Protein AF-0000000070730248 (afdb_homodimer)

Secondary structure (DSSP, 8-state):
---HHHHHHHHTT-TTTTS--TTS---S-SEEEEE-TTT--EEEEEEES-GGGS-HHHHHHHHHHHHHHHHHTSSSS--S---HHHHHHHHTSSEEEEEEES--S-TT-GGGSS--HHHHHHHEEEEEEEEESS-GGGTTEEEEEEEE-TT--SS-HHHHHHHHHHHHHHHTT--EEEEEEEETT-HHHHHHHHHTT-EEEEEEEEEE--TT-SS-EEEEEEEEE--/---HHHHHHHHTT-TTTTS--TTS---S-SEEEEE-TTT--EEEEEEES-GGGS-HHHHHHHHHHHHHHHHHTSSSS--S---HHHHHHHHTSSEEEEEEES--S-TT-GGGSS--HHHHHHHEEEEEEEEESS-GGGTTEEEEEEEE-TT--SS-HHHHHHHHHHHHHHHTT--EEEEEEEETT-HHHHHHHHHTT-EEEEEEEEEE--TT-SS-EEEEEEEEE--

Nearest PDB structures (foldseek):
  3w6s-assembly1_A  TM=9.355E-01  e=2.415E-26  Saccharomyces cerevisiae Sigma1278b
  3w91-assembly1_A  TM=9.361E-01  e=1.674E-25  Saccharomyces cerevisiae
  3w6s-assembly2_C  TM=9.362E-01  e=3.770E-25  Saccharomyces cerevisiae Sigma1278b
  4h89-assembly1_A-2  TM=8.734E-01  e=1.350E-13  Kribbella flavida DSM 17836
  2i79-assembly1_E  TM=7.523E-01  e=8.597E-08  Streptococcus pneumoniae TIGR4

pLDDT: mean 96.86, std 6.15, range [37.66, 98.94]

Foldseek 3Di:
DPPPVNLCVLCVVPCPFVLPLPPWFAFPDQKDWFAFPQPGFIKIKGKDFDCVQADPLLLVLVLVQVQVVLCQQAWDQHVHRDDSVRSCCVQNSGMKMWMFGDDDDDCPPPVNPPDHNVRSLVGTAKMKGKFAPDHDPRRLEIEMDITGSPVDPDRCSLLVVVVVCLVGSVSRPRFKYKDAFGWPVNVVVVVSCVVVPWDQPDKDAQPHDGPPDPGRTIGTMTMDTSD/DPPPVNLCVLCVVPCPFVLPLPPWFAFPDQKDWFAFPQPGFIKIKGKDFDCVQADPLLLVLVLVQVQVVLCQQAWDQHVHRDDSVRSCCVQNSGMKIWMFGDDDDDCPPPVNPPDHNVRSLVGTAKMKGKFAPDHDPRRLEIEMDMTGSPVDPDRCSLLVVVVVCLVGSVSRPRFKYKDAFGWPVNVVVVVSCVVVPWDQPDKDWQPHDGPPDPGRTIGTMTMDTSD

Radius of gyration: 23.86 Å; Cα contacts (8 Å, |Δi|>4): 882; chains: 2; bounding box: 50×77×55 Å

Structure (mmCIF, N/CA/C/O backbone):
data_AF-0000000070730248-model_v1
#
loop_
_entity.id
_entity.type
_entity.pdbx_description
1 polymer 'N-acetyltransferase domain-containing protein'
#
loop_
_atom_site.group_PDB
_atom_site.id
_atom_site.type_symbol
_atom_site.label_atom_id
_atom_site.label_alt_id
_atom_site.label_comp_id
_atom_site.label_asym_id
_atom_site.label_entity_id
_atom_site.label_seq_id
_atom_site.pdbx_PDB_ins_code
_atom_site.Cartn_x
_atom_site.Cartn_y
_atom_site.Cartn_z
_atom_site.occupancy
_atom_site.B_iso_or_equiv
_atom_site.auth_seq_id
_atom_site.auth_comp_id
_atom_site.auth_asym_id
_atom_site.auth_atom_id
_atom_site.pdbx_PDB_model_num
ATOM 1 N N . MET A 1 1 ? 19.781 -18.969 11.312 1 38.22 1 MET A N 1
ATOM 2 C CA . MET A 1 1 ? 19.141 -17.672 11.445 1 38.22 1 MET A CA 1
ATOM 3 C C . MET A 1 1 ? 20.125 -16.547 11.195 1 38.22 1 MET A C 1
ATOM 5 O O . MET A 1 1 ? 21.156 -16.453 11.859 1 38.22 1 MET A O 1
ATOM 9 N N . VAL A 1 2 ? 20.156 -16.031 9.883 1 50.16 2 VAL A N 1
ATOM 10 C CA . VAL A 1 2 ? 21.109 -14.945 9.617 1 50.16 2 VAL A CA 1
ATOM 11 C C . VAL A 1 2 ? 21.016 -13.891 10.711 1 50.16 2 VAL A C 1
ATOM 13 O O . VAL A 1 2 ? 19.922 -13.562 11.18 1 50.16 2 VAL A O 1
ATOM 16 N N . SER A 1 3 ? 22.094 -13.484 11.406 1 65.38 3 SER A N 1
ATOM 17 C CA . SER A 1 3 ? 22.109 -12.453 12.438 1 65.38 3 SER A CA 1
ATOM 18 C C . SER A 1 3 ? 21.469 -11.164 11.93 1 65.38 3 SER A C 1
ATOM 20 O O . SER A 1 3 ? 21.453 -10.891 10.734 1 65.38 3 SER A O 1
ATOM 22 N N . GLY A 1 4 ? 20.703 -10.469 12.797 1 73.38 4 GLY A N 1
ATOM 23 C CA . GLY A 1 4 ? 20.141 -9.156 12.508 1 73.38 4 GLY A CA 1
ATOM 24 C C . GLY A 1 4 ? 21.125 -8.234 11.805 1 73.38 4 GLY A C 1
ATOM 25 O O . GLY A 1 4 ? 20.734 -7.516 10.875 1 73.38 4 GLY A O 1
ATOM 26 N N . SER A 1 5 ? 22.359 -8.375 12.141 1 83.19 5 SER A N 1
ATOM 27 C CA . SER A 1 5 ? 23.391 -7.527 11.562 1 83.19 5 SER A CA 1
ATOM 28 C C . SER A 1 5 ? 23.656 -7.895 10.102 1 83.19 5 SER A C 1
ATOM 30 O O . SER A 1 5 ? 23.781 -7.012 9.25 1 83.19 5 SER A O 1
ATOM 32 N N . ALA A 1 6 ? 23.703 -9.164 9.789 1 88.75 6 ALA A N 1
ATOM 33 C CA . ALA A 1 6 ? 23.953 -9.594 8.414 1 88.75 6 ALA A CA 1
ATOM 34 C C . ALA A 1 6 ? 22.797 -9.195 7.504 1 88.75 6 ALA A C 1
ATOM 36 O O . ALA A 1 6 ? 23 -8.789 6.359 1 88.75 6 ALA A O 1
ATOM 37 N N . THR A 1 7 ? 21.656 -9.289 8.008 1 94.12 7 THR A N 1
ATOM 38 C CA . THR A 1 7 ? 20.484 -8.906 7.238 1 94.12 7 THR A CA 1
ATOM 39 C C . THR A 1 7 ? 20.5 -7.41 6.926 1 94.12 7 THR A C 1
ATOM 41 O O . THR A 1 7 ? 20.281 -7.008 5.781 1 94.12 7 THR A O 1
ATOM 44 N N . TYR A 1 8 ? 20.875 -6.664 7.895 1 96.56 8 TYR A N 1
ATOM 45 C CA . TYR A 1 8 ? 20.953 -5.223 7.695 1 96.56 8 TYR A CA 1
ATOM 46 C C . TYR A 1 8 ? 22 -4.883 6.637 1 96.56 8 TYR A C 1
ATOM 48 O O . TYR A 1 8 ? 21.75 -4.07 5.746 1 96.56 8 TYR A O 1
ATOM 56 N N . GLU A 1 9 ? 23.109 -5.516 6.676 1 96.19 9 GLU A N 1
ATOM 57 C CA . GLU A 1 9 ? 24.203 -5.223 5.754 1 96.19 9 GLU A CA 1
ATOM 58 C C . GLU A 1 9 ? 23.797 -5.508 4.309 1 96.19 9 GLU A C 1
ATOM 60 O O . GLU A 1 9 ? 24.234 -4.812 3.389 1 96.19 9 GLU A O 1
ATOM 65 N N . SER A 1 10 ? 23 -6.438 4.16 1 94.88 10 SER A N 1
ATOM 66 C CA . SER A 1 10 ? 22.641 -6.852 2.807 1 94.88 10 SER A CA 1
ATOM 67 C C . SER A 1 10 ? 21.656 -5.879 2.17 1 94.88 10 SER A C 1
ATOM 69 O O . SER A 1 10 ? 21.516 -5.84 0.945 1 94.88 10 SER A O 1
ATOM 71 N N . VAL A 1 11 ? 20.953 -5.02 3.014 1 97 11 VAL A N 1
ATOM 72 C CA . VAL A 1 11 ? 19.891 -4.211 2.424 1 97 11 VAL A CA 1
ATOM 73 C C . VAL A 1 11 ? 20.125 -2.74 2.762 1 97 11 VAL A C 1
ATOM 75 O O . VAL A 1 11 ? 19.328 -1.88 2.363 1 97 11 VAL A O 1
ATOM 78 N N . LYS A 1 12 ? 21.188 -2.393 3.447 1 97 12 LYS A N 1
ATOM 79 C CA . LYS A 1 12 ? 21.422 -1.043 3.951 1 97 12 LYS A CA 1
ATOM 80 C C . LYS A 1 12 ? 21.547 -0.04 2.807 1 97 12 LYS A C 1
ATOM 82 O O . LYS A 1 12 ? 21.281 1.152 2.992 1 97 12 LYS A O 1
ATOM 87 N N . ASN A 1 13 ? 21.906 -0.517 1.601 1 96.62 13 ASN A N 1
ATOM 88 C CA . ASN A 1 13 ? 22.062 0.375 0.456 1 96.62 13 ASN A CA 1
ATOM 89 C C . ASN A 1 13 ? 20.797 0.411 -0.398 1 96.62 13 ASN A C 1
ATOM 91 O O . ASN A 1 13 ? 20.828 0.89 -1.533 1 96.62 13 ASN A O 1
ATOM 95 N N . LEU A 1 14 ? 19.734 -0.168 0.004 1 97.19 14 LEU A N 1
ATOM 96 C CA . LEU A 1 14 ? 18.406 -0.099 -0.585 1 97.19 14 LEU A CA 1
ATOM 97 C C . LEU A 1 14 ? 18.406 -0.628 -2.016 1 97.19 14 LEU A C 1
ATOM 99 O O . LEU A 1 14 ? 17.969 0.058 -2.939 1 97.19 14 LEU A O 1
ATOM 103 N N . PRO A 1 15 ? 18.766 -1.872 -2.197 1 96 15 PRO A N 1
ATOM 104 C CA . PRO A 1 15 ? 18.969 -2.402 -3.547 1 96 15 PRO A CA 1
ATOM 105 C C . PRO A 1 15 ? 17.688 -2.449 -4.367 1 96 15 PRO A C 1
ATOM 107 O O . PRO A 1 15 ? 17.734 -2.51 -5.598 1 96 15 PRO A O 1
ATOM 110 N N . PHE A 1 16 ? 16.516 -2.355 -3.77 1 97.25 16 PHE A N 1
ATOM 111 C CA . PHE A 1 16 ? 15.25 -2.51 -4.488 1 97.25 16 PHE A CA 1
ATOM 112 C C . PHE A 1 16 ? 14.609 -1.153 -4.762 1 97.25 16 PHE A C 1
ATOM 114 O O . PHE A 1 16 ? 13.578 -1.069 -5.434 1 97.25 16 PHE A O 1
ATOM 121 N N . ALA A 1 17 ? 15.141 -0.093 -4.266 1 96.81 17 ALA A N 1
ATOM 122 C CA . ALA A 1 17 ? 14.438 1.183 -4.141 1 96.81 17 ALA A CA 1
ATOM 123 C C . ALA A 1 17 ? 14.258 1.85 -5.5 1 96.81 17 ALA A C 1
ATOM 125 O O . ALA A 1 17 ? 13.312 2.609 -5.707 1 96.81 17 ALA A O 1
ATOM 126 N N . ASN A 1 18 ? 15.094 1.535 -6.457 1 93.31 18 ASN A N 1
ATOM 127 C CA . ASN A 1 18 ? 14.992 2.223 -7.738 1 93.31 18 ASN A CA 1
ATOM 128 C C . ASN A 1 18 ? 14.109 1.455 -8.719 1 93.31 18 ASN A C 1
ATOM 130 O O . ASN A 1 18 ? 13.898 1.899 -9.852 1 93.31 18 ASN A O 1
ATOM 134 N N . GLU A 1 19 ? 13.672 0.292 -8.422 1 92.81 19 GLU A N 1
ATOM 135 C CA . GLU A 1 19 ? 12.68 -0.526 -9.117 1 92.81 19 GLU A CA 1
ATOM 136 C C . GLU A 1 19 ? 13.227 -1.031 -10.453 1 92.81 19 GLU A C 1
ATOM 138 O O . GLU A 1 19 ? 12.469 -1.471 -11.312 1 92.81 19 GLU A O 1
ATOM 143 N N . THR A 1 20 ? 14.5 -0.922 -10.688 1 91.94 20 THR A N 1
ATOM 144 C CA . THR A 1 20 ? 15.094 -1.505 -11.883 1 91.94 20 THR A CA 1
ATOM 145 C C . THR A 1 20 ? 15.57 -2.93 -11.609 1 91.94 20 THR A C 1
ATOM 147 O O . THR A 1 20 ? 15.727 -3.725 -12.539 1 91.94 20 THR A O 1
ATOM 150 N N . PHE A 1 21 ? 15.898 -3.234 -10.398 1 94.44 21 PHE A N 1
ATOM 151 C CA . PHE A 1 21 ? 16.25 -4.547 -9.867 1 94.44 21 PHE A CA 1
ATOM 152 C C . PHE A 1 21 ? 17.516 -5.074 -10.531 1 94.44 21 PHE A C 1
ATOM 154 O O . PHE A 1 21 ? 17.766 -6.281 -10.523 1 94.44 21 PHE A O 1
ATOM 161 N N . GLU A 1 22 ? 18.266 -4.23 -11.141 1 89.5 22 GLU A N 1
ATOM 162 C CA . GLU A 1 22 ? 19.5 -4.617 -11.828 1 89.5 22 GLU A CA 1
ATOM 163 C C . GLU A 1 22 ? 20.547 -5.109 -10.844 1 89.5 22 GLU A C 1
ATOM 165 O O . GLU A 1 22 ? 21.344 -6 -11.172 1 89.5 22 GLU A O 1
ATOM 170 N N . SER A 1 23 ? 20.547 -4.605 -9.656 1 87.25 23 SER A N 1
ATOM 171 C CA . SER A 1 23 ? 21.578 -4.918 -8.664 1 87.25 23 SER A CA 1
ATOM 172 C C . SER A 1 23 ? 21.078 -5.93 -7.645 1 87.25 23 SER A C 1
ATOM 174 O O . SER A 1 23 ? 21.766 -6.234 -6.672 1 87.25 23 SER A O 1
ATOM 176 N N . THR A 1 24 ? 19.891 -6.41 -7.863 1 93.44 24 THR A N 1
ATOM 177 C CA . THR A 1 24 ? 19.344 -7.359 -6.902 1 93.44 24 THR A CA 1
ATOM 178 C C . THR A 1 24 ? 19.734 -8.789 -7.27 1 93.44 24 THR A C 1
ATOM 180 O O . THR A 1 24 ? 19.969 -9.086 -8.438 1 93.44 24 THR A O 1
ATOM 183 N N . PRO A 1 25 ? 19.766 -9.672 -6.301 1 94.12 25 PRO A N 1
ATOM 184 C CA . PRO A 1 25 ? 20.031 -11.086 -6.59 1 94.12 25 PRO A CA 1
ATOM 185 C C . PRO A 1 25 ? 18.984 -11.703 -7.52 1 94.12 25 PRO A C 1
ATOM 187 O O . PRO A 1 25 ? 17.875 -11.188 -7.633 1 94.12 25 PRO A O 1
ATOM 190 N N . GLN A 1 26 ? 19.391 -12.719 -8.141 1 94.5 26 GLN A N 1
ATOM 191 C CA . GLN A 1 26 ? 18.516 -13.453 -9.039 1 94.5 26 GLN A CA 1
ATOM 192 C C . GLN A 1 26 ? 18.266 -14.867 -8.523 1 94.5 26 GLN A C 1
ATOM 194 O O . GLN A 1 26 ? 19.047 -15.398 -7.738 1 94.5 26 GLN A O 1
ATOM 199 N N . VAL A 1 27 ? 17.172 -15.367 -8.992 1 96.88 27 VAL A N 1
ATOM 200 C CA . VAL A 1 27 ? 16.875 -16.75 -8.648 1 96.88 27 VAL A CA 1
ATOM 201 C C . VAL A 1 27 ? 17.891 -17.672 -9.328 1 96.88 27 VAL A C 1
ATOM 203 O O . VAL A 1 27 ? 18.25 -17.469 -10.492 1 96.88 27 VAL A O 1
ATOM 206 N N . LYS A 1 28 ? 18.297 -18.719 -8.641 1 95.19 28 LYS A N 1
ATOM 207 C CA . LYS A 1 28 ? 19.359 -19.609 -9.109 1 95.19 28 LYS A CA 1
ATOM 208 C C . LYS A 1 28 ? 18.906 -20.406 -10.328 1 95.19 28 LYS A C 1
ATOM 210 O O . LYS A 1 28 ? 19.641 -20.516 -11.312 1 95.19 28 LYS A O 1
ATOM 215 N N . ASP A 1 29 ? 17.719 -20.984 -10.258 1 96.5 29 ASP A N 1
ATOM 216 C CA . ASP A 1 29 ? 17.234 -21.859 -11.312 1 96.5 29 ASP A CA 1
ATOM 217 C C . ASP A 1 29 ? 16.125 -21.188 -12.117 1 96.5 29 ASP A C 1
ATOM 219 O O . ASP A 1 29 ? 15.07 -20.859 -11.57 1 96.5 29 ASP A O 1
ATOM 223 N N . ALA A 1 30 ? 16.359 -21.172 -13.414 1 97.19 30 ALA A N 1
ATOM 224 C CA . ALA A 1 30 ? 15.336 -20.594 -14.289 1 97.19 30 ALA A CA 1
ATOM 225 C C . ALA A 1 30 ? 14.164 -21.562 -14.477 1 97.19 30 ALA A C 1
ATOM 227 O O . ALA A 1 30 ? 13.047 -21.141 -14.766 1 97.19 30 ALA A O 1
ATOM 228 N N . VAL A 1 31 ? 14.484 -22.797 -14.367 1 98.5 31 VAL A N 1
ATOM 229 C CA . VAL A 1 31 ? 13.484 -23.844 -14.578 1 98.5 31 VAL A CA 1
ATOM 230 C C . VAL A 1 31 ? 13.57 -24.859 -13.445 1 98.5 31 VAL A C 1
ATOM 232 O O . VAL A 1 31 ? 14.648 -25.359 -13.133 1 98.5 31 VAL A O 1
ATOM 235 N N . ILE A 1 32 ? 12.414 -25.172 -12.867 1 98.56 32 ILE A N 1
ATOM 236 C CA . ILE A 1 32 ? 12.336 -26.172 -11.812 1 98.56 32 ILE A CA 1
ATOM 237 C C . ILE A 1 32 ? 11.297 -27.219 -12.18 1 98.56 32 ILE A C 1
ATOM 239 O O . ILE A 1 32 ? 10.102 -26.922 -12.289 1 98.56 32 ILE A O 1
ATOM 243 N N . ASN A 1 33 ? 11.75 -28.438 -12.367 1 98.62 33 ASN A N 1
ATOM 244 C CA . ASN A 1 33 ? 10.852 -29.562 -12.57 1 98.62 33 ASN A CA 1
ATOM 245 C C . ASN A 1 33 ? 10.594 -30.312 -11.266 1 98.62 33 ASN A C 1
ATOM 247 O O . ASN A 1 33 ? 11.516 -30.531 -10.477 1 98.62 33 ASN A O 1
ATOM 251 N N . PHE A 1 34 ? 9.328 -30.656 -11.023 1 98.56 34 PHE A N 1
ATOM 252 C CA . PHE A 1 34 ? 8.969 -31.438 -9.852 1 98.56 34 PHE A CA 1
ATOM 253 C C . PHE A 1 34 ? 7.613 -32.125 -10.055 1 98.56 34 PHE A C 1
ATOM 255 O O . PHE A 1 34 ? 6.965 -31.922 -11.078 1 98.56 34 PHE A O 1
ATOM 262 N N . ASN A 1 35 ? 7.281 -33 -9.102 1 98.69 35 ASN A N 1
ATOM 263 C CA . ASN A 1 35 ? 5.973 -33.656 -9.117 1 98.69 35 ASN A CA 1
ATOM 264 C C . ASN A 1 35 ? 5.043 -33.062 -8.062 1 98.69 35 ASN A C 1
ATOM 266 O O . ASN A 1 35 ? 5.469 -32.781 -6.934 1 98.69 35 ASN A O 1
ATOM 270 N N . LEU A 1 36 ? 3.785 -32.781 -8.453 1 98.38 36 LEU A N 1
ATOM 271 C CA . LEU A 1 36 ? 2.826 -32.312 -7.461 1 98.38 36 LEU A CA 1
ATOM 272 C C . LEU A 1 36 ? 2.666 -33.344 -6.332 1 98.38 36 LEU A C 1
ATOM 274 O O . LEU A 1 36 ? 2.662 -34.531 -6.574 1 98.38 36 LEU A O 1
ATOM 278 N N . LYS A 1 37 ? 2.469 -32.812 -5.188 1 97.06 37 LYS A N 1
ATOM 279 C CA . LYS A 1 37 ? 2.301 -33.688 -4.031 1 97.06 37 LYS A CA 1
ATOM 280 C C . LYS A 1 37 ? 0.982 -34.469 -4.109 1 97.06 37 LYS A C 1
ATOM 282 O O . LYS A 1 37 ? 0.912 -35.625 -3.717 1 97.06 37 LYS A O 1
ATOM 287 N N . LYS A 1 38 ? -0.018 -33.812 -4.637 1 96.06 38 LYS A N 1
ATOM 288 C CA . LYS A 1 38 ? -1.375 -34.375 -4.602 1 96.06 38 LYS A CA 1
ATOM 289 C C . LYS A 1 38 ? -1.498 -35.594 -5.477 1 96.06 38 LYS A C 1
ATOM 291 O O . LYS A 1 38 ? -2.111 -36.594 -5.078 1 96.06 38 LYS A O 1
ATOM 296 N N . ASP A 1 39 ? -0.91 -35.656 -6.707 1 96.69 39 ASP A N 1
ATOM 297 C CA . ASP A 1 39 ? -1.162 -36.781 -7.617 1 96.69 39 ASP A CA 1
ATOM 298 C C . ASP A 1 39 ? 0.116 -37.188 -8.344 1 96.69 39 ASP A C 1
ATOM 300 O O . ASP A 1 39 ? 0.075 -38.031 -9.258 1 96.69 39 ASP A O 1
ATOM 304 N N . GLU A 1 40 ? 1.228 -36.562 -8.07 1 97.62 40 GLU A N 1
ATOM 305 C CA . GLU A 1 40 ? 2.57 -36.938 -8.508 1 97.62 40 GLU A CA 1
ATOM 306 C C . GLU A 1 40 ? 2.768 -36.625 -9.992 1 97.62 40 GLU A C 1
ATOM 308 O O . GLU A 1 40 ? 3.756 -37.031 -10.594 1 97.62 40 GLU A O 1
ATOM 313 N N . ARG A 1 41 ? 1.876 -35.875 -10.578 1 97.5 41 ARG A N 1
ATOM 314 C CA . ARG A 1 41 ? 2.104 -35.531 -11.969 1 97.5 41 ARG A CA 1
ATOM 315 C C . ARG A 1 41 ? 3.314 -34.594 -12.109 1 97.5 41 ARG A C 1
ATOM 317 O O . ARG A 1 41 ? 3.582 -33.781 -11.219 1 97.5 41 ARG A O 1
ATOM 324 N N . PRO A 1 42 ? 3.992 -34.719 -13.219 1 98.56 42 PRO A N 1
ATOM 325 C CA . PRO A 1 42 ? 5.117 -33.812 -13.453 1 98.56 42 PRO A CA 1
ATOM 326 C C . PRO A 1 42 ? 4.672 -32.375 -13.82 1 98.56 42 PRO A C 1
ATOM 328 O O . PRO A 1 42 ? 3.705 -32.219 -14.578 1 98.56 42 PRO A O 1
ATOM 331 N N . VAL A 1 43 ? 5.297 -31.422 -13.289 1 98.81 43 VAL A N 1
ATOM 332 C CA . VAL A 1 43 ? 5.016 -30.016 -13.602 1 98.81 43 VAL A CA 1
ATOM 333 C C . VAL A 1 43 ? 6.328 -29.234 -13.695 1 98.81 43 VAL A C 1
ATOM 335 O O . VAL A 1 43 ? 7.367 -29.703 -13.227 1 98.81 43 VAL A O 1
ATOM 338 N N . THR A 1 44 ? 6.289 -28.125 -14.344 1 98.88 44 THR A N 1
ATOM 339 C CA . THR A 1 44 ? 7.449 -27.25 -14.508 1 98.88 44 THR A CA 1
ATOM 340 C C . THR A 1 44 ? 7.129 -25.828 -14.039 1 98.88 44 THR A C 1
ATOM 342 O O . THR A 1 44 ? 6.125 -25.25 -14.453 1 98.88 44 THR A O 1
ATOM 345 N N . LEU A 1 45 ? 7.93 -25.312 -13.156 1 98.88 45 LEU A N 1
ATOM 346 C CA . LEU A 1 45 ? 7.883 -23.922 -12.75 1 98.88 45 LEU A CA 1
ATOM 347 C C . LEU A 1 45 ? 8.945 -23.109 -13.484 1 98.88 45 LEU A C 1
ATOM 349 O O . LEU A 1 45 ? 10.141 -23.406 -13.383 1 98.88 45 LEU A O 1
ATOM 353 N N . PHE A 1 46 ? 8.531 -22.141 -14.242 1 98.88 46 PHE A N 1
ATOM 354 C CA . PHE A 1 46 ? 9.438 -21.219 -14.906 1 98.88 46 PHE A CA 1
ATOM 355 C C . PHE A 1 46 ? 9.609 -19.938 -14.086 1 98.88 46 PHE A C 1
ATOM 357 O O . PHE A 1 46 ? 8.633 -19.266 -13.758 1 98.88 46 PHE A O 1
ATOM 364 N N . ASN A 1 47 ? 10.812 -19.594 -13.695 1 98.69 47 ASN A N 1
ATOM 365 C CA . ASN A 1 47 ? 11.156 -18.359 -13.008 1 98.69 47 ASN A CA 1
ATOM 366 C C . ASN A 1 47 ? 11.562 -17.266 -13.992 1 98.69 47 ASN A C 1
ATOM 368 O O . ASN A 1 47 ? 12.562 -17.391 -14.695 1 98.69 47 ASN A O 1
ATOM 372 N N . ILE A 1 48 ? 10.82 -16.188 -13.992 1 98.12 48 ILE A N 1
ATOM 373 C CA . ILE A 1 48 ? 10.898 -15.227 -15.078 1 98.12 48 ILE A CA 1
ATOM 374 C C . ILE A 1 48 ? 11.234 -13.844 -14.523 1 98.12 48 ILE A C 1
ATOM 376 O O . ILE A 1 48 ? 10.531 -13.328 -13.648 1 98.12 48 ILE A O 1
ATOM 380 N N . HIS A 1 49 ? 12.266 -13.148 -15.086 1 96.38 49 HIS A N 1
ATOM 381 C CA . HIS A 1 49 ? 12.641 -11.789 -14.703 1 96.38 49 HIS A CA 1
ATOM 382 C C . HIS A 1 49 ? 12.281 -10.797 -15.805 1 96.38 49 HIS A C 1
ATOM 384 O O . HIS A 1 49 ? 12.266 -9.586 -15.57 1 96.38 49 HIS A O 1
ATOM 390 N N . ASP A 1 50 ? 12.047 -11.398 -17 1 94.69 50 ASP A N 1
ATOM 391 C CA . ASP A 1 50 ? 11.758 -10.594 -18.172 1 94.69 50 ASP A CA 1
ATOM 392 C C . ASP A 1 50 ? 10.555 -11.148 -18.938 1 94.69 50 ASP A C 1
ATOM 394 O O . ASP A 1 50 ? 10.625 -12.219 -19.547 1 94.69 50 ASP A O 1
ATOM 398 N N . ALA A 1 51 ? 9.547 -10.352 -18.984 1 96.81 51 ALA A N 1
ATOM 399 C CA . ALA A 1 51 ? 8.297 -10.789 -19.609 1 96.81 51 ALA A CA 1
ATOM 400 C C . ALA A 1 51 ? 8.492 -11.062 -21.094 1 96.81 51 ALA A C 1
ATOM 402 O O . ALA A 1 51 ? 7.68 -11.75 -21.719 1 96.81 51 ALA A O 1
ATOM 403 N N . SER A 1 52 ? 9.516 -10.523 -21.719 1 96.12 52 SER A N 1
ATOM 404 C CA . SER A 1 52 ? 9.703 -10.617 -23.172 1 96.12 52 SER A CA 1
ATOM 405 C C . SER A 1 52 ? 9.984 -12.047 -23.594 1 96.12 52 SER A C 1
ATOM 407 O O . SER A 1 52 ? 9.836 -12.391 -24.781 1 96.12 52 SER A O 1
ATOM 409 N N . ILE A 1 53 ? 10.359 -12.953 -22.703 1 96.12 53 ILE A N 1
ATOM 410 C CA . ILE A 1 53 ? 10.688 -14.32 -23.078 1 96.12 53 ILE A CA 1
ATOM 411 C C . ILE A 1 53 ? 9.43 -15.188 -23 1 96.12 53 ILE A C 1
ATOM 413 O O . ILE A 1 53 ? 9.453 -16.359 -23.406 1 96.12 53 ILE A O 1
ATOM 417 N N . VAL A 1 54 ? 8.375 -14.664 -22.422 1 98 54 VAL A N 1
ATOM 418 C CA . VAL A 1 54 ? 7.133 -15.406 -22.266 1 98 54 VAL A CA 1
ATOM 419 C C . VAL A 1 54 ? 6.312 -15.312 -23.562 1 98 54 VAL A C 1
ATOM 421 O O . VAL A 1 54 ? 6.078 -14.219 -24.078 1 98 54 VAL A O 1
ATOM 424 N N . PRO A 1 55 ? 5.844 -16.453 -24.062 1 97.62 55 PRO A N 1
ATOM 425 C CA . PRO A 1 55 ? 5.004 -16.406 -25.266 1 97.62 55 PRO A CA 1
ATOM 426 C C . PRO A 1 55 ? 3.779 -15.508 -25.094 1 97.62 55 PRO A C 1
ATOM 428 O O . PRO A 1 55 ? 3.121 -15.555 -24.047 1 97.62 55 PRO A O 1
ATOM 431 N N . GLN A 1 56 ? 3.461 -14.727 -26.125 1 97.44 56 GLN A N 1
ATOM 432 C CA . GLN A 1 56 ? 2.396 -13.727 -26.062 1 97.44 56 GLN A CA 1
ATOM 433 C C . GLN A 1 56 ? 1.07 -14.367 -25.656 1 97.44 56 GLN A C 1
ATOM 435 O O . GLN A 1 56 ? 0.339 -13.82 -24.828 1 97.44 56 GLN A O 1
ATOM 440 N N . ASN A 1 57 ? 0.747 -15.477 -26.25 1 98.62 57 ASN A N 1
ATOM 441 C CA . ASN A 1 57 ? -0.523 -16.125 -25.953 1 98.62 57 ASN A CA 1
ATOM 442 C C . ASN A 1 57 ? -0.565 -16.641 -24.516 1 98.62 57 ASN A C 1
ATOM 444 O O . ASN A 1 57 ? -1.639 -16.734 -23.906 1 98.62 57 ASN A O 1
ATOM 448 N N . LEU A 1 58 ? 0.583 -17.031 -23.922 1 98.69 58 LEU A N 1
ATOM 449 C CA . LEU A 1 58 ? 0.622 -17.375 -22.5 1 98.69 58 LEU A CA 1
ATOM 450 C C . LEU A 1 58 ? 0.352 -16.141 -21.641 1 98.69 58 LEU A C 1
ATOM 452 O O . LEU A 1 58 ? -0.391 -16.219 -20.656 1 98.69 58 LEU A O 1
ATOM 456 N N . LEU A 1 59 ? 0.893 -14.984 -22.031 1 98.75 59 LEU A N 1
ATOM 457 C CA . LEU A 1 59 ? 0.617 -13.75 -21.312 1 98.75 59 LEU A CA 1
ATOM 458 C C . LEU A 1 59 ? -0.875 -13.43 -21.328 1 98.75 59 LEU A C 1
ATOM 460 O O . LEU A 1 59 ? -1.435 -13.016 -20.312 1 98.75 59 LEU A O 1
ATOM 464 N N . ILE A 1 60 ? -1.454 -13.664 -22.422 1 98.88 60 ILE A N 1
ATOM 465 C CA . ILE A 1 60 ? -2.887 -13.422 -22.547 1 98.88 60 ILE A CA 1
ATOM 466 C C . ILE A 1 60 ? -3.66 -14.391 -21.656 1 98.88 60 ILE A C 1
ATOM 468 O O . ILE A 1 60 ? -4.629 -14 -21 1 98.88 60 ILE A O 1
ATOM 472 N N . ALA A 1 61 ? -3.26 -15.648 -21.641 1 98.81 61 ALA A N 1
ATOM 473 C CA . ALA A 1 61 ? -3.91 -16.625 -20.781 1 98.81 61 ALA A CA 1
ATOM 474 C C . ALA A 1 61 ? -3.807 -16.219 -19.312 1 98.81 61 ALA A C 1
ATOM 476 O O . ALA A 1 61 ? -4.773 -16.344 -18.562 1 98.81 61 ALA A O 1
ATOM 477 N N . LEU A 1 62 ? -2.654 -15.797 -18.922 1 98.88 62 LEU A N 1
ATOM 478 C CA . LEU A 1 62 ? -2.455 -15.32 -17.547 1 98.88 62 LEU A CA 1
ATOM 479 C C . LEU A 1 62 ? -3.354 -14.125 -17.25 1 98.88 62 LEU A C 1
ATOM 481 O O . LEU A 1 62 ? -3.98 -14.055 -16.203 1 98.88 62 LEU A O 1
ATOM 485 N N . GLN A 1 63 ? -3.4 -13.18 -18.188 1 98.88 63 GLN A N 1
ATOM 486 C CA . GLN A 1 63 ? -4.266 -12.016 -18.047 1 98.88 63 GLN A CA 1
ATOM 487 C C . GLN A 1 63 ? -5.723 -12.43 -17.859 1 98.88 63 GLN A C 1
ATOM 489 O O . GLN A 1 63 ? -6.426 -11.898 -17 1 98.88 63 GLN A O 1
ATOM 494 N N . ASN A 1 64 ? -6.145 -13.352 -18.703 1 98.88 64 ASN A N 1
ATOM 495 C CA . ASN A 1 64 ? -7.52 -13.828 -18.641 1 98.88 64 ASN A CA 1
ATOM 496 C C . ASN A 1 64 ? -7.844 -14.43 -17.281 1 98.88 64 ASN A C 1
ATOM 498 O O . ASN A 1 64 ? -8.914 -14.172 -16.719 1 98.88 64 ASN A O 1
ATOM 502 N N . GLU A 1 65 ? -6.965 -15.219 -16.812 1 98.81 65 GLU A N 1
ATOM 503 C CA . GLU A 1 65 ? -7.18 -15.836 -15.508 1 98.81 65 GLU A CA 1
ATOM 504 C C . GLU A 1 65 ? -7.242 -14.781 -14.406 1 98.81 65 GLU A C 1
ATOM 506 O O . GLU A 1 65 ? -8.117 -14.828 -13.539 1 98.81 65 GLU A O 1
ATOM 511 N N . PHE A 1 66 ? -6.332 -13.812 -14.469 1 98.88 66 PHE A N 1
ATOM 512 C CA . PHE A 1 66 ? -6.336 -12.758 -13.469 1 98.88 66 PHE A CA 1
ATOM 513 C C . PHE A 1 66 ? -7.629 -11.953 -13.531 1 98.88 66 PHE A C 1
ATOM 515 O O . PHE A 1 66 ? -8.234 -11.656 -12.5 1 98.88 66 PHE A O 1
ATOM 522 N N . ASN A 1 67 ? -8.047 -11.633 -14.703 1 98.88 67 ASN A N 1
ATOM 523 C CA . ASN A 1 67 ? -9.273 -10.859 -14.875 1 98.88 67 ASN A CA 1
ATOM 524 C C . ASN A 1 67 ? -10.492 -11.648 -14.414 1 98.88 67 ASN A C 1
ATOM 526 O O . ASN A 1 67 ? -11.453 -11.062 -13.898 1 98.88 67 ASN A O 1
ATOM 530 N N . TYR A 1 68 ? -10.453 -12.945 -14.609 1 98.75 68 TYR A N 1
ATOM 531 C CA . TYR A 1 68 ? -11.508 -13.781 -14.047 1 98.75 68 TYR A CA 1
ATOM 532 C C . TYR A 1 68 ? -11.578 -13.625 -12.531 1 98.75 68 TYR A C 1
ATOM 534 O O . TYR A 1 68 ? -12.664 -13.461 -11.969 1 98.75 68 TYR A O 1
ATOM 542 N N . VAL A 1 69 ? -10.445 -13.68 -11.867 1 98.56 69 VAL A N 1
ATOM 543 C CA . VAL A 1 69 ? -10.367 -13.547 -10.414 1 98.56 69 VAL A CA 1
ATOM 544 C C . VAL A 1 69 ? -10.883 -12.172 -9.992 1 98.56 69 VAL A C 1
ATOM 546 O O . VAL A 1 69 ? -11.641 -12.062 -9.023 1 98.56 69 VAL A O 1
ATOM 549 N N . VAL A 1 70 ? -10.492 -11.125 -10.711 1 98.69 70 VAL A N 1
ATOM 550 C CA . VAL A 1 70 ? -10.953 -9.766 -10.422 1 98.69 70 VAL A CA 1
ATOM 551 C C . VAL A 1 70 ? -12.477 -9.703 -10.547 1 98.69 70 VAL A C 1
ATOM 553 O O . VAL A 1 70 ? -13.148 -9.125 -9.695 1 98.69 70 VAL A O 1
ATOM 556 N N . GLU A 1 71 ? -13.031 -10.336 -11.562 1 98.44 71 GLU A N 1
ATOM 557 C CA . GLU A 1 71 ? -14.477 -10.328 -11.789 1 98.44 71 GLU A CA 1
ATOM 558 C C . GLU A 1 71 ? -15.203 -11.117 -10.703 1 98.44 71 GLU A C 1
ATOM 560 O O . GLU A 1 71 ? -16.297 -10.734 -10.289 1 98.44 71 GLU A O 1
ATOM 565 N N . GLU A 1 72 ? -14.602 -12.211 -10.305 1 98 72 GLU A N 1
ATOM 566 C CA . GLU A 1 72 ? -15.188 -12.969 -9.195 1 98 72 GLU A CA 1
ATOM 567 C C . GLU A 1 72 ? -15.352 -12.086 -7.961 1 98 72 GLU A C 1
ATOM 569 O O . GLU A 1 72 ? -16.328 -12.219 -7.227 1 98 72 GLU A O 1
ATOM 574 N N . GLY A 1 73 ? -14.359 -11.203 -7.707 1 98.5 73 GLY A N 1
ATOM 575 C CA . GLY A 1 73 ? -14.492 -10.141 -6.719 1 98.5 73 GLY A CA 1
ATOM 576 C C . GLY A 1 73 ? -14.43 -10.648 -5.289 1 98.5 73 GLY A C 1
ATOM 577 O O . GLY A 1 73 ? -15.078 -10.102 -4.398 1 98.5 73 GLY A O 1
ATOM 578 N N . LEU A 1 74 ? -13.578 -11.719 -5.02 1 98.5 74 LEU A N 1
ATOM 579 C CA . LEU A 1 74 ? -13.641 -12.344 -3.705 1 98.5 74 LEU A CA 1
ATOM 580 C C . LEU A 1 74 ? -12.266 -12.344 -3.037 1 98.5 74 LEU A C 1
ATOM 582 O O . LEU A 1 74 ? -12.164 -12.445 -1.812 1 98.5 74 LEU A O 1
ATOM 586 N N . THR A 1 75 ? -11.203 -12.172 -3.873 1 98.5 75 THR A N 1
ATOM 587 C CA . THR A 1 75 ? -9.922 -12.508 -3.258 1 98.5 75 THR A CA 1
ATOM 588 C C . THR A 1 75 ? -8.883 -11.43 -3.533 1 98.5 75 THR A C 1
ATOM 590 O O . THR A 1 75 ? -7.832 -11.391 -2.889 1 98.5 75 THR A O 1
ATOM 593 N N . TYR A 1 76 ? -9.086 -10.516 -4.5 1 98.62 76 TYR A N 1
ATOM 594 C CA . TYR A 1 76 ? -8.242 -9.359 -4.781 1 98.62 76 TYR A CA 1
ATOM 595 C C . TYR A 1 76 ? -9.016 -8.062 -4.566 1 98.62 76 TYR A C 1
ATOM 597 O O . TYR A 1 76 ? -10.234 -8.023 -4.75 1 98.62 76 TYR A O 1
ATOM 605 N N . PRO A 1 77 ? -8.352 -6.988 -4.25 1 98.69 77 PRO A N 1
ATOM 606 C CA . PRO A 1 77 ? -9.039 -5.723 -3.996 1 98.69 77 PRO A CA 1
ATOM 607 C C . PRO A 1 77 ? -9.43 -4.992 -5.281 1 98.69 77 PRO A C 1
ATOM 609 O O . PRO A 1 77 ? -10.156 -4 -5.234 1 98.69 77 PRO A O 1
ATOM 612 N N . TYR A 1 78 ? -8.984 -5.422 -6.422 1 98.38 78 TYR A N 1
ATOM 613 C CA . TYR A 1 78 ? -9.32 -4.777 -7.688 1 98.38 78 TYR A CA 1
ATOM 614 C C . TYR A 1 78 ? -10.789 -4.969 -8.023 1 98.38 78 TYR A C 1
ATOM 616 O O . TYR A 1 78 ? -11.352 -6.047 -7.805 1 98.38 78 TYR A O 1
ATOM 624 N N . HIS A 1 79 ? -11.391 -3.93 -8.594 1 97.44 79 HIS A N 1
ATOM 625 C CA . HIS A 1 79 ? -12.789 -4.023 -8.992 1 97.44 79 HIS A CA 1
ATOM 626 C C . HIS A 1 79 ? -12.93 -3.982 -10.508 1 97.44 79 HIS A C 1
ATOM 628 O O . HIS A 1 79 ? -13.977 -4.363 -11.055 1 97.44 79 HIS A O 1
ATOM 634 N N . GLU A 1 80 ? -11.898 -3.506 -11.188 1 97.81 80 GLU A N 1
ATOM 635 C CA . GLU A 1 80 ? -11.883 -3.48 -12.648 1 97.81 80 GLU A CA 1
ATOM 636 C C . GLU A 1 80 ? -10.797 -4.395 -13.203 1 97.81 80 GLU A C 1
ATOM 638 O O . GLU A 1 80 ? -9.695 -4.465 -12.656 1 97.81 80 GLU A O 1
ATOM 643 N N . THR A 1 81 ? -11.148 -4.996 -14.289 1 98.62 81 THR A N 1
ATOM 644 C CA . THR A 1 81 ? -10.172 -5.832 -14.969 1 98.62 81 THR A CA 1
ATOM 645 C C . THR A 1 81 ? -9.062 -4.984 -15.578 1 98.62 81 THR A C 1
ATOM 647 O O . THR A 1 81 ? -9.164 -3.756 -15.625 1 98.62 81 THR A O 1
ATOM 650 N N . LYS A 1 82 ? -7.996 -5.652 -15.992 1 98.62 82 LYS A N 1
ATOM 651 C CA . LYS A 1 82 ? -6.832 -4.945 -16.516 1 98.62 82 LYS A CA 1
ATOM 652 C C . LYS A 1 82 ? -6.68 -5.168 -18.016 1 98.62 82 LYS A C 1
ATOM 654 O O . LYS A 1 82 ? -6.906 -6.273 -18.516 1 98.62 82 LYS A O 1
ATOM 659 N N . SER A 1 83 ? -6.289 -4.133 -18.672 1 98.75 83 SER A N 1
ATOM 660 C CA . SER A 1 83 ? -5.816 -4.281 -20.047 1 98.75 83 SER A CA 1
ATOM 661 C C . SER A 1 83 ? -4.539 -5.113 -20.094 1 98.75 83 SER A C 1
ATOM 663 O O . SER A 1 83 ? -3.914 -5.371 -19.062 1 98.75 83 SER A O 1
ATOM 665 N N . PHE A 1 84 ? -4.191 -5.516 -21.297 1 98.62 84 PHE A N 1
ATOM 666 C CA . PHE A 1 84 ? -2.998 -6.336 -21.484 1 98.62 84 PHE A CA 1
ATOM 667 C C . PHE A 1 84 ? -1.765 -5.621 -20.938 1 98.62 84 PHE A C 1
ATOM 669 O O . PHE A 1 84 ? -1.006 -6.188 -20.156 1 98.62 84 PHE A O 1
ATOM 676 N N . GLU A 1 85 ? -1.572 -4.371 -21.281 1 98.44 85 GLU A N 1
ATOM 677 C CA . GLU A 1 85 ? -0.386 -3.619 -20.875 1 98.44 85 GLU A CA 1
ATOM 678 C C . GLU A 1 85 ? -0.358 -3.396 -19.375 1 98.44 85 GLU A C 1
ATOM 680 O O . GLU A 1 85 ? 0.698 -3.5 -18.75 1 98.44 85 GLU A O 1
ATOM 685 N N . ASN A 1 86 ? -1.524 -3.09 -18.781 1 98.38 86 ASN A N 1
ATOM 686 C CA . ASN A 1 86 ? -1.602 -2.881 -17.344 1 98.38 86 ASN A CA 1
ATOM 687 C C . ASN A 1 86 ? -1.322 -4.168 -16.578 1 98.38 86 ASN A C 1
ATOM 689 O O . ASN A 1 86 ? -0.627 -4.148 -15.562 1 98.38 86 ASN A O 1
ATOM 693 N N . PHE A 1 87 ? -1.886 -5.254 -17.141 1 98.75 87 PHE A N 1
ATOM 694 C CA . PHE A 1 87 ? -1.631 -6.539 -16.5 1 98.75 87 PHE A CA 1
ATOM 695 C C . PHE A 1 87 ? -0.147 -6.883 -16.547 1 98.75 87 PHE A C 1
ATOM 697 O O . PHE A 1 87 ? 0.446 -7.234 -15.523 1 98.75 87 PHE A O 1
ATOM 704 N N . LYS A 1 88 ? 0.393 -6.777 -17.672 1 98.5 88 LYS A N 1
ATOM 705 C CA . LYS A 1 88 ? 1.803 -7.109 -17.844 1 98.5 88 LYS A CA 1
ATOM 706 C C . LYS A 1 88 ? 2.686 -6.277 -16.922 1 98.5 88 LYS A C 1
ATOM 708 O O . LYS A 1 88 ? 3.576 -6.812 -16.266 1 98.5 88 LYS A O 1
ATOM 713 N N . SER A 1 89 ? 2.463 -4.977 -16.859 1 97.62 89 SER A N 1
ATOM 714 C CA . SER A 1 89 ? 3.242 -4.082 -16.016 1 97.62 89 SER A CA 1
ATOM 715 C C . SER A 1 89 ? 3.078 -4.434 -14.547 1 97.62 89 SER A C 1
ATOM 717 O O . SER A 1 89 ? 4.047 -4.41 -13.781 1 97.62 89 SER A O 1
ATOM 719 N N . TYR A 1 90 ? 1.882 -4.762 -14.219 1 97.94 90 TYR A N 1
ATOM 720 C CA . TYR A 1 90 ? 1.572 -5.082 -12.836 1 97.94 90 TYR A CA 1
ATOM 721 C C . TYR A 1 90 ? 2.178 -6.422 -12.438 1 97.94 90 TYR A C 1
ATOM 723 O O . TYR A 1 90 ? 2.934 -6.508 -11.461 1 97.94 90 TYR A O 1
ATOM 731 N N . TRP A 1 91 ? 1.897 -7.441 -13.188 1 98.75 91 TRP A N 1
ATOM 732 C CA . TRP A 1 91 ? 2.23 -8.805 -12.781 1 98.75 91 TRP A CA 1
ATOM 733 C C . TRP A 1 91 ? 3.725 -9.07 -12.945 1 98.75 91 TRP A C 1
ATOM 735 O O . TRP A 1 91 ? 4.309 -9.852 -12.195 1 98.75 91 TRP A O 1
ATOM 745 N N . PHE A 1 92 ? 4.414 -8.43 -13.867 1 98.25 92 PHE A N 1
ATOM 746 C CA . PHE A 1 92 ? 5.812 -8.695 -14.18 1 98.25 92 PHE A CA 1
ATOM 747 C C . PHE A 1 92 ? 6.695 -7.531 -13.734 1 98.25 92 PHE A C 1
ATOM 749 O O . PHE A 1 92 ? 7.691 -7.219 -14.391 1 98.25 92 PHE A O 1
ATOM 756 N N . HIS A 1 93 ? 6.332 -6.906 -12.68 1 97.81 93 HIS A N 1
ATOM 757 C CA . HIS A 1 93 ? 7.066 -5.734 -12.211 1 97.81 93 HIS A CA 1
ATOM 758 C C . HIS A 1 93 ? 8.492 -6.102 -11.82 1 97.81 93 HIS A C 1
ATOM 760 O O . HIS A 1 93 ? 9.438 -5.391 -12.164 1 97.81 93 HIS A O 1
ATOM 766 N N . HIS A 1 94 ? 8.719 -7.172 -11.086 1 98.19 94 HIS A N 1
ATOM 767 C CA . HIS A 1 94 ? 10.062 -7.605 -10.742 1 98.19 94 HIS A CA 1
ATOM 768 C C . HIS A 1 94 ? 10.32 -9.039 -11.195 1 98.19 94 HIS A C 1
ATOM 770 O O . HIS A 1 94 ? 11.203 -9.289 -12.016 1 98.19 94 HIS A O 1
ATOM 776 N N . PHE A 1 95 ? 9.547 -9.984 -10.664 1 98.5 95 PHE A N 1
ATOM 777 C CA . PHE A 1 95 ? 9.758 -11.414 -10.859 1 98.5 95 PHE A CA 1
ATOM 778 C C . PHE A 1 95 ? 8.43 -12.148 -10.953 1 98.5 95 PHE A C 1
ATOM 780 O O . PHE A 1 95 ? 7.484 -11.836 -10.227 1 98.5 95 PHE A O 1
ATOM 787 N N . VAL A 1 96 ? 8.352 -13.172 -11.797 1 98.88 96 VAL A N 1
ATOM 788 C CA . VAL A 1 96 ? 7.16 -14.008 -11.906 1 98.88 96 VAL A CA 1
ATOM 789 C C . VAL A 1 96 ? 7.562 -15.477 -12.039 1 98.88 96 VAL A C 1
ATOM 791 O O . VAL A 1 96 ? 8.531 -15.797 -12.727 1 98.88 96 VAL A O 1
ATOM 794 N N . ALA A 1 97 ? 6.805 -16.312 -11.398 1 98.94 97 ALA A N 1
ATOM 795 C CA . ALA A 1 97 ? 6.871 -17.75 -11.617 1 98.94 97 ALA A CA 1
ATOM 796 C C . ALA A 1 97 ? 5.594 -18.266 -12.281 1 98.94 97 ALA A C 1
ATOM 798 O O . ALA A 1 97 ? 4.488 -17.859 -11.906 1 98.94 97 ALA A O 1
ATOM 799 N N . ILE A 1 98 ? 5.734 -19.094 -13.242 1 98.94 98 ILE A N 1
ATOM 800 C CA . ILE A 1 98 ? 4.605 -19.703 -13.938 1 98.94 98 ILE A CA 1
ATOM 801 C C . ILE A 1 98 ? 4.715 -21.219 -13.875 1 98.94 98 ILE A C 1
ATOM 803 O O . ILE A 1 98 ? 5.738 -21.797 -14.258 1 98.94 98 ILE A O 1
ATOM 807 N N . LEU A 1 99 ? 3.666 -21.797 -13.391 1 98.94 99 LEU A N 1
ATOM 808 C CA . LEU A 1 99 ? 3.609 -23.25 -13.25 1 98.94 99 LEU A CA 1
ATOM 809 C C . LEU A 1 99 ? 2.811 -23.875 -14.383 1 98.94 99 LEU A C 1
ATOM 811 O O . LEU A 1 99 ? 1.647 -23.531 -14.602 1 98.94 99 LEU A O 1
ATOM 815 N N . LEU A 1 100 ? 3.412 -24.797 -15.094 1 98.88 100 LEU A N 1
ATOM 816 C CA . LEU A 1 100 ? 2.779 -25.469 -16.219 1 98.88 100 LEU A CA 1
ATOM 817 C C . LEU A 1 100 ? 2.699 -26.969 -15.977 1 98.88 100 LEU A C 1
ATOM 819 O O . LEU A 1 100 ? 3.568 -27.547 -15.32 1 98.88 100 LEU A O 1
ATOM 823 N N . ASP A 1 101 ? 1.681 -27.531 -16.562 1 98.56 101 ASP A N 1
ATOM 824 C CA . ASP A 1 101 ? 1.521 -28.984 -16.578 1 98.56 101 ASP A CA 1
ATOM 825 C C . ASP A 1 101 ? 2.5 -29.641 -17.547 1 98.56 101 ASP A C 1
ATOM 827 O O . ASP A 1 101 ? 2.561 -29.266 -18.719 1 98.56 101 ASP A O 1
ATOM 831 N N . GLY A 1 102 ? 3.279 -30.578 -17.047 1 98.25 102 GLY A N 1
ATOM 832 C CA . GLY A 1 102 ? 4.242 -31.297 -17.859 1 98.25 102 GLY A CA 1
ATOM 833 C C . GLY A 1 102 ? 5.684 -30.969 -17.516 1 98.25 102 GLY A C 1
ATOM 834 O O . GLY A 1 102 ? 5.941 -30.094 -16.672 1 98.25 102 GLY A O 1
ATOM 835 N N . LYS A 1 103 ? 6.586 -31.719 -18.094 1 98.19 103 LYS A N 1
ATOM 836 C CA . LYS A 1 103 ? 8.016 -31.516 -17.922 1 98.19 103 LYS A CA 1
ATOM 837 C C . LYS A 1 103 ? 8.641 -30.828 -19.141 1 98.19 103 LYS A C 1
ATOM 839 O O . LYS A 1 103 ? 8.492 -31.312 -20.266 1 98.19 103 LYS A O 1
ATOM 844 N N . PHE A 1 104 ? 9.258 -29.719 -18.938 1 98.25 104 PHE A N 1
ATOM 845 C CA . PHE A 1 104 ? 9.875 -28.938 -20 1 98.25 104 PHE A CA 1
ATOM 846 C C . PHE A 1 104 ? 11.234 -28.406 -19.578 1 98.25 104 PHE A C 1
ATOM 848 O O . PHE A 1 104 ? 11.461 -28.172 -18.391 1 98.25 104 PHE A O 1
ATOM 855 N N . ASP A 1 105 ? 12.094 -28.156 -20.547 1 95.81 105 ASP A N 1
ATOM 856 C CA . ASP A 1 105 ? 13.438 -27.672 -20.234 1 95.81 105 ASP A CA 1
ATOM 857 C C . ASP A 1 105 ? 13.508 -26.156 -20.375 1 95.81 105 ASP A C 1
ATOM 859 O O . ASP A 1 105 ? 14.383 -25.516 -19.781 1 95.81 105 ASP A O 1
ATOM 863 N N . SER A 1 106 ? 12.656 -25.656 -21.188 1 96.25 106 SER A N 1
ATOM 864 C CA . SER A 1 106 ? 12.617 -24.219 -21.406 1 96.25 106 SER A CA 1
ATOM 865 C C . SER A 1 106 ? 11.297 -23.797 -22.031 1 96.25 106 SER A C 1
ATOM 867 O O . SER A 1 106 ? 10.523 -24.641 -22.5 1 96.25 106 SER A O 1
ATOM 869 N N . LEU A 1 107 ? 11.07 -22.516 -22.047 1 95.31 107 LEU A N 1
ATOM 870 C CA . LEU A 1 107 ? 9.867 -21.984 -22.688 1 95.31 107 LEU A CA 1
ATOM 871 C C . LEU A 1 107 ? 9.977 -22.078 -24.203 1 95.31 107 LEU A C 1
ATOM 873 O O . LEU A 1 107 ? 8.984 -21.906 -24.906 1 95.31 107 LEU A O 1
ATOM 877 N N . SER A 1 108 ? 11.156 -22.406 -24.672 1 93.44 108 SER A N 1
ATOM 878 C CA . SER A 1 108 ? 11.367 -22.578 -26.109 1 93.44 108 SER A CA 1
ATOM 879 C C . SER A 1 108 ? 11.188 -24.047 -26.516 1 93.44 108 SER A C 1
ATOM 881 O O . SER A 1 108 ? 11.414 -24.406 -27.672 1 93.44 108 SER A O 1
ATOM 883 N N . ASP A 1 109 ? 10.805 -24.812 -25.594 1 94.81 109 ASP A N 1
ATOM 884 C CA . ASP A 1 109 ? 10.492 -26.203 -25.906 1 94.81 109 ASP A CA 1
ATOM 885 C C . ASP A 1 109 ? 9.547 -26.281 -27.109 1 94.81 109 ASP A C 1
ATOM 887 O O . ASP A 1 109 ? 8.578 -25.531 -27.203 1 94.81 109 ASP A O 1
ATOM 891 N N . PRO A 1 110 ? 9.805 -27.219 -28.016 1 94.62 110 PRO A N 1
ATOM 892 C CA . PRO A 1 110 ? 8.961 -27.359 -29.219 1 94.62 110 PRO A CA 1
ATOM 893 C C . PRO A 1 110 ? 7.488 -27.578 -28.875 1 94.62 110 PRO A C 1
ATOM 895 O O . PRO A 1 110 ? 6.602 -27.125 -29.594 1 94.62 110 PRO A O 1
ATOM 898 N N . GLN A 1 111 ? 7.223 -28.219 -27.766 1 95.19 111 GLN A N 1
ATOM 899 C CA . GLN A 1 111 ? 5.855 -28.516 -27.344 1 95.19 111 GLN A CA 1
ATOM 900 C C . GLN A 1 111 ? 5.133 -27.25 -26.891 1 95.19 111 GLN A C 1
ATOM 902 O O . GLN A 1 111 ? 3.906 -27.25 -26.75 1 95.19 111 GLN A O 1
ATOM 907 N N . LEU A 1 112 ? 5.91 -26.203 -26.594 1 96.75 112 LEU A N 1
ATOM 908 C CA . LEU A 1 112 ? 5.332 -24.969 -26.047 1 96.75 112 LEU A CA 1
ATOM 909 C C . LEU A 1 112 ? 5.305 -23.875 -27.109 1 96.75 112 LEU A C 1
ATOM 911 O O . LEU A 1 112 ? 5.133 -22.703 -26.797 1 96.75 112 LEU A O 1
ATOM 915 N N . GLN A 1 113 ? 5.492 -24.25 -28.344 1 92.75 113 GLN A N 1
ATOM 916 C CA . GLN A 1 113 ? 5.516 -23.281 -29.438 1 92.75 113 GLN A CA 1
ATOM 917 C C . GLN A 1 113 ? 4.172 -23.219 -30.156 1 92.75 113 GLN A C 1
ATOM 919 O O . GLN A 1 113 ? 3.512 -24.25 -30.328 1 92.75 113 GLN A O 1
ATOM 924 N N . ASN A 1 114 ? 3.758 -22.047 -30.531 1 95.19 114 ASN A N 1
ATOM 925 C CA . ASN A 1 114 ? 2.602 -21.797 -31.391 1 95.19 114 ASN A CA 1
ATOM 926 C C . ASN A 1 114 ? 1.312 -22.312 -30.75 1 95.19 114 ASN A C 1
ATOM 928 O O . ASN A 1 114 ? 0.448 -22.844 -31.453 1 95.19 114 ASN A O 1
ATOM 932 N N . LEU A 1 115 ? 1.246 -22.344 -29.469 1 98 115 LEU A N 1
ATOM 933 C CA . LEU A 1 115 ? 0.021 -22.734 -28.781 1 98 115 LEU A CA 1
ATOM 934 C C . LEU A 1 115 ? -0.989 -21.578 -28.781 1 98 115 LEU A C 1
ATOM 936 O O . LEU A 1 115 ? -0.615 -20.422 -28.625 1 98 115 LEU A O 1
ATOM 940 N N . SER A 1 116 ? -2.244 -21.938 -28.984 1 98.56 116 SER A N 1
ATOM 941 C CA . SER A 1 116 ? -3.322 -20.969 -28.828 1 98.56 116 SER A CA 1
ATOM 942 C C . SER A 1 116 ? -3.516 -20.578 -27.375 1 98.56 116 SER A C 1
ATOM 944 O O . SER A 1 116 ? -2.955 -21.203 -26.484 1 98.56 116 SER A O 1
ATOM 946 N N . VAL A 1 117 ? -4.277 -19.516 -27.125 1 98.69 117 VAL A N 1
ATOM 947 C CA . VAL A 1 117 ? -4.586 -19.094 -25.766 1 98.69 117 VAL A CA 1
ATOM 948 C C . VAL A 1 117 ? -5.301 -20.203 -25.016 1 98.69 117 VAL A C 1
ATOM 950 O O . VAL A 1 117 ? -5.016 -20.453 -23.844 1 98.69 117 VAL A O 1
ATOM 953 N N . GLU A 1 118 ? -6.176 -20.906 -25.719 1 98.25 118 GLU A N 1
ATOM 954 C CA . GLU A 1 118 ? -6.918 -22 -25.125 1 98.25 118 GLU A CA 1
ATOM 955 C C . GLU A 1 118 ? -5.984 -23.156 -24.734 1 98.25 118 GLU A C 1
ATOM 957 O O . GLU A 1 118 ? -6.133 -23.734 -23.656 1 98.25 118 GLU A O 1
ATOM 962 N N . GLN A 1 119 ? -5.086 -23.453 -25.562 1 98.31 119 GLN A N 1
ATOM 963 C CA . GLN A 1 119 ? -4.125 -24.516 -25.266 1 98.31 119 GLN A CA 1
ATOM 964 C C . GLN A 1 119 ? -3.234 -24.141 -24.094 1 98.31 119 GLN A C 1
ATOM 966 O O . GLN A 1 119 ? -2.92 -24.984 -23.25 1 98.31 119 GLN A O 1
ATOM 971 N N . TRP A 1 120 ? -2.814 -22.922 -24.031 1 98.44 120 TRP A N 1
ATOM 972 C CA . TRP A 1 120 ? -2.049 -22.438 -22.891 1 98.44 120 TRP A CA 1
ATOM 973 C C . TRP A 1 120 ? -2.871 -22.531 -21.609 1 98.44 120 TRP A C 1
ATOM 975 O O . TRP A 1 120 ? -2.352 -22.906 -20.547 1 98.44 120 TRP A O 1
ATOM 985 N N . ASN A 1 121 ? -4.113 -22.172 -21.719 1 98.12 121 ASN A N 1
ATOM 986 C CA . ASN A 1 121 ? -4.973 -22.281 -20.547 1 98.12 121 ASN A CA 1
ATOM 987 C C . ASN A 1 121 ? -5.043 -23.719 -20.031 1 98.12 121 ASN A C 1
ATOM 989 O O . ASN A 1 121 ? -5.117 -23.938 -18.812 1 98.12 121 ASN A O 1
ATOM 993 N N . ASP A 1 122 ? -4.992 -24.625 -20.938 1 97.56 122 ASP A N 1
ATOM 994 C CA . ASP A 1 122 ? -5.039 -26.031 -20.547 1 97.56 122 ASP A CA 1
ATOM 995 C C . ASP A 1 122 ? -3.773 -26.438 -19.797 1 97.56 122 ASP A C 1
ATOM 997 O O . ASP A 1 122 ? -3.826 -27.281 -18.891 1 97.56 122 ASP A O 1
ATOM 1001 N N . MET A 1 123 ? -2.697 -25.891 -20.125 1 97.62 123 MET A N 1
ATOM 1002 C CA . MET A 1 123 ? -1.408 -26.266 -19.547 1 97.62 123 MET A CA 1
ATOM 1003 C C . MET A 1 123 ? -1.123 -25.453 -18.281 1 97.62 123 MET A C 1
ATOM 1005 O O . MET A 1 123 ? -0.421 -25.922 -17.391 1 97.62 123 MET A O 1
ATOM 1009 N N . PHE A 1 124 ? -1.627 -24.297 -18.219 1 98.69 124 PHE A N 1
ATOM 1010 C CA . PHE A 1 124 ? -1.358 -23.344 -17.156 1 98.69 124 PHE A CA 1
ATOM 1011 C C . PHE A 1 124 ? -1.979 -23.812 -15.844 1 98.69 124 PHE A C 1
ATOM 1013 O O . PHE A 1 124 ? -3.18 -24.094 -15.781 1 98.69 124 PHE A O 1
ATOM 1020 N N . LEU A 1 125 ? -1.152 -23.875 -14.766 1 98.88 125 LEU A N 1
ATOM 1021 C CA . LEU A 1 125 ? -1.649 -24.344 -13.477 1 98.88 125 LEU A CA 1
ATOM 1022 C C . LEU A 1 125 ? -1.757 -23.203 -12.484 1 98.88 125 LEU A C 1
ATOM 1024 O O . LEU A 1 125 ? -2.693 -23.141 -11.688 1 98.88 125 LEU A O 1
ATOM 1028 N N . GLY A 1 126 ? -0.845 -22.297 -12.461 1 98.88 126 GLY A N 1
ATOM 1029 C CA . GLY A 1 126 ? -0.837 -21.156 -11.547 1 98.88 126 GLY A CA 1
ATOM 1030 C C . GLY A 1 126 ? 0.381 -20.266 -11.703 1 98.88 126 GLY A C 1
ATOM 1031 O O . GLY A 1 126 ? 1.274 -20.578 -12.5 1 98.88 126 GLY A O 1
ATOM 1032 N N . THR A 1 127 ? 0.375 -19.188 -11.078 1 98.94 127 THR A N 1
ATOM 1033 C CA . THR A 1 127 ? 1.444 -18.188 -11.164 1 98.94 127 THR A CA 1
ATOM 1034 C C . THR A 1 127 ? 1.488 -17.328 -9.906 1 98.94 127 THR A C 1
ATOM 1036 O O . THR A 1 127 ? 0.49 -17.203 -9.195 1 98.94 127 THR A O 1
ATOM 1039 N N . PHE A 1 128 ? 2.658 -16.797 -9.594 1 98.94 128 PHE A N 1
ATOM 1040 C CA . PHE A 1 128 ? 2.795 -15.742 -8.602 1 98.94 128 PHE A CA 1
ATOM 1041 C C . PHE A 1 128 ? 3.879 -14.75 -9.008 1 98.94 128 PHE A C 1
ATOM 1043 O O . PHE A 1 128 ? 4.781 -15.094 -9.773 1 98.94 128 PHE A O 1
ATOM 1050 N N . TYR A 1 129 ? 3.746 -13.555 -8.602 1 98.94 129 TYR A N 1
ATOM 1051 C CA . TYR A 1 129 ? 4.805 -12.562 -8.734 1 98.94 129 TYR A CA 1
ATOM 1052 C C . TYR A 1 129 ? 5.457 -12.266 -7.391 1 98.94 129 TYR A C 1
ATOM 1054 O O . TYR A 1 129 ? 4.914 -12.625 -6.344 1 98.94 129 TYR A O 1
ATOM 1062 N N . VAL A 1 130 ? 6.652 -11.727 -7.387 1 98.88 130 VAL A N 1
ATOM 1063 C CA . VAL A 1 130 ? 7.332 -11.156 -6.227 1 98.88 130 VAL A CA 1
ATOM 1064 C C . VAL A 1 130 ? 7.801 -9.742 -6.547 1 98.88 130 VAL A C 1
ATOM 1066 O O . VAL A 1 130 ? 8.43 -9.508 -7.578 1 98.88 130 VAL A O 1
ATOM 1069 N N . LYS A 1 131 ? 7.48 -8.852 -5.758 1 98.62 131 LYS A N 1
ATOM 1070 C CA . LYS A 1 131 ? 7.91 -7.465 -5.902 1 98.62 131 LYS A CA 1
ATOM 1071 C C . LYS A 1 131 ? 7.988 -6.77 -4.547 1 98.62 131 LYS A C 1
ATOM 1073 O O . LYS A 1 131 ? 7.477 -7.285 -3.551 1 98.62 131 LYS A O 1
ATOM 1078 N N . PRO A 1 132 ? 8.648 -5.617 -4.461 1 98.69 132 PRO A N 1
ATOM 1079 C CA . PRO A 1 132 ? 8.602 -4.875 -3.201 1 98.69 132 PRO A CA 1
ATOM 1080 C C . PRO A 1 132 ? 7.18 -4.543 -2.758 1 98.69 132 PRO A C 1
ATOM 1082 O O . PRO A 1 132 ? 6.344 -4.164 -3.582 1 98.69 132 PRO A O 1
ATOM 1085 N N . ASN A 1 133 ? 6.945 -4.77 -1.51 1 98.69 133 ASN A N 1
ATOM 1086 C CA . ASN A 1 133 ? 5.656 -4.398 -0.933 1 98.69 133 ASN A CA 1
ATOM 1087 C C . ASN A 1 133 ? 5.57 -2.9 -0.66 1 98.69 133 ASN A C 1
ATOM 1089 O O . ASN A 1 133 ? 4.492 -2.312 -0.719 1 98.69 133 ASN A O 1
ATOM 1093 N N . TYR A 1 134 ? 6.711 -2.355 -0.237 1 98.62 134 TYR A N 1
ATOM 1094 C CA . TYR A 1 134 ? 6.82 -0.943 0.114 1 98.62 134 TYR A CA 1
ATOM 1095 C C . TYR A 1 134 ? 7.883 -0.253 -0.732 1 98.62 134 TYR A C 1
ATOM 1097 O O . TYR A 1 134 ? 8.617 -0.908 -1.478 1 98.62 134 TYR A O 1
ATOM 1105 N N . ILE A 1 135 ? 7.996 1.048 -0.577 1 98.06 135 ILE A N 1
ATOM 1106 C CA . ILE A 1 135 ? 8.898 1.816 -1.423 1 98.06 135 ILE A CA 1
ATOM 1107 C C . ILE A 1 135 ? 10.125 2.236 -0.616 1 98.06 135 ILE A C 1
ATOM 1109 O O . ILE A 1 135 ? 10.117 2.182 0.616 1 98.06 135 ILE A O 1
ATOM 1113 N N . GLY A 1 136 ? 11.109 2.613 -1.302 1 98.38 136 GLY A N 1
ATOM 1114 C CA . GLY A 1 136 ? 12.258 3.318 -0.75 1 98.38 136 GLY A CA 1
ATOM 1115 C C . GLY A 1 136 ? 12.938 2.561 0.374 1 98.38 136 GLY A C 1
ATOM 1116 O O . GLY A 1 136 ? 13.359 1.416 0.193 1 98.38 136 GLY A O 1
ATOM 1117 N N . ARG A 1 137 ? 12.883 3.119 1.553 1 98.81 137 ARG A N 1
ATOM 1118 C CA . ARG A 1 137 ? 13.617 2.652 2.725 1 98.81 137 ARG A CA 1
ATOM 1119 C C . ARG A 1 137 ? 13.062 1.321 3.223 1 98.81 137 ARG A C 1
ATOM 1121 O O . ARG A 1 137 ? 13.688 0.658 4.055 1 98.81 137 ARG A O 1
ATOM 1128 N N . CYS A 1 138 ? 11.914 0.917 2.631 1 98.88 138 CYS A N 1
ATOM 1129 C CA . CYS A 1 138 ? 11.227 -0.285 3.084 1 98.88 138 CYS A CA 1
ATOM 1130 C C . CYS A 1 138 ? 11.109 -1.307 1.958 1 98.88 138 CYS A C 1
ATOM 1132 O O . CYS A 1 138 ? 10.32 -2.248 2.047 1 98.88 138 CYS A O 1
ATOM 1134 N N . SER A 1 139 ? 11.859 -1.159 0.907 1 98.62 139 SER A N 1
ATOM 1135 C CA . SER A 1 139 ? 11.648 -1.877 -0.346 1 98.62 139 SER A CA 1
ATOM 1136 C C . SER A 1 139 ? 12.211 -3.293 -0.274 1 98.62 139 SER A C 1
ATOM 1138 O O . SER A 1 139 ? 11.938 -4.121 -1.147 1 98.62 139 SER A O 1
ATOM 1140 N N . HIS A 1 140 ? 12.945 -3.664 0.81 1 98.38 140 HIS A N 1
ATOM 1141 C CA . HIS A 1 140 ? 13.5 -5.004 0.957 1 98.38 140 HIS A CA 1
ATOM 1142 C C . HIS A 1 140 ? 12.461 -5.98 1.497 1 98.38 140 HIS A C 1
ATOM 1144 O O . HIS A 1 140 ? 12.734 -7.176 1.624 1 98.38 140 HIS A O 1
ATOM 1150 N N . VAL A 1 141 ? 11.258 -5.5 1.863 1 98.81 141 VAL A N 1
ATOM 1151 C CA . VAL A 1 141 ? 10.102 -6.309 2.223 1 98.81 141 VAL A CA 1
ATOM 1152 C C . VAL A 1 141 ? 9.266 -6.594 0.979 1 98.81 141 VAL A C 1
ATOM 1154 O O . VAL A 1 141 ? 8.859 -5.672 0.27 1 98.81 141 VAL A O 1
ATOM 1157 N N . CYS A 1 142 ? 9.031 -7.855 0.711 1 98.81 142 CYS A N 1
ATOM 1158 C CA . CYS A 1 142 ? 8.352 -8.164 -0.539 1 98.81 142 CYS A CA 1
ATOM 1159 C C . CYS A 1 142 ? 6.887 -8.523 -0.288 1 98.81 142 CYS A C 1
ATOM 1161 O O . CYS A 1 142 ? 6.508 -8.828 0.842 1 98.81 142 CYS A O 1
ATOM 1163 N N . ASN A 1 143 ? 6.145 -8.359 -1.298 1 98.75 143 ASN A N 1
ATOM 1164 C CA . ASN A 1 143 ? 4.797 -8.891 -1.493 1 98.75 143 ASN A CA 1
ATOM 1165 C C . ASN A 1 143 ? 4.762 -9.945 -2.592 1 98.75 143 ASN A C 1
ATOM 1167 O O . ASN A 1 143 ? 5.742 -10.125 -3.32 1 98.75 143 ASN A O 1
ATOM 1171 N N . ALA A 1 144 ? 3.674 -10.617 -2.613 1 98.88 144 ALA A N 1
ATOM 1172 C CA . ALA A 1 144 ? 3.395 -11.539 -3.707 1 98.88 144 ALA A CA 1
ATOM 1173 C C . ALA A 1 144 ? 1.894 -11.656 -3.961 1 98.88 144 ALA A C 1
ATOM 1175 O O . ALA A 1 144 ? 1.087 -11.445 -3.053 1 98.88 144 ALA A O 1
ATOM 1176 N N . GLY A 1 145 ? 1.553 -11.859 -5.129 1 98.75 145 GLY A N 1
ATOM 1177 C CA . GLY A 1 145 ? 0.219 -12.258 -5.543 1 98.75 145 GLY A CA 1
ATOM 1178 C C . GLY A 1 145 ? 0.192 -13.617 -6.227 1 98.75 145 GLY A C 1
ATOM 1179 O O . GLY A 1 145 ? 1.138 -13.984 -6.926 1 98.75 145 GLY A O 1
ATOM 1180 N N . PHE A 1 146 ? -0.89 -14.32 -6.027 1 98.88 146 PHE A N 1
ATOM 1181 C CA . PHE A 1 146 ? -1.018 -15.68 -6.527 1 98.88 146 PHE A CA 1
ATOM 1182 C C . PHE A 1 146 ? -2.316 -15.852 -7.309 1 98.88 146 PHE A C 1
ATOM 1184 O O . PHE A 1 146 ? -3.357 -15.328 -6.91 1 98.88 146 PHE A O 1
ATOM 1191 N N . VAL A 1 147 ? -2.217 -16.609 -8.336 1 98.69 147 VAL A N 1
ATOM 1192 C CA . VAL A 1 147 ? -3.389 -17.031 -9.094 1 98.69 147 VAL A CA 1
ATOM 1193 C C . VAL A 1 147 ? -3.258 -18.5 -9.469 1 98.69 147 VAL A C 1
ATOM 1195 O O . VAL A 1 147 ? -2.217 -18.938 -9.961 1 98.69 147 VAL A O 1
ATOM 1198 N N . VAL A 1 148 ? -4.238 -19.203 -9.141 1 98.62 148 VAL A N 1
ATOM 1199 C CA . VAL A 1 148 ? -4.371 -20.578 -9.594 1 98.62 148 VAL A CA 1
ATOM 1200 C C . VAL A 1 148 ? -5.434 -20.672 -10.688 1 98.62 148 VAL A C 1
ATOM 1202 O O . VAL A 1 148 ? -6.477 -20.016 -10.602 1 98.62 148 VAL A O 1
ATOM 1205 N N . ASN A 1 149 ? -5.109 -21.438 -11.711 1 98.62 149 ASN A N 1
ATOM 1206 C CA . ASN A 1 149 ? -6.113 -21.641 -12.75 1 98.62 149 ASN A CA 1
ATOM 1207 C C . ASN A 1 149 ? -7.445 -22.094 -12.156 1 98.62 149 ASN A C 1
ATOM 1209 O O . ASN A 1 149 ? -7.516 -23.141 -11.492 1 98.62 149 ASN A O 1
ATOM 1213 N N . HIS A 1 150 ? -8.523 -21.344 -12.43 1 97.81 150 HIS A N 1
ATOM 1214 C CA . HIS A 1 150 ? -9.797 -21.547 -11.742 1 97.81 150 HIS A CA 1
ATOM 1215 C C . HIS A 1 150 ? -10.461 -22.844 -12.18 1 97.81 150 HIS A C 1
ATOM 1217 O O . HIS A 1 150 ? -11.375 -23.328 -11.516 1 97.81 150 HIS A O 1
ATOM 1223 N N . VAL A 1 151 ? -9.977 -23.391 -13.305 1 96.94 151 VAL A N 1
ATOM 1224 C CA . VAL A 1 151 ? -10.617 -24.609 -13.789 1 96.94 151 VAL A CA 1
ATOM 1225 C C . VAL A 1 151 ? -9.859 -25.844 -13.281 1 96.94 151 VAL A C 1
ATOM 1227 O O . VAL A 1 151 ? -10.281 -26.969 -13.516 1 96.94 151 VAL A O 1
ATOM 1230 N N . LYS A 1 152 ? -8.68 -25.594 -12.703 1 96.44 152 LYS A N 1
ATOM 1231 C CA . LYS A 1 152 ? -7.898 -26.672 -12.109 1 96.44 152 LYS A CA 1
ATOM 1232 C C . LYS A 1 152 ? -8.18 -26.812 -10.617 1 96.44 152 LYS A C 1
ATOM 1234 O O . LYS A 1 152 ? -7.758 -25.969 -9.828 1 96.44 152 LYS A O 1
ATOM 1239 N N . ARG A 1 153 ? -8.938 -27.797 -10.18 1 89.5 153 ARG A N 1
ATOM 1240 C CA . ARG A 1 153 ? -9.352 -27.922 -8.789 1 89.5 153 ARG A CA 1
ATOM 1241 C C . ARG A 1 153 ? -8.797 -29.203 -8.164 1 89.5 153 ARG A C 1
ATOM 1243 O O . ARG A 1 153 ? -8.469 -30.156 -8.867 1 89.5 153 ARG A O 1
ATOM 1250 N N . GLY A 1 154 ? -8.602 -29.078 -6.812 1 92.31 154 GLY A N 1
ATOM 1251 C CA . GLY A 1 154 ? -8.289 -30.266 -6.023 1 92.31 154 GLY A CA 1
ATOM 1252 C C . GLY A 1 154 ? -6.859 -30.734 -6.211 1 92.31 154 GLY A C 1
ATOM 1253 O O . GLY A 1 154 ? -6.543 -31.906 -5.93 1 92.31 154 GLY A O 1
ATOM 1254 N N . LEU A 1 155 ? -5.941 -29.906 -6.668 1 96.5 155 LEU A N 1
ATOM 1255 C CA . LEU A 1 155 ? -4.582 -30.344 -6.977 1 96.5 155 LEU A CA 1
ATOM 1256 C C . LEU A 1 155 ? -3.592 -29.781 -5.969 1 96.5 155 LEU A C 1
ATOM 1258 O O . LEU A 1 155 ? -2.391 -30.047 -6.055 1 96.5 155 LEU A O 1
ATOM 1262 N N . GLY A 1 156 ? -4.051 -28.969 -5.008 1 97.56 156 GLY A N 1
ATOM 1263 C CA . GLY A 1 156 ? -3.156 -28.391 -4.016 1 97.56 156 GLY A CA 1
ATOM 1264 C C . GLY A 1 156 ? -2.227 -27.328 -4.59 1 97.56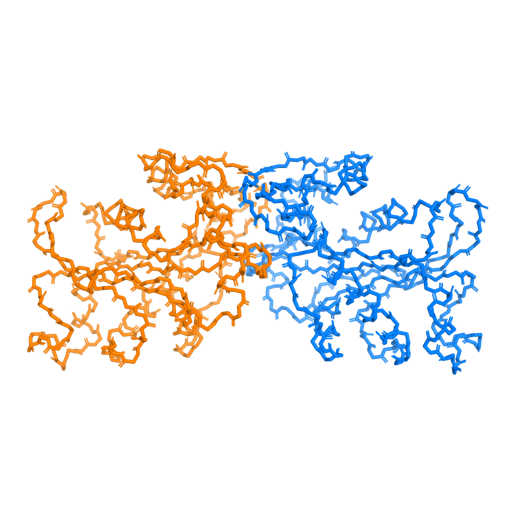 156 GLY A C 1
ATOM 1265 O O . GLY A 1 156 ? -1.135 -27.109 -4.062 1 97.56 156 GLY A O 1
ATOM 1266 N N . LEU A 1 157 ? -2.611 -26.703 -5.668 1 98.62 157 LEU A N 1
ATOM 1267 C CA . LEU A 1 157 ? -1.748 -25.812 -6.422 1 98.62 157 LEU A CA 1
ATOM 1268 C C . LEU A 1 157 ? -1.373 -24.594 -5.59 1 98.62 157 LEU A C 1
ATOM 1270 O O . LEU A 1 157 ? -0.238 -24.109 -5.656 1 98.62 157 LEU A O 1
ATOM 1274 N N . GLY A 1 158 ? -2.301 -24.047 -4.793 1 98.44 158 GLY A N 1
ATOM 1275 C CA . GLY A 1 158 ? -1.986 -22.906 -3.945 1 98.44 158 GLY A CA 1
ATOM 1276 C C . GLY A 1 158 ? -0.852 -23.188 -2.977 1 98.44 158 GLY A C 1
ATOM 1277 O O . GLY A 1 158 ? 0.075 -22.375 -2.854 1 98.44 158 GLY A O 1
ATOM 1278 N N . LYS A 1 159 ? -0.941 -24.266 -2.359 1 98.25 159 LYS A N 1
ATOM 1279 C CA . LYS A 1 159 ? 0.097 -24.656 -1.406 1 98.25 159 LYS A CA 1
ATOM 1280 C C . LYS A 1 159 ? 1.43 -24.891 -2.111 1 98.25 159 LYS A C 1
ATOM 1282 O O . LYS A 1 159 ? 2.484 -24.516 -1.597 1 98.25 159 LYS A O 1
ATOM 1287 N N . GLU A 1 160 ? 1.418 -25.578 -3.271 1 98.62 160 GLU A N 1
ATOM 1288 C CA . GLU A 1 160 ? 2.627 -25.781 -4.059 1 98.62 160 GLU A CA 1
ATOM 1289 C C . GLU A 1 160 ? 3.289 -24.469 -4.426 1 98.62 160 GLU A C 1
ATOM 1291 O O . GLU A 1 160 ? 4.5 -24.297 -4.246 1 98.62 160 GLU A O 1
ATOM 1296 N N . LEU A 1 161 ? 2.492 -23.531 -4.906 1 98.88 161 LEU A N 1
ATOM 1297 C CA . LEU A 1 161 ? 3.016 -22.219 -5.293 1 98.88 161 LEU A CA 1
ATOM 1298 C C . LEU A 1 161 ? 3.553 -21.469 -4.082 1 98.88 161 LEU A C 1
ATOM 1300 O O . LEU A 1 161 ? 4.621 -20.859 -4.148 1 98.88 161 LEU A O 1
ATOM 1304 N N . GLY A 1 162 ? 2.818 -21.484 -2.986 1 98.88 162 GLY A N 1
ATOM 1305 C CA . GLY A 1 162 ? 3.287 -20.844 -1.766 1 98.88 162 GLY A CA 1
ATOM 1306 C C . GLY A 1 162 ? 4.625 -21.375 -1.288 1 98.88 162 GLY A C 1
ATOM 1307 O O . GLY A 1 162 ? 5.5 -20.609 -0.886 1 98.88 162 GLY A O 1
ATOM 1308 N N . ALA A 1 163 ? 4.766 -22.688 -1.328 1 98.81 163 ALA A N 1
ATOM 1309 C CA . ALA A 1 163 ? 6.023 -23.312 -0.919 1 98.81 163 ALA A CA 1
ATOM 1310 C C . ALA A 1 163 ? 7.172 -22.859 -1.819 1 98.81 163 ALA A C 1
ATOM 1312 O O . ALA A 1 163 ? 8.266 -22.578 -1.337 1 98.81 163 ALA A O 1
ATOM 1313 N N . LYS A 1 164 ? 6.957 -22.859 -3.092 1 98.81 164 LYS A N 1
ATOM 1314 C CA . LYS A 1 164 ? 7.992 -22.406 -4.023 1 98.81 164 LYS A CA 1
ATOM 1315 C C . LYS A 1 164 ? 8.32 -20.922 -3.807 1 98.81 164 LYS A C 1
ATOM 1317 O O . LYS A 1 164 ? 9.477 -20.531 -3.924 1 98.81 164 LYS A O 1
ATOM 1322 N N . TYR A 1 165 ? 7.285 -20.109 -3.488 1 98.88 165 TYR A N 1
ATOM 1323 C CA . TYR A 1 165 ? 7.496 -18.719 -3.152 1 98.88 165 TYR A CA 1
ATOM 1324 C C . TYR A 1 165 ? 8.484 -18.578 -2 1 98.88 165 TYR A C 1
ATOM 1326 O O . TYR A 1 165 ? 9.391 -17.734 -2.051 1 98.88 165 TYR A O 1
ATOM 1334 N N . LEU A 1 166 ? 8.375 -19.359 -0.998 1 98.75 166 LEU A N 1
ATOM 1335 C CA . LEU A 1 166 ? 9.227 -19.266 0.188 1 98.75 166 LEU A CA 1
ATOM 1336 C C . LEU A 1 166 ? 10.656 -19.688 -0.135 1 98.75 166 LEU A C 1
ATOM 1338 O O . LEU A 1 166 ? 11.594 -19.297 0.57 1 98.75 166 LEU A O 1
ATOM 1342 N N . ASP A 1 167 ? 10.844 -20.484 -1.203 1 98.38 167 ASP A N 1
ATOM 1343 C CA . ASP A 1 167 ? 12.172 -20.828 -1.68 1 98.38 167 ASP A CA 1
ATOM 1344 C C . ASP A 1 167 ? 12.758 -19.719 -2.547 1 98.38 167 ASP A C 1
ATOM 1346 O O . ASP A 1 167 ? 13.969 -19.469 -2.504 1 98.38 167 ASP A O 1
ATOM 1350 N N . ILE A 1 168 ? 11.984 -19.047 -3.258 1 98.5 168 ILE A N 1
ATOM 1351 C CA . ILE A 1 168 ? 12.406 -18.141 -4.32 1 98.5 168 ILE A CA 1
ATOM 1352 C C . ILE A 1 168 ? 12.633 -16.75 -3.75 1 98.5 168 ILE A C 1
ATOM 1354 O O . ILE A 1 168 ? 13.633 -16.094 -4.066 1 98.5 168 ILE A O 1
ATOM 1358 N N . ALA A 1 169 ? 11.742 -16.219 -2.896 1 98.62 169 ALA A N 1
ATOM 1359 C CA . ALA A 1 169 ? 11.766 -14.828 -2.418 1 98.62 169 ALA A CA 1
ATOM 1360 C C . ALA A 1 169 ? 13.102 -14.508 -1.748 1 98.62 169 ALA A C 1
ATOM 1362 O O . ALA A 1 169 ? 13.703 -13.469 -2.02 1 98.62 169 ALA A O 1
ATOM 1363 N N . PRO A 1 170 ? 13.672 -15.438 -0.904 1 98.12 170 PRO A N 1
ATOM 1364 C CA . PRO A 1 170 ? 14.977 -15.141 -0.321 1 98.12 170 PRO A CA 1
ATOM 1365 C C . PRO A 1 170 ? 16.094 -15.078 -1.367 1 98.12 170 PRO A C 1
ATOM 1367 O O . PRO A 1 170 ? 17.031 -14.297 -1.22 1 98.12 170 PRO A O 1
ATOM 1370 N N . GLN A 1 171 ? 15.984 -15.875 -2.398 1 98.19 171 GLN A N 1
ATOM 1371 C CA . GLN A 1 171 ? 17 -15.859 -3.451 1 98.19 171 GLN A CA 1
ATOM 1372 C C . GLN A 1 171 ? 16.984 -14.523 -4.195 1 98.19 171 GLN A C 1
ATOM 1374 O O . GLN A 1 171 ? 18.016 -14.102 -4.73 1 98.19 171 GLN A O 1
ATOM 1379 N N . LEU A 1 172 ? 15.859 -13.875 -4.191 1 98.06 172 LEU A N 1
ATOM 1380 C CA . LEU A 1 172 ? 15.734 -12.578 -4.844 1 98.06 172 LEU A CA 1
ATOM 1381 C C . LEU A 1 172 ? 16.312 -11.477 -3.967 1 98.06 172 LEU A C 1
ATOM 1383 O O . LEU A 1 172 ? 16.438 -10.328 -4.41 1 98.06 172 LEU A O 1
ATOM 1387 N N . GLY A 1 173 ? 16.578 -11.773 -2.721 1 97.38 173 GLY A N 1
ATOM 1388 C CA . GLY A 1 173 ? 17.25 -10.828 -1.851 1 97.38 173 GLY A CA 1
ATOM 1389 C C . GLY A 1 173 ? 16.344 -10.203 -0.815 1 97.38 173 GLY A C 1
ATOM 1390 O O . GLY A 1 173 ? 16.781 -9.414 0.017 1 97.38 173 GLY A O 1
ATOM 1391 N N . TYR A 1 174 ? 15.086 -10.555 -0.837 1 98.12 174 TYR A N 1
ATOM 1392 C CA . TYR A 1 174 ? 14.148 -10.016 0.139 1 98.12 174 TYR A CA 1
ATOM 1393 C C . TYR A 1 174 ? 14.375 -10.633 1.515 1 98.12 174 TYR A C 1
ATOM 1395 O O . TYR A 1 174 ? 14.812 -11.781 1.622 1 98.12 174 TYR A O 1
ATOM 1403 N N . VAL A 1 175 ? 14.008 -9.883 2.574 1 97.81 175 VAL A N 1
ATOM 1404 C CA . VAL A 1 175 ? 14.367 -10.383 3.896 1 97.81 175 VAL A CA 1
ATOM 1405 C C . VAL A 1 175 ? 13.102 -10.648 4.715 1 97.81 175 VAL A C 1
ATOM 1407 O O . VAL A 1 175 ? 13.156 -11.312 5.75 1 97.81 175 VAL A O 1
ATOM 1410 N N . TYR A 1 176 ? 11.977 -10.094 4.289 1 98.62 176 TYR A N 1
ATOM 1411 C CA . TYR A 1 176 ? 10.68 -10.273 4.93 1 98.62 176 TYR A CA 1
ATOM 1412 C C . TYR A 1 176 ? 9.547 -10.219 3.906 1 98.62 176 TYR A C 1
ATOM 1414 O O . TYR A 1 176 ? 9.672 -9.555 2.877 1 98.62 176 TYR A O 1
ATOM 1422 N N . SER A 1 177 ? 8.547 -11.008 4.113 1 98.88 177 SER A N 1
ATOM 1423 C CA . SER A 1 177 ? 7.375 -11.031 3.252 1 98.88 177 SER A CA 1
ATOM 1424 C C . SER A 1 177 ? 6.141 -10.516 3.984 1 98.88 177 SER A C 1
ATOM 1426 O O . SER A 1 177 ? 5.91 -10.867 5.145 1 98.88 177 SER A O 1
ATOM 1428 N N . VAL A 1 178 ? 5.371 -9.68 3.32 1 98.94 178 VAL A N 1
ATOM 1429 C CA . VAL A 1 178 ? 4.117 -9.18 3.875 1 98.94 178 VAL A CA 1
ATOM 1430 C C . VAL A 1 178 ? 3.004 -9.32 2.84 1 98.94 178 VAL A C 1
ATOM 1432 O O . VAL A 1 178 ? 3.168 -8.93 1.683 1 98.94 178 VAL A O 1
ATOM 1435 N N . PHE A 1 179 ? 1.928 -9.969 3.176 1 98.88 179 PHE A N 1
ATOM 1436 C CA . PHE A 1 179 ? 0.652 -9.867 2.477 1 98.88 179 PHE A CA 1
ATOM 1437 C C . PHE A 1 179 ? -0.281 -8.898 3.193 1 98.88 179 PHE A C 1
ATOM 1439 O O . PHE A 1 179 ? -0.681 -9.141 4.332 1 98.88 179 PHE A O 1
ATOM 1446 N N . ASN A 1 180 ? -0.692 -7.871 2.562 1 98.75 180 ASN A N 1
ATOM 1447 C CA . ASN A 1 180 ? -1.355 -6.746 3.219 1 98.75 180 ASN A CA 1
ATOM 1448 C C . ASN A 1 180 ? -2.795 -7.086 3.59 1 98.75 180 ASN A C 1
ATOM 1450 O O . ASN A 1 180 ? -3.271 -6.707 4.66 1 98.75 180 ASN A O 1
ATOM 1454 N N . LEU A 1 181 ? -3.486 -7.723 2.633 1 98.88 181 LEU A N 1
ATOM 1455 C CA . LEU A 1 181 ? -4.902 -8.008 2.838 1 98.88 181 LEU A CA 1
ATOM 1456 C C . LEU A 1 181 ? -5.254 -9.414 2.367 1 98.88 181 LEU A C 1
ATOM 1458 O O . LEU A 1 181 ? -5.375 -9.656 1.166 1 98.88 181 LEU A O 1
ATOM 1462 N N . VAL A 1 182 ? -5.312 -10.289 3.295 1 98.94 182 VAL A N 1
ATOM 1463 C CA . VAL A 1 182 ? -5.961 -11.57 3.047 1 98.94 182 VAL A CA 1
ATOM 1464 C C . VAL A 1 182 ? -7.352 -11.586 3.674 1 98.94 182 VAL A C 1
ATOM 1466 O O . VAL A 1 182 ? -7.484 -11.641 4.898 1 98.94 182 VAL A O 1
ATOM 1469 N N . PHE A 1 183 ? -8.359 -11.508 2.766 1 98.94 183 PHE A N 1
ATOM 1470 C CA . PHE A 1 183 ? -9.727 -11.344 3.254 1 98.94 183 PHE A CA 1
ATOM 1471 C C . PHE A 1 183 ? -10.133 -12.516 4.133 1 98.94 183 PHE A C 1
ATOM 1473 O O . PHE A 1 183 ? -9.828 -13.672 3.82 1 98.94 183 PHE A O 1
ATOM 1480 N N . GLU A 1 184 ? -10.805 -12.18 5.203 1 98.88 184 GLU A N 1
ATOM 1481 C CA . GLU A 1 184 ? -11.125 -13.188 6.203 1 98.88 184 GLU A CA 1
ATOM 1482 C C . GLU A 1 184 ? -12.062 -14.25 5.633 1 98.88 184 GLU A C 1
ATOM 1484 O O . GLU A 1 184 ? -12.203 -15.336 6.207 1 98.88 184 GLU A O 1
ATOM 1489 N N . THR A 1 185 ? -12.688 -14.031 4.477 1 98.75 185 THR A N 1
ATOM 1490 C CA . THR A 1 185 ? -13.562 -15 3.822 1 98.75 185 THR A CA 1
ATOM 1491 C C . THR A 1 185 ? -12.766 -15.883 2.867 1 98.75 185 THR A C 1
ATOM 1493 O O . THR A 1 185 ? -13.289 -16.875 2.348 1 98.75 185 THR A O 1
ATOM 1496 N N . ASN A 1 186 ? -11.516 -15.508 2.543 1 98.44 186 ASN A N 1
ATOM 1497 C CA . ASN A 1 186 ? -10.656 -16.344 1.711 1 98.44 186 ASN A CA 1
ATOM 1498 C C . ASN A 1 186 ? -10.039 -17.484 2.514 1 98.44 186 ASN A C 1
ATOM 1500 O O . ASN A 1 186 ? -8.828 -17.5 2.744 1 98.44 186 ASN A O 1
ATOM 1504 N N . LEU A 1 187 ? -10.875 -18.406 2.885 1 98.25 187 LEU A N 1
ATOM 1505 C CA . LEU A 1 187 ? -10.492 -19.469 3.816 1 98.25 187 LEU A CA 1
ATOM 1506 C C . LEU A 1 187 ? -9.352 -20.312 3.248 1 98.25 187 LEU A C 1
ATOM 1508 O O . LEU A 1 187 ? -8.484 -20.766 3.992 1 98.25 187 LEU A O 1
ATOM 1512 N N . ALA A 1 188 ? -9.344 -20.547 1.973 1 96.94 188 ALA A N 1
ATOM 1513 C CA . ALA A 1 188 ? -8.289 -21.328 1.34 1 96.94 188 ALA A CA 1
ATOM 1514 C C . ALA A 1 188 ? -6.922 -20.672 1.545 1 96.94 188 ALA A C 1
ATOM 1516 O O . ALA A 1 188 ? -5.965 -21.344 1.953 1 96.94 188 ALA A O 1
ATOM 1517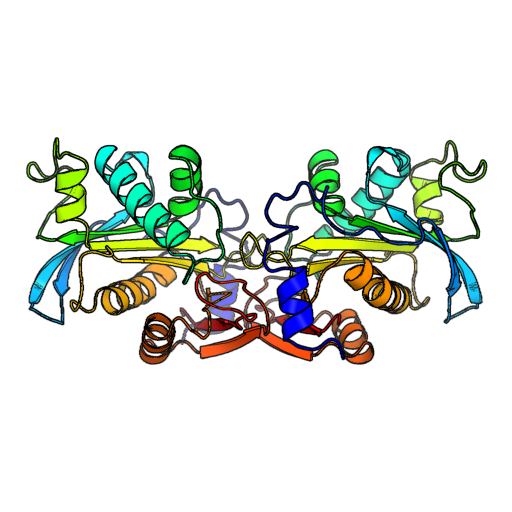 N N . SER A 1 189 ? -6.809 -19.375 1.285 1 98.25 189 SER A N 1
ATOM 1518 C CA . SER A 1 189 ? -5.551 -18.656 1.464 1 98.25 189 SER A CA 1
ATOM 1519 C C . SER A 1 189 ? -5.133 -18.641 2.93 1 98.25 189 SER A C 1
ATOM 1521 O O . SER A 1 189 ? -3.955 -18.828 3.246 1 98.25 189 SER A O 1
ATOM 1523 N N . LEU A 1 190 ? -6.09 -18.359 3.818 1 98.81 190 LEU A N 1
ATOM 1524 C CA . LEU A 1 190 ? -5.766 -18.344 5.242 1 98.81 190 LEU A CA 1
ATOM 1525 C C . LEU A 1 190 ? -5.125 -19.672 5.66 1 98.81 190 LEU A C 1
ATOM 1527 O O . LEU A 1 190 ? -4.105 -19.672 6.352 1 98.81 190 LEU A O 1
ATOM 1531 N N . LYS A 1 191 ? -5.695 -20.75 5.223 1 98.38 191 LYS A N 1
ATOM 1532 C CA . LYS A 1 191 ? -5.188 -22.078 5.562 1 98.38 191 LYS A CA 1
ATOM 1533 C C . LYS A 1 191 ? -3.787 -22.297 4.992 1 98.38 191 LYS A C 1
ATOM 1535 O O . LYS A 1 191 ? -2.912 -22.828 5.668 1 98.38 191 LYS A O 1
ATOM 1540 N N . ILE A 1 192 ? -3.561 -21.891 3.781 1 98.44 192 ILE A N 1
ATOM 1541 C CA . ILE A 1 192 ? -2.273 -22.062 3.117 1 98.44 192 ILE A CA 1
ATOM 1542 C C . ILE A 1 192 ? -1.194 -21.297 3.877 1 98.44 192 ILE A C 1
ATOM 1544 O O . ILE A 1 192 ? -0.154 -21.859 4.227 1 98.44 192 ILE A O 1
ATOM 1548 N N . TRP A 1 193 ? -1.426 -20 4.145 1 98.81 193 TRP A N 1
ATOM 1549 C CA . TRP A 1 193 ? -0.399 -19.172 4.758 1 98.81 193 TRP A CA 1
ATOM 1550 C C . TRP A 1 193 ? -0.131 -19.609 6.195 1 98.81 193 TRP A C 1
ATOM 1552 O O . TRP A 1 193 ? 1.02 -19.625 6.641 1 98.81 193 TRP A O 1
ATOM 1562 N N . ASP A 1 194 ? -1.191 -19.984 6.906 1 98.75 194 ASP A N 1
ATOM 1563 C CA . ASP A 1 194 ? -0.998 -20.578 8.227 1 98.75 194 ASP A CA 1
ATOM 1564 C C . ASP A 1 194 ? -0.119 -21.828 8.148 1 98.75 194 ASP A C 1
ATOM 1566 O O . ASP A 1 194 ? 0.837 -21.969 8.914 1 98.75 194 ASP A O 1
ATOM 1570 N N . SER A 1 195 ? -0.426 -22.688 7.227 1 98.56 195 SER A N 1
ATOM 1571 C CA . SER A 1 195 ? 0.268 -23.969 7.117 1 98.56 195 SER A CA 1
ATOM 1572 C C . SER A 1 195 ? 1.725 -23.781 6.707 1 98.56 195 SER A C 1
ATOM 1574 O O . SER A 1 195 ? 2.582 -24.594 7.031 1 98.56 195 SER A O 1
ATOM 1576 N N . LEU A 1 196 ? 2.016 -22.719 6.012 1 98.69 196 LEU A N 1
ATOM 1577 C CA . LEU A 1 196 ? 3.369 -22.453 5.539 1 98.69 196 LEU A CA 1
ATOM 1578 C C . LEU A 1 196 ? 4.148 -21.625 6.555 1 98.69 196 LEU A C 1
ATOM 1580 O O . LEU A 1 196 ? 5.266 -21.172 6.277 1 98.69 196 LEU A O 1
ATOM 1584 N N . GLY A 1 197 ? 3.547 -21.344 7.699 1 98.62 197 GLY A N 1
ATOM 1585 C CA . GLY A 1 197 ? 4.254 -20.75 8.82 1 98.62 197 GLY A CA 1
ATOM 1586 C C . GLY A 1 197 ? 4.25 -19.234 8.781 1 98.62 197 GLY A C 1
ATOM 1587 O O . GLY A 1 197 ? 5.078 -18.578 9.43 1 98.62 197 GLY A O 1
ATOM 1588 N N . PHE A 1 198 ? 3.436 -18.641 7.965 1 98.88 198 PHE A N 1
ATOM 1589 C CA . PHE A 1 198 ? 3.229 -17.203 8.078 1 98.88 198 PHE A CA 1
ATOM 1590 C C . PHE A 1 198 ? 2.547 -16.859 9.398 1 98.88 198 PHE A C 1
ATOM 1592 O O . PHE A 1 198 ? 1.81 -17.672 9.953 1 98.88 198 PHE A O 1
ATOM 1599 N N . GLU A 1 199 ? 2.807 -15.617 9.852 1 98.81 199 GLU A N 1
ATOM 1600 C CA . GLU A 1 199 ? 2.148 -15.094 11.047 1 98.81 199 GLU A CA 1
ATOM 1601 C C . GLU A 1 199 ? 1.099 -14.047 10.68 1 98.81 199 GLU A C 1
ATOM 1603 O O . GLU A 1 199 ? 1.32 -13.219 9.789 1 98.81 199 GLU A O 1
ATOM 1608 N N . ARG A 1 200 ? -0.041 -14.141 11.273 1 98.81 200 ARG A N 1
ATOM 1609 C CA . ARG A 1 200 ? -0.992 -13.039 11.188 1 98.81 200 ARG A CA 1
ATOM 1610 C C . ARG A 1 200 ? -0.512 -11.836 11.992 1 98.81 200 ARG A C 1
ATOM 1612 O O . ARG A 1 200 ? -0.676 -11.789 13.211 1 98.81 200 ARG A O 1
ATOM 1619 N N . ILE A 1 201 ? -0.01 -10.836 11.312 1 98.94 201 ILE A N 1
ATOM 1620 C CA . ILE A 1 201 ? 0.723 -9.773 11.992 1 98.94 201 ILE A CA 1
ATOM 1621 C C . ILE A 1 201 ? -0.156 -8.531 12.102 1 98.94 201 ILE A C 1
ATOM 1623 O O . ILE A 1 201 ? 0.267 -7.512 12.648 1 98.94 201 ILE A O 1
ATOM 1627 N N . GLY A 1 202 ? -1.396 -8.594 11.594 1 98.88 202 GLY A N 1
ATOM 1628 C CA . GLY A 1 202 ? -2.344 -7.492 11.672 1 98.88 202 GLY A CA 1
ATOM 1629 C C . GLY A 1 202 ? -3.725 -7.855 11.164 1 98.88 202 GLY A C 1
ATOM 1630 O O . GLY A 1 202 ? -3.912 -8.922 10.562 1 98.88 202 GLY A O 1
ATOM 1631 N N . TYR A 1 203 ? -4.656 -7.062 11.438 1 98.94 203 TYR A N 1
ATOM 1632 C CA . TYR A 1 203 ? -6.035 -7.219 10.984 1 98.94 203 TYR A CA 1
ATOM 1633 C C . TYR A 1 203 ? -6.676 -5.859 10.719 1 98.94 203 TYR A C 1
ATOM 1635 O O . TYR A 1 203 ? -6.578 -4.945 11.539 1 98.94 203 TYR A O 1
ATOM 1643 N N . VAL A 1 204 ? -7.266 -5.715 9.586 1 98.88 204 VAL A N 1
ATOM 1644 C CA . VAL A 1 204 ? -8.016 -4.52 9.219 1 98.88 204 VAL A CA 1
ATOM 1645 C C . VAL A 1 204 ? -9.5 -4.848 9.125 1 98.88 204 VAL A C 1
ATOM 1647 O O . VAL A 1 204 ? -9.93 -5.578 8.227 1 98.88 204 VAL A O 1
ATOM 1650 N N . LYS A 1 205 ? -10.266 -4.309 9.961 1 97.81 205 LYS A N 1
ATOM 1651 C CA . LYS A 1 205 ? -11.695 -4.582 9.93 1 97.81 205 LYS A CA 1
ATOM 1652 C C . LYS A 1 205 ? -12.383 -3.773 8.828 1 97.81 205 LYS A C 1
ATOM 1654 O O . LYS A 1 205 ? -11.859 -2.748 8.391 1 97.81 205 LYS A O 1
ATOM 1659 N N . ASN A 1 206 ? -13.5 -4.188 8.328 1 97 206 ASN A N 1
ATOM 1660 C CA . ASN A 1 206 ? -14.398 -3.463 7.441 1 97 206 ASN A CA 1
ATOM 1661 C C . ASN A 1 206 ? -13.664 -2.947 6.203 1 97 206 ASN A C 1
ATOM 1663 O O . ASN A 1 206 ? -13.961 -1.854 5.715 1 97 206 ASN A O 1
ATOM 1667 N N . VAL A 1 207 ? -12.758 -3.744 5.645 1 98.69 207 VAL A N 1
ATOM 1668 C CA . VAL A 1 207 ? -11.836 -3.17 4.672 1 98.69 207 VAL A CA 1
ATOM 1669 C C . VAL A 1 207 ? -12.352 -3.418 3.258 1 98.69 207 VAL A C 1
ATOM 1671 O O . VAL A 1 207 ? -11.953 -2.727 2.316 1 98.69 207 VAL A O 1
ATOM 1674 N N . ALA A 1 208 ? -13.336 -4.352 3.064 1 98.88 208 ALA A N 1
ATOM 1675 C CA . ALA A 1 208 ? -13.594 -4.727 1.677 1 98.88 208 ALA A CA 1
ATOM 1676 C C . ALA A 1 208 ? -15.086 -4.832 1.405 1 98.88 208 ALA A C 1
ATOM 1678 O O . ALA A 1 208 ? -15.844 -5.348 2.234 1 98.88 208 ALA A O 1
ATOM 1679 N N . VAL A 1 209 ? -15.484 -4.383 0.259 1 98.81 209 VAL A N 1
ATOM 1680 C CA . VAL A 1 209 ? -16.766 -4.691 -0.362 1 98.81 209 VAL A CA 1
ATOM 1681 C C . VAL A 1 209 ? -16.594 -5.836 -1.36 1 98.81 209 VAL A C 1
ATOM 1683 O O . VAL A 1 209 ? -16.109 -5.625 -2.475 1 98.81 209 VAL A O 1
ATOM 1686 N N . LEU A 1 210 ? -17.016 -7.008 -0.977 1 98.81 210 LEU A N 1
ATOM 1687 C CA . LEU A 1 210 ? -16.828 -8.172 -1.835 1 98.81 210 LEU A CA 1
ATOM 1688 C C . LEU A 1 210 ? -18.156 -8.594 -2.48 1 98.81 210 LEU A C 1
ATOM 1690 O O . LEU A 1 210 ? -19.219 -8.438 -1.883 1 98.81 210 LEU A O 1
ATOM 1694 N N . LYS A 1 211 ? -18.078 -9.125 -3.699 1 98.25 211 LYS A N 1
ATOM 1695 C CA . LYS A 1 211 ? -19.281 -9.617 -4.375 1 98.25 211 LYS A CA 1
ATOM 1696 C C . LYS A 1 211 ? -19.906 -10.766 -3.598 1 98.25 211 LYS A C 1
ATOM 1698 O O . LYS A 1 211 ? -19.203 -11.633 -3.068 1 98.25 211 LYS A O 1
ATOM 1703 N N . GLY A 1 212 ? -21.203 -10.648 -3.492 1 97.44 212 GLY A N 1
ATOM 1704 C CA . GLY A 1 212 ? -21.938 -11.711 -2.828 1 97.44 212 GLY A CA 1
ATOM 1705 C C . GLY A 1 212 ? -22.078 -11.5 -1.333 1 97.44 212 GLY A C 1
ATOM 1706 O O . GLY A 1 212 ? -22.672 -12.328 -0.637 1 97.44 212 GLY A O 1
ATOM 1707 N N . HIS A 1 213 ? -21.516 -10.477 -0.795 1 97.75 213 HIS A N 1
ATOM 1708 C CA . HIS A 1 213 ? -21.641 -10.133 0.619 1 97.75 213 HIS A CA 1
ATOM 1709 C C . HIS A 1 213 ? -22.406 -8.836 0.812 1 97.75 213 HIS A C 1
ATOM 1711 O O . HIS A 1 213 ? -22.266 -7.898 0.018 1 97.75 213 HIS A O 1
ATOM 1717 N N . ASP A 1 214 ? -23.156 -8.68 1.909 1 96.88 214 ASP A N 1
ATOM 1718 C CA . ASP A 1 214 ? -23.938 -7.48 2.205 1 96.88 214 ASP A CA 1
ATOM 1719 C C . ASP A 1 214 ? -23.422 -6.781 3.457 1 96.88 214 ASP A C 1
ATOM 1721 O O . ASP A 1 214 ? -24.188 -6.176 4.207 1 96.88 214 ASP A O 1
ATOM 1725 N N . LYS A 1 215 ? -22.25 -7.008 3.68 1 98 215 LYS A N 1
ATOM 1726 C CA . LYS A 1 215 ? -21.516 -6.387 4.781 1 98 215 LYS A CA 1
ATOM 1727 C C . LYS A 1 215 ? -20.047 -6.18 4.426 1 98 215 LYS A C 1
ATOM 1729 O O . LYS A 1 215 ? -19.547 -6.77 3.467 1 98 215 LYS A O 1
ATOM 1734 N N . LEU A 1 216 ? -19.391 -5.32 5.168 1 98.5 216 LEU A N 1
ATOM 1735 C CA . LEU A 1 216 ? -17.953 -5.129 4.984 1 98.5 216 LEU A CA 1
ATOM 1736 C C . LEU A 1 216 ? -17.172 -6.309 5.555 1 98.5 216 LEU A C 1
ATOM 1738 O O . LEU A 1 216 ? -17.516 -6.824 6.621 1 98.5 216 LEU A O 1
ATOM 1742 N N . ILE A 1 217 ? -16.141 -6.719 4.836 1 98.75 217 ILE A N 1
ATOM 1743 C CA . ILE A 1 217 ? -15.336 -7.875 5.199 1 98.75 217 ILE A CA 1
ATOM 1744 C C . ILE A 1 217 ? -13.977 -7.41 5.723 1 98.75 217 ILE A C 1
ATOM 1746 O O . ILE A 1 217 ? -13.391 -6.469 5.188 1 98.75 217 ILE A O 1
ATOM 1750 N N . GLY A 1 218 ? -13.508 -8.055 6.785 1 98.81 218 GLY A N 1
ATOM 1751 C CA . GLY A 1 218 ? -12.18 -7.785 7.301 1 98.81 218 GLY A CA 1
ATOM 1752 C C . GLY A 1 218 ? -11.094 -8.578 6.598 1 98.81 218 GLY A C 1
ATOM 1753 O O . GLY A 1 218 ? -11.391 -9.453 5.781 1 98.81 218 GLY A O 1
ATOM 1754 N N . ALA A 1 219 ? -9.82 -8.25 6.875 1 98.94 219 ALA A N 1
ATOM 1755 C CA . ALA A 1 219 ? -8.68 -8.938 6.266 1 98.94 219 ALA A CA 1
ATOM 1756 C C . ALA A 1 219 ? -7.523 -9.055 7.25 1 98.94 219 ALA A C 1
ATOM 1758 O O . ALA A 1 219 ? -7.277 -8.141 8.047 1 98.94 219 ALA A O 1
ATOM 1759 N N . PHE A 1 220 ? -6.852 -10.086 7.137 1 98.94 220 PHE A N 1
ATOM 1760 C CA . PHE A 1 220 ? -5.625 -10.312 7.891 1 98.94 220 PHE A CA 1
ATOM 1761 C C . PHE A 1 220 ? -4.406 -9.852 7.098 1 98.94 220 PHE A C 1
ATOM 1763 O O . PHE A 1 220 ? -4.383 -9.961 5.867 1 98.94 220 PHE A O 1
ATOM 1770 N N . MET A 1 221 ? -3.469 -9.328 7.805 1 98.94 221 MET A N 1
ATOM 1771 C CA . MET A 1 221 ? -2.115 -9.125 7.297 1 98.94 221 MET A CA 1
ATOM 1772 C C . MET A 1 221 ? -1.206 -10.281 7.699 1 98.94 221 MET A C 1
ATOM 1774 O O . MET A 1 221 ? -1.183 -10.68 8.867 1 98.94 221 MET A O 1
ATOM 1778 N N . PHE A 1 222 ? -0.469 -10.828 6.758 1 98.94 222 PHE A N 1
ATOM 1779 C CA . PHE A 1 222 ? 0.454 -11.914 7.047 1 98.94 222 PHE A CA 1
ATOM 1780 C C . PHE A 1 222 ? 1.898 -11.461 6.863 1 98.94 222 PHE A C 1
ATOM 1782 O O . PHE A 1 222 ? 2.199 -10.68 5.965 1 98.94 222 PHE A O 1
ATOM 1789 N N . GLY A 1 223 ? 2.781 -11.922 7.707 1 98.88 223 GLY A N 1
ATOM 1790 C CA . GLY A 1 223 ? 4.215 -11.703 7.609 1 98.88 223 GLY A CA 1
ATOM 1791 C C . GLY A 1 223 ? 5.027 -12.969 7.809 1 98.88 223 GLY A C 1
ATOM 1792 O O . GLY A 1 223 ? 4.582 -13.898 8.484 1 98.88 223 GLY A O 1
ATOM 1793 N N . LYS A 1 224 ? 6.172 -12.945 7.23 1 98.75 224 LYS A N 1
ATOM 1794 C CA . LYS A 1 224 ? 7.078 -14.078 7.398 1 98.75 224 LYS A CA 1
ATOM 1795 C C . LYS A 1 224 ? 8.531 -13.648 7.203 1 98.75 224 LYS A C 1
ATOM 1797 O O . LYS A 1 224 ? 8.852 -12.953 6.238 1 98.75 224 LYS A O 1
ATOM 1802 N N . ASP A 1 225 ? 9.391 -14.086 8.109 1 98.06 225 ASP A N 1
ATOM 1803 C CA . ASP A 1 225 ? 10.828 -13.945 7.926 1 98.06 225 ASP A CA 1
ATOM 1804 C C . ASP A 1 225 ? 11.328 -14.82 6.781 1 98.06 225 ASP A C 1
ATOM 1806 O O . ASP A 1 225 ? 10.977 -16 6.699 1 98.06 225 ASP A O 1
ATOM 1810 N N . LEU A 1 226 ? 12.125 -14.234 5.945 1 97 226 LEU A N 1
ATOM 1811 C CA . LEU A 1 226 ? 12.641 -14.984 4.809 1 97 226 LEU A CA 1
ATOM 1812 C C . LEU A 1 226 ? 14.094 -15.391 5.039 1 97 226 LEU A C 1
ATOM 1814 O O . LEU A 1 226 ? 14.688 -16.078 4.211 1 97 226 LEU A O 1
ATOM 1818 N N . GLN A 1 227 ? 14.656 -14.906 6.133 1 85.5 227 GLN A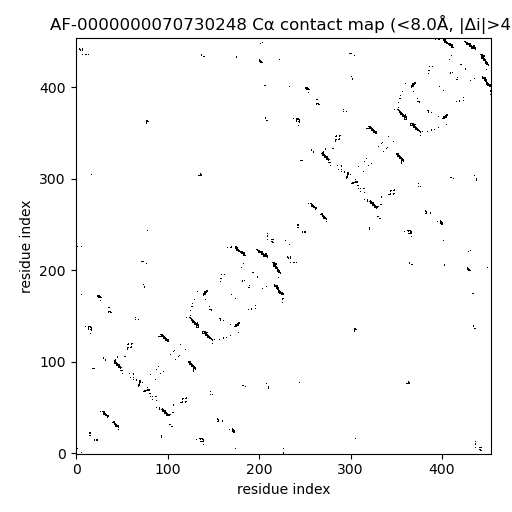 N 1
ATOM 1819 C CA . GLN A 1 227 ? 16.047 -15.25 6.441 1 85.5 227 GLN A CA 1
ATOM 1820 C C . GLN A 1 227 ? 16.109 -16.312 7.535 1 85.5 227 GLN A C 1
ATOM 1822 O O . GLN A 1 227 ? 15.211 -16.406 8.367 1 85.5 227 GLN A O 1
ATOM 1827 N N . MET B 1 1 ? -23.016 5.207 17.047 1 37.66 1 MET B N 1
ATOM 1828 C CA . MET B 1 1 ? -22.266 4.211 16.281 1 37.66 1 MET B CA 1
ATOM 1829 C C . MET B 1 1 ? -23.062 3.779 15.047 1 37.66 1 MET B C 1
ATOM 1831 O O . MET B 1 1 ? -24.188 3.312 15.164 1 37.66 1 MET B O 1
ATOM 1835 N N . VAL B 1 2 ? -22.797 4.473 13.852 1 49.62 2 VAL B N 1
ATOM 1836 C CA . VAL B 1 2 ? -23.547 4.074 12.664 1 49.62 2 VAL B CA 1
ATOM 1837 C C . VAL B 1 2 ? -23.578 2.551 12.562 1 49.62 2 VAL B C 1
ATOM 1839 O O . VAL B 1 2 ? -22.578 1.88 12.828 1 49.62 2 VAL B O 1
ATOM 1842 N N . SER B 1 3 ? -24.719 1.862 12.461 1 64.06 3 SER B N 1
ATOM 1843 C CA . SER B 1 3 ? -24.859 0.417 12.312 1 64.06 3 SER B CA 1
ATOM 1844 C C . SER B 1 3 ? -24 -0.107 11.164 1 64.06 3 SER B C 1
ATOM 1846 O O . SER B 1 3 ? -23.719 0.625 10.211 1 64.06 3 SER B O 1
ATOM 1848 N N . GLY B 1 4 ? -23.359 -1.271 11.328 1 72.19 4 GLY B N 1
ATOM 1849 C CA . GLY B 1 4 ? -22.625 -1.964 10.289 1 72.19 4 GLY B CA 1
ATOM 1850 C C . GLY B 1 4 ? -23.328 -1.934 8.945 1 72.19 4 GLY B C 1
ATOM 1851 O O . GLY B 1 4 ? -22.688 -1.737 7.906 1 72.19 4 GLY B O 1
ATOM 1852 N N . SER B 1 5 ? -24.609 -1.942 9 1 82.94 5 SER B N 1
ATOM 1853 C CA . SER B 1 5 ? -25.406 -1.947 7.773 1 82.94 5 SER B CA 1
ATOM 1854 C C . SER B 1 5 ? -25.375 -0.583 7.094 1 82.94 5 SER B C 1
ATOM 1856 O O . SER B 1 5 ? -25.234 -0.498 5.871 1 82.94 5 SER B O 1
ATOM 1858 N N . ALA B 1 6 ? -25.484 0.469 7.836 1 88.75 6 ALA B N 1
ATOM 1859 C CA . ALA B 1 6 ? -25.469 1.811 7.262 1 88.75 6 ALA B CA 1
ATOM 1860 C C . ALA B 1 6 ? -24.109 2.125 6.645 1 88.75 6 ALA B C 1
ATOM 1862 O O . ALA B 1 6 ? -24.031 2.746 5.582 1 88.75 6 ALA B O 1
ATOM 1863 N N . THR B 1 7 ? -23.125 1.68 7.266 1 94.12 7 THR B N 1
ATOM 1864 C CA . THR B 1 7 ? -21.766 1.894 6.754 1 94.12 7 THR B CA 1
ATOM 1865 C C . THR B 1 7 ? -21.578 1.167 5.426 1 94.12 7 THR B C 1
ATOM 1867 O O . THR B 1 7 ? -21.078 1.749 4.461 1 94.12 7 THR B O 1
ATOM 1870 N N . TYR B 1 8 ? -22.078 -0.009 5.383 1 96.62 8 TYR B N 1
ATOM 1871 C CA . TYR B 1 8 ? -21.984 -0.78 4.148 1 96.62 8 TYR B CA 1
ATOM 1872 C C . TYR B 1 8 ? -22.734 -0.093 3.016 1 96.62 8 TYR B C 1
ATOM 1874 O O . TYR B 1 8 ? -22.219 0.031 1.904 1 96.62 8 TYR B O 1
ATOM 1882 N N . GLU B 1 9 ? -23.891 0.393 3.285 1 96.19 9 GLU B N 1
ATOM 1883 C CA . GLU B 1 9 ? -24.719 1.014 2.26 1 96.19 9 GLU B CA 1
ATOM 1884 C C . GLU B 1 9 ? -24.047 2.246 1.67 1 96.19 9 GLU B C 1
ATOM 1886 O O . GLU B 1 9 ? -24.188 2.537 0.481 1 96.19 9 GLU B O 1
ATOM 1891 N N . SER B 1 10 ? -23.312 2.885 2.441 1 94.88 10 SER B N 1
ATOM 1892 C CA . SER B 1 10 ? -22.719 4.141 1.993 1 94.88 10 SER B CA 1
ATOM 1893 C C . SER B 1 10 ? -21.531 3.891 1.066 1 94.88 10 SER B C 1
ATOM 1895 O O . SER B 1 10 ? -21.141 4.777 0.309 1 94.88 10 SER B O 1
ATOM 1897 N N . VAL B 1 11 ? -20.953 2.621 1.084 1 96.94 11 VAL B N 1
ATOM 1898 C CA . VAL B 1 11 ? -19.719 2.436 0.333 1 96.94 11 VAL B CA 1
ATOM 1899 C C . VAL B 1 11 ? -19.859 1.248 -0.616 1 96.94 11 VAL B C 1
ATOM 1901 O O . VAL B 1 11 ? -18.922 0.91 -1.345 1 96.94 11 VAL B O 1
ATOM 1904 N N . LYS B 1 12 ? -21 0.614 -0.688 1 97 12 LYS B N 1
ATOM 1905 C CA . LYS B 1 12 ? -21.219 -0.616 -1.446 1 97 12 LYS B CA 1
ATOM 1906 C C . LYS B 1 12 ? -20.984 -0.388 -2.938 1 97 12 LYS B C 1
ATOM 1908 O O . LYS B 1 12 ? -20.656 -1.325 -3.67 1 97 12 LYS B O 1
ATOM 1913 N N . ASN B 1 13 ? -21.141 0.874 -3.396 1 96.56 13 ASN B N 1
ATOM 1914 C CA . ASN B 1 13 ? -20.953 1.177 -4.812 1 96.56 13 ASN B CA 1
ATOM 1915 C C . ASN B 1 13 ? -19.531 1.667 -5.102 1 96.56 13 ASN B C 1
ATOM 1917 O O . ASN B 1 13 ? -19.266 2.195 -6.18 1 96.56 13 ASN B O 1
ATOM 1921 N N . LEU B 1 14 ? -18.656 1.636 -4.199 1 97.12 14 LEU B N 1
ATOM 1922 C CA . LEU B 1 14 ? -17.219 1.896 -4.332 1 97.12 14 LEU B CA 1
ATOM 1923 C C . LEU B 1 14 ? -16.969 3.314 -4.832 1 97.12 14 LEU B C 1
ATOM 1925 O O . LEU B 1 14 ? -16.281 3.51 -5.84 1 97.12 14 LEU B O 1
ATOM 1929 N N . PRO B 1 15 ? -17.375 4.301 -4.074 1 95.94 15 PRO B N 1
ATOM 1930 C CA . PRO B 1 15 ? -17.344 5.68 -4.562 1 95.94 15 PRO B CA 1
ATOM 1931 C C . PRO B 1 15 ? -15.914 6.191 -4.773 1 95.94 15 PRO B C 1
ATOM 1933 O O . PRO B 1 15 ? -15.703 7.164 -5.5 1 95.94 15 PRO B O 1
ATOM 1936 N N . PHE B 1 16 ? -14.891 5.543 -4.234 1 97.06 16 PHE B N 1
ATOM 1937 C CA . PHE B 1 16 ? -13.523 6.047 -4.301 1 97.06 16 PHE B CA 1
ATOM 1938 C C . PHE B 1 16 ? -12.719 5.293 -5.352 1 97.06 16 PHE B C 1
ATOM 1940 O O . PHE B 1 16 ? -11.555 5.625 -5.609 1 97.06 16 PHE B O 1
ATOM 1947 N N . ALA B 1 17 ? -13.234 4.293 -5.961 1 96.69 17 ALA B N 1
ATOM 1948 C CA . ALA B 1 17 ? -12.469 3.289 -6.691 1 96.69 17 ALA B CA 1
ATOM 1949 C C . ALA B 1 17 ? -11.922 3.859 -7.996 1 96.69 17 ALA B C 1
ATOM 1951 O O . ALA B 1 17 ? -10.875 3.422 -8.484 1 96.69 17 ALA B O 1
ATOM 1952 N N . ASN B 1 18 ? -12.555 4.875 -8.539 1 92.69 18 ASN B N 1
ATOM 1953 C CA . ASN B 1 18 ? -12.102 5.383 -9.828 1 92.69 18 ASN B CA 1
ATOM 1954 C C . ASN B 1 18 ? -11.109 6.531 -9.664 1 92.69 18 ASN B C 1
ATOM 1956 O O . ASN B 1 18 ? -10.617 7.074 -10.656 1 92.69 18 ASN B O 1
ATOM 1960 N N . GLU B 1 19 ? -10.859 7.004 -8.508 1 92 19 GLU B N 1
ATOM 1961 C CA . GLU B 1 19 ? -9.844 7.969 -8.109 1 92 19 GLU B CA 1
ATOM 1962 C C . GLU B 1 19 ? -10.133 9.352 -8.688 1 92 19 GLU B C 1
ATOM 1964 O O . GLU B 1 19 ? -9.25 10.203 -8.742 1 92 19 GLU B O 1
ATOM 1969 N N . THR B 1 20 ? -11.305 9.594 -9.172 1 91.19 20 THR B N 1
ATOM 1970 C CA . THR B 1 20 ? -11.688 10.938 -9.609 1 91.19 20 THR B CA 1
ATOM 1971 C C . THR B 1 20 ? -12.367 11.703 -8.477 1 91.19 20 THR B C 1
ATOM 1973 O O . THR B 1 20 ? -12.398 12.93 -8.492 1 91.19 20 THR B O 1
ATOM 1976 N N . PHE B 1 21 ? -12.984 11.039 -7.57 1 93.75 21 PHE B N 1
ATOM 1977 C CA . PHE B 1 21 ? -13.578 11.523 -6.332 1 93.75 21 PHE B CA 1
ATOM 1978 C C . PHE B 1 21 ? -14.727 12.492 -6.621 1 93.75 21 PHE B C 1
ATOM 1980 O O . PHE B 1 21 ? -15.094 13.297 -5.77 1 93.75 21 PHE B O 1
ATOM 1987 N N . GLU B 1 22 ? -15.227 12.477 -7.781 1 88.88 22 GLU B N 1
ATOM 1988 C CA . GLU B 1 22 ? -16.312 13.367 -8.188 1 88.88 22 GLU B CA 1
ATOM 1989 C C . GLU B 1 22 ? -17.594 13.055 -7.422 1 88.88 22 GLU B C 1
ATOM 1991 O O . GLU B 1 22 ? -18.391 13.953 -7.133 1 88.88 22 GLU B O 1
ATOM 1996 N N . SER B 1 23 ? -17.797 11.828 -7.039 1 86.62 23 SER B N 1
ATOM 1997 C CA . SER B 1 23 ? -19.031 11.391 -6.402 1 86.62 23 SER B CA 1
ATOM 1998 C C . SER B 1 23 ? -18.859 11.242 -4.895 1 86.62 23 SER B C 1
ATOM 2000 O O . SER B 1 23 ? -19.766 10.781 -4.203 1 86.62 23 SER B O 1
ATOM 2002 N N . THR B 1 24 ? -17.703 11.625 -4.43 1 92.69 24 THR B N 1
ATOM 2003 C CA . THR B 1 24 ? -17.453 11.477 -3 1 92.69 24 THR B CA 1
ATOM 2004 C C . THR B 1 24 ? -17.891 12.727 -2.242 1 92.69 24 THR B C 1
ATOM 2006 O O . THR B 1 24 ? -17.922 13.82 -2.803 1 92.69 24 THR B O 1
ATOM 2009 N N . PRO B 1 25 ? -18.234 12.578 -0.973 1 93.69 25 PRO B N 1
ATOM 2010 C CA . PRO B 1 25 ? -18.594 13.75 -0.16 1 93.69 25 PRO B CA 1
ATOM 2011 C C . PRO B 1 25 ? -17.438 14.75 -0.044 1 93.69 25 PRO B C 1
ATOM 2013 O O . PRO B 1 25 ? -16.281 14.391 -0.274 1 93.69 25 PRO B O 1
ATOM 2016 N N . GLN B 1 26 ? -17.812 15.914 0.251 1 94.12 26 GLN B N 1
ATOM 2017 C CA . GLN B 1 26 ? -16.844 16.984 0.445 1 94.12 26 GLN B CA 1
ATOM 2018 C C . GLN B 1 26 ? -16.859 17.484 1.886 1 94.12 26 GLN B C 1
ATOM 2020 O O . GLN B 1 26 ? -17.844 17.312 2.602 1 94.12 26 GLN B O 1
ATOM 2025 N N . VAL B 1 27 ? -15.75 18.047 2.197 1 96.62 27 VAL B N 1
ATOM 2026 C CA . VAL B 1 27 ? -15.688 18.656 3.518 1 96.62 27 VAL B CA 1
ATOM 2027 C C . VAL B 1 27 ? -16.625 19.875 3.574 1 96.62 27 VAL B C 1
ATOM 2029 O O . VAL B 1 27 ? -16.688 20.641 2.619 1 96.62 27 VAL B O 1
ATOM 2032 N N . LYS B 1 28 ? -17.266 20.062 4.695 1 94.75 28 LYS B N 1
ATOM 2033 C CA . LYS B 1 28 ? -18.281 21.094 4.848 1 94.75 28 LYS B CA 1
ATOM 2034 C C . LYS B 1 28 ? -17.672 22.484 4.797 1 94.75 28 LYS B C 1
ATOM 2036 O O . LYS B 1 28 ? -18.172 23.375 4.105 1 94.75 28 LYS B O 1
ATOM 2041 N N . ASP B 1 29 ? -16.578 22.688 5.531 1 96.38 29 ASP B N 1
ATOM 2042 C CA . ASP B 1 29 ? -15.961 24 5.652 1 96.38 29 ASP B CA 1
ATOM 2043 C C . ASP B 1 29 ? -14.641 24.062 4.883 1 96.38 29 ASP B C 1
ATOM 2045 O O . ASP B 1 29 ? -13.703 23.328 5.188 1 96.38 29 ASP B O 1
ATOM 2049 N N . ALA B 1 30 ? -14.594 25.047 4.016 1 97.06 30 ALA B N 1
ATOM 2050 C CA . ALA B 1 30 ? -13.359 25.234 3.26 1 97.06 30 ALA B CA 1
ATOM 2051 C C . ALA B 1 30 ? -12.281 25.891 4.121 1 97.06 30 ALA B C 1
ATOM 2053 O O . ALA B 1 30 ? -11.094 25.719 3.863 1 97.06 30 ALA B O 1
ATOM 2054 N N . VAL B 1 31 ? -12.734 26.641 5.043 1 98.5 31 VAL B N 1
ATOM 2055 C CA . VAL B 1 31 ? -11.828 27.375 5.918 1 98.5 31 VAL B CA 1
ATOM 2056 C C . VAL B 1 31 ? -12.25 27.203 7.375 1 98.5 31 VAL B C 1
ATOM 2058 O O . VAL B 1 31 ? -13.422 27.391 7.715 1 98.5 31 VAL B O 1
ATOM 2061 N N . ILE B 1 32 ? -11.281 26.828 8.211 1 98.56 32 ILE B N 1
ATOM 2062 C CA . ILE B 1 32 ? -11.539 26.672 9.641 1 98.56 32 ILE B CA 1
ATOM 2063 C C . ILE B 1 32 ? -10.547 27.531 10.43 1 98.56 32 ILE B C 1
ATOM 2065 O O . ILE B 1 32 ? -9.344 27.297 10.391 1 98.56 32 ILE B O 1
ATOM 2069 N N . ASN B 1 33 ? -11.078 28.5 11.125 1 98.62 33 ASN B N 1
ATOM 2070 C CA . ASN B 1 33 ? -10.273 29.297 12.047 1 98.62 33 ASN B CA 1
ATOM 2071 C C . ASN B 1 33 ? -10.375 28.781 13.477 1 98.62 33 ASN B C 1
ATOM 2073 O O . ASN B 1 33 ? -11.461 28.422 13.93 1 98.62 33 ASN B O 1
ATOM 2077 N N . PHE B 1 34 ? -9.227 28.672 14.133 1 98.56 34 PHE B N 1
ATOM 2078 C CA . PHE B 1 34 ? -9.203 28.266 15.539 1 98.56 34 PHE B CA 1
ATOM 2079 C C . PHE B 1 34 ? -7.918 28.719 16.219 1 98.56 34 PHE B C 1
ATOM 2081 O O . PHE B 1 34 ? -7.043 29.297 15.562 1 98.56 34 PHE B O 1
ATOM 2088 N N . ASN B 1 35 ? -7.883 28.547 17.547 1 98.69 35 ASN B N 1
ATOM 2089 C CA . ASN B 1 35 ? -6.672 28.844 18.297 1 98.69 35 ASN B CA 1
ATOM 2090 C C . ASN B 1 35 ? -5.934 27.578 18.703 1 98.69 35 ASN B C 1
ATOM 2092 O O . ASN B 1 35 ? -6.555 26.594 19.109 1 98.69 35 ASN B O 1
ATOM 2096 N N . LEU B 1 36 ? -4.605 27.562 18.516 1 98.38 36 LEU B N 1
ATOM 2097 C CA . LEU B 1 36 ? -3.834 26.422 18.984 1 98.38 36 LEU B CA 1
ATOM 2098 C C . LEU B 1 36 ? -4.02 26.203 20.484 1 98.38 36 LEU B C 1
ATOM 2100 O O . LEU B 1 36 ? -4.09 27.172 21.25 1 98.38 36 LEU B O 1
ATOM 2104 N N . LYS B 1 37 ? -4.02 24.984 20.844 1 97.06 37 LYS B N 1
ATOM 2105 C CA . LYS B 1 37 ? -4.191 24.656 22.266 1 97.06 37 LYS B CA 1
ATOM 2106 C C . LYS B 1 37 ? -2.973 25.094 23.078 1 97.06 37 LYS B C 1
ATOM 2108 O O . LYS B 1 37 ? -3.107 25.547 24.219 1 97.06 37 LYS B O 1
ATOM 2113 N N . LYS B 1 38 ? -1.823 24.984 22.469 1 95.94 38 LYS B N 1
ATOM 2114 C CA . LYS B 1 38 ? -0.568 25.172 23.203 1 95.94 38 LYS B CA 1
ATOM 2115 C C . LYS B 1 38 ? -0.386 26.625 23.625 1 95.94 38 LYS B C 1
ATOM 2117 O O . LYS B 1 38 ? 0.016 26.906 24.75 1 95.94 38 LYS B O 1
ATOM 2122 N N . ASP B 1 39 ? -0.692 27.656 22.766 1 96.56 39 ASP B N 1
ATOM 2123 C CA . ASP B 1 39 ? -0.366 29.047 23.109 1 96.56 39 ASP B CA 1
ATOM 2124 C C . ASP B 1 39 ? -1.496 29.984 22.703 1 96.56 39 ASP B C 1
ATOM 2126 O O . ASP B 1 39 ? -1.341 31.203 22.766 1 96.56 39 ASP B O 1
ATOM 2130 N N . GLU B 1 40 ? -2.566 29.484 22.156 1 97.56 40 GLU B N 1
ATOM 2131 C CA . GLU B 1 40 ? -3.814 30.188 21.875 1 97.56 40 GLU B CA 1
ATOM 2132 C C . GLU B 1 40 ? -3.664 31.125 20.688 1 97.56 40 GLU B C 1
ATOM 2134 O O . GLU B 1 40 ? -4.543 31.938 20.422 1 97.56 40 GLU B O 1
ATOM 2139 N N . ARG B 1 41 ? -2.604 31 19.953 1 97.5 41 ARG B N 1
ATOM 2140 C CA . ARG B 1 41 ? -2.494 31.828 18.766 1 97.5 41 ARG B CA 1
ATOM 2141 C C . ARG B 1 41 ? -3.553 31.453 17.734 1 97.5 41 ARG B C 1
ATOM 2143 O O . ARG B 1 41 ? -3.922 30.281 17.609 1 97.5 41 ARG B O 1
ATOM 2150 N N . PRO B 1 42 ? -3.982 32.438 16.984 1 98.56 42 PRO B N 1
ATOM 2151 C CA . PRO B 1 42 ? -4.934 32.125 15.914 1 98.56 42 PRO B CA 1
ATOM 2152 C C . PRO B 1 42 ? -4.277 31.438 14.719 1 98.56 42 PRO B C 1
ATOM 2154 O O . PRO B 1 42 ? -3.164 31.797 14.328 1 98.56 42 PRO B O 1
ATOM 2157 N N . VAL B 1 43 ? -4.91 30.469 14.18 1 98.81 43 VAL B N 1
ATOM 2158 C CA . VAL B 1 43 ? -4.43 29.781 12.992 1 98.81 43 VAL B CA 1
ATOM 2159 C C . VAL B 1 43 ? -5.605 29.484 12.062 1 98.81 43 VAL B C 1
ATOM 2161 O O . VAL B 1 43 ? -6.766 29.531 12.477 1 98.81 43 VAL B O 1
ATOM 2164 N N . THR B 1 44 ? -5.312 29.25 10.82 1 98.88 44 THR B N 1
ATOM 2165 C CA . THR B 1 44 ? -6.316 28.922 9.82 1 98.88 44 THR B CA 1
ATOM 2166 C C . THR B 1 44 ? -5.965 27.625 9.102 1 98.88 44 THR B C 1
ATOM 2168 O O . THR B 1 44 ? -4.844 27.453 8.617 1 98.88 44 THR B O 1
ATOM 2171 N N . LEU B 1 45 ? -6.883 26.703 9.102 1 98.88 45 LEU B N 1
ATOM 2172 C CA . LEU B 1 45 ? -6.785 25.484 8.305 1 98.88 45 LEU B CA 1
ATOM 2173 C C . LEU B 1 45 ? -7.578 25.609 7.008 1 98.88 45 LEU B C 1
ATOM 2175 O O . LEU B 1 45 ? -8.789 25.844 7.039 1 98.88 45 LEU B O 1
ATOM 2179 N N . PHE B 1 46 ? -6.91 25.516 5.895 1 98.81 46 PHE B N 1
ATOM 2180 C CA . PHE B 1 46 ? -7.562 25.516 4.59 1 98.81 46 PHE B CA 1
ATOM 2181 C C . PHE B 1 46 ? -7.777 24.094 4.098 1 98.81 46 PHE B C 1
ATOM 2183 O O . PHE B 1 46 ? -6.828 23.312 4.008 1 98.81 46 PHE B O 1
ATOM 2190 N N . ASN B 1 47 ? -8.992 23.688 3.814 1 98.69 47 ASN B N 1
ATOM 2191 C CA . ASN B 1 47 ? -9.352 22.391 3.232 1 98.69 47 ASN B CA 1
ATOM 2192 C C . ASN B 1 47 ? -9.422 22.469 1.71 1 98.69 47 ASN B C 1
ATOM 2194 O O . ASN B 1 47 ? -10.25 23.188 1.157 1 98.69 47 ASN B O 1
ATOM 2198 N N . ILE B 1 48 ? -8.594 21.703 1.068 1 98.06 48 ILE B N 1
ATOM 2199 C CA . ILE B 1 48 ? -8.336 21.906 -0.354 1 98.06 48 ILE B CA 1
ATOM 2200 C C . ILE B 1 48 ? -8.641 20.625 -1.121 1 98.06 48 ILE B C 1
ATOM 2202 O O . ILE B 1 48 ? -8.094 19.562 -0.812 1 98.06 48 ILE B O 1
ATOM 2206 N N . HIS B 1 49 ? -9.445 20.688 -2.227 1 96.12 49 HIS B N 1
ATOM 2207 C CA . HIS B 1 49 ? -9.75 19.562 -3.1 1 96.12 49 HIS B CA 1
ATOM 2208 C C . HIS B 1 49 ? -9.062 19.719 -4.453 1 96.12 49 HIS B C 1
ATOM 2210 O O . HIS B 1 49 ? -8.969 18.75 -5.219 1 96.12 49 HIS B O 1
ATOM 2216 N N . ASP B 1 50 ? -8.648 20.984 -4.68 1 94.38 50 ASP B N 1
ATOM 2217 C CA . ASP B 1 50 ? -8.031 21.328 -5.957 1 94.38 50 ASP B CA 1
ATOM 2218 C C . ASP B 1 50 ? -6.754 22.141 -5.75 1 94.38 50 ASP B C 1
ATOM 2220 O O . ASP B 1 50 ? -6.809 23.297 -5.332 1 94.38 50 ASP B O 1
ATOM 2224 N N . ALA B 1 51 ? -5.688 21.562 -6.176 1 96.69 51 ALA B N 1
ATOM 2225 C CA . ALA B 1 51 ? -4.387 22.203 -5.957 1 96.69 51 ALA B CA 1
ATOM 2226 C C . ALA B 1 51 ? -4.285 23.516 -6.715 1 96.69 51 ALA B C 1
ATOM 2228 O O . ALA B 1 51 ? -3.438 24.359 -6.402 1 96.69 51 ALA B O 1
ATOM 2229 N N . SER B 1 52 ? -5.098 23.75 -7.711 1 96 52 SER B N 1
ATOM 2230 C CA . SER B 1 52 ? -4.984 24.922 -8.57 1 96 52 SER B CA 1
ATOM 2231 C C . SER B 1 52 ? -5.312 26.203 -7.812 1 96 52 SER B C 1
ATOM 2233 O O . SER B 1 52 ? -4.957 27.297 -8.25 1 96 52 SER B O 1
ATOM 2235 N N . ILE B 1 53 ? -5.961 26.141 -6.66 1 96.06 53 ILE B N 1
ATOM 2236 C CA . ILE B 1 53 ? -6.336 27.344 -5.926 1 96.06 53 ILE B CA 1
ATOM 2237 C C . ILE B 1 53 ? -5.227 27.719 -4.953 1 96.06 53 ILE B C 1
ATOM 2239 O O . ILE B 1 53 ? -5.285 28.781 -4.309 1 96.06 53 ILE B O 1
ATOM 2243 N N . VAL B 1 54 ? -4.27 26.844 -4.777 1 98 54 VAL B N 1
ATOM 2244 C CA . VAL B 1 54 ? -3.164 27.078 -3.854 1 98 54 VAL B CA 1
ATOM 2245 C C . VAL B 1 54 ? -2.084 27.906 -4.543 1 98 54 VAL B C 1
ATOM 2247 O O . VAL B 1 54 ? -1.635 27.562 -5.637 1 98 54 VAL B O 1
ATOM 2250 N N . PRO B 1 55 ? -1.639 29 -3.891 1 97.56 55 PRO B N 1
ATOM 2251 C CA . PRO B 1 55 ? -0.564 29.781 -4.492 1 97.56 55 PRO B CA 1
ATOM 2252 C C . PRO B 1 55 ? 0.681 28.953 -4.801 1 97.56 55 PRO B C 1
ATOM 2254 O O . PRO B 1 55 ? 1.092 28.125 -3.982 1 97.56 55 PRO B O 1
ATOM 2257 N N . GLN B 1 56 ? 1.286 29.188 -5.965 1 97.44 56 GLN B N 1
ATOM 2258 C CA . GLN B 1 56 ? 2.408 28.391 -6.453 1 97.44 56 GLN B CA 1
ATOM 2259 C C . GLN B 1 56 ? 3.547 28.375 -5.438 1 97.44 56 GLN B C 1
ATOM 2261 O O . GLN B 1 56 ? 4.137 27.312 -5.184 1 97.44 56 GLN B O 1
ATOM 2266 N N . ASN B 1 57 ? 3.881 29.516 -4.891 1 98.62 57 ASN B N 1
ATOM 2267 C CA . ASN B 1 57 ? 4.984 29.578 -3.941 1 98.62 57 ASN B CA 1
ATOM 2268 C C . ASN B 1 57 ? 4.668 28.812 -2.658 1 98.62 57 ASN B C 1
ATOM 2270 O O . ASN B 1 57 ? 5.574 28.312 -1.986 1 98.62 57 ASN B O 1
ATOM 2274 N N . LEU B 1 58 ? 3.383 28.734 -2.248 1 98.69 58 LEU B N 1
ATOM 2275 C CA . LEU B 1 58 ? 3.01 27.891 -1.119 1 98.69 58 LEU B CA 1
ATOM 2276 C C . LEU B 1 58 ? 3.213 26.422 -1.454 1 98.69 58 LEU B C 1
ATOM 2278 O O . LEU B 1 58 ? 3.721 25.656 -0.63 1 98.69 58 LEU B O 1
ATOM 2282 N N . LEU B 1 59 ? 2.887 26.016 -2.684 1 98.69 59 LEU B N 1
ATOM 2283 C CA . LEU B 1 59 ? 3.123 24.641 -3.113 1 98.69 59 LEU B CA 1
ATOM 2284 C C . LEU B 1 59 ? 4.609 24.297 -3.041 1 98.69 59 LEU B C 1
ATOM 2286 O O . LEU B 1 59 ? 4.977 2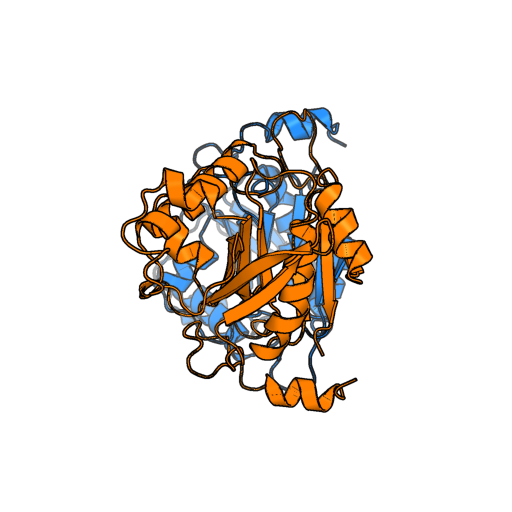3.203 -2.609 1 98.69 59 LEU B O 1
ATOM 2290 N N . ILE B 1 60 ? 5.383 25.219 -3.422 1 98.88 60 ILE B N 1
ATOM 2291 C CA . ILE B 1 60 ? 6.828 25.031 -3.383 1 98.88 60 ILE B CA 1
ATOM 2292 C C . ILE B 1 60 ? 7.293 24.906 -1.935 1 98.88 60 ILE B C 1
ATOM 2294 O O . ILE B 1 60 ? 8.133 24.047 -1.615 1 98.88 60 ILE B O 1
ATOM 2298 N N . ALA B 1 61 ? 6.777 25.75 -1.06 1 98.81 61 ALA B N 1
ATOM 2299 C CA . ALA B 1 61 ? 7.129 25.656 0.355 1 98.81 61 ALA B CA 1
ATOM 2300 C C . ALA B 1 61 ? 6.754 24.297 0.932 1 98.81 61 ALA B C 1
ATOM 2302 O O . ALA B 1 61 ? 7.52 23.719 1.7 1 98.81 61 ALA B O 1
ATOM 2303 N N . LEU B 1 62 ? 5.59 23.828 0.603 1 98.88 62 LEU B N 1
ATOM 2304 C CA . LEU B 1 62 ? 5.156 22.5 1.046 1 98.88 62 LEU B CA 1
ATOM 2305 C C . LEU B 1 62 ? 6.09 21.422 0.516 1 98.88 62 LEU B C 1
ATOM 2307 O O . LEU B 1 62 ? 6.48 20.516 1.257 1 98.88 62 LEU B O 1
ATOM 2311 N N . GLN B 1 63 ? 6.426 21.516 -0.762 1 98.88 63 GLN B N 1
ATOM 2312 C CA . GLN B 1 63 ? 7.355 20.562 -1.364 1 98.88 63 GLN B CA 1
ATOM 2313 C C . GLN B 1 63 ? 8.695 20.562 -0.625 1 98.88 63 GLN B C 1
ATOM 2315 O O . GLN B 1 63 ? 9.242 19.5 -0.342 1 98.88 63 GLN B O 1
ATOM 2320 N N . ASN B 1 64 ? 9.188 21.75 -0.366 1 98.81 64 ASN B N 1
ATOM 2321 C CA . ASN B 1 64 ? 10.461 21.875 0.331 1 98.81 64 ASN B CA 1
ATOM 2322 C C . ASN B 1 64 ? 10.422 21.203 1.698 1 98.81 64 ASN B C 1
ATOM 2324 O O . ASN B 1 64 ? 11.367 20.516 2.08 1 98.81 64 ASN B O 1
ATOM 2328 N N . GLU B 1 65 ? 9.383 21.453 2.398 1 98.81 65 GLU B N 1
ATOM 2329 C CA . GLU B 1 65 ? 9.258 20.844 3.717 1 98.81 65 GLU B CA 1
ATOM 2330 C C . GLU B 1 65 ? 9.188 19.312 3.615 1 98.81 65 GLU B C 1
ATOM 2332 O O . GLU B 1 65 ? 9.852 18.609 4.379 1 98.81 65 GLU B O 1
ATOM 2337 N N . PHE B 1 66 ? 8.422 18.828 2.645 1 98.88 66 PHE B N 1
ATOM 2338 C CA . PHE B 1 66 ? 8.32 17.391 2.473 1 98.88 66 PHE B CA 1
ATOM 2339 C C . PHE B 1 66 ? 9.672 16.781 2.098 1 98.88 66 PHE B C 1
ATOM 2341 O O . PHE B 1 66 ? 10.07 15.758 2.641 1 98.88 66 PHE B O 1
ATOM 2348 N N . ASN B 1 67 ? 10.344 17.422 1.222 1 98.88 67 ASN B N 1
ATOM 2349 C CA . ASN B 1 67 ? 11.656 16.938 0.795 1 98.88 67 ASN B CA 1
ATOM 2350 C C . ASN B 1 67 ? 12.664 16.969 1.939 1 98.88 67 ASN B C 1
ATOM 2352 O O . ASN B 1 67 ? 13.547 16.109 2.02 1 98.88 67 ASN B O 1
ATOM 2356 N N . TYR B 1 68 ? 12.539 17.969 2.793 1 98.75 68 TYR B N 1
ATOM 2357 C CA . TYR B 1 68 ? 13.359 17.984 3.996 1 98.75 68 TYR B CA 1
ATOM 2358 C C . TYR B 1 68 ? 13.117 16.719 4.832 1 98.75 68 TYR B C 1
ATOM 2360 O O . TYR B 1 68 ? 14.07 16.078 5.285 1 98.75 68 TYR B O 1
ATOM 2368 N N . VAL B 1 69 ? 11.883 16.359 5.043 1 98.56 69 VAL B N 1
ATOM 2369 C CA . VAL B 1 69 ? 11.508 15.195 5.82 1 98.56 69 VAL B CA 1
ATOM 2370 C C . VAL B 1 69 ? 12.055 13.93 5.156 1 98.56 69 VAL B C 1
ATOM 2372 O O . VAL B 1 69 ? 12.594 13.047 5.832 1 98.56 69 VAL B O 1
ATOM 2375 N N . VAL B 1 70 ? 11.93 13.828 3.836 1 98.75 70 VAL B N 1
ATOM 2376 C CA . VAL B 1 70 ? 12.445 12.688 3.09 1 98.75 70 VAL B CA 1
ATOM 2377 C C . VAL B 1 70 ? 13.961 12.594 3.287 1 98.75 70 VAL B C 1
ATOM 2379 O O . VAL B 1 70 ? 14.492 11.508 3.523 1 98.75 70 VAL B O 1
ATOM 2382 N N . GLU B 1 71 ? 14.656 13.711 3.256 1 98.5 71 GLU B N 1
ATOM 2383 C CA . GLU B 1 71 ? 16.109 13.742 3.418 1 98.5 71 GLU B CA 1
ATOM 2384 C C . GLU B 1 71 ? 16.516 13.359 4.84 1 98.5 71 GLU B C 1
ATOM 2386 O O . GLU B 1 71 ? 17.531 12.695 5.043 1 98.5 71 GLU B O 1
ATOM 2391 N N . GLU B 1 72 ? 15.734 13.836 5.785 1 98 72 GLU B N 1
ATOM 2392 C CA . GLU B 1 72 ? 15.992 13.43 7.164 1 98 72 GLU B CA 1
ATOM 2393 C C . GLU B 1 72 ? 15.969 11.906 7.301 1 98 72 GLU B C 1
ATOM 2395 O O . GLU B 1 72 ? 16.75 11.336 8.062 1 98 72 GLU B O 1
ATOM 2400 N N . GLY B 1 73 ? 15.039 11.234 6.578 1 98.5 73 GLY B N 1
ATOM 2401 C CA . GLY B 1 73 ? 15.055 9.789 6.418 1 98.5 73 GLY B CA 1
ATOM 2402 C C . GLY B 1 73 ? 14.641 9.047 7.672 1 98.5 73 GLY B C 1
ATOM 2403 O O . GLY B 1 73 ? 15.133 7.945 7.938 1 98.5 73 GLY B O 1
ATOM 2404 N N . LEU B 1 74 ? 13.648 9.625 8.469 1 98.56 74 LEU B N 1
ATOM 2405 C CA . LEU B 1 74 ? 13.375 9.023 9.766 1 98.56 74 LEU B CA 1
ATOM 2406 C C . LEU B 1 74 ? 11.898 8.656 9.891 1 98.56 74 LEU B C 1
ATOM 2408 O O . LEU B 1 74 ? 11.531 7.809 10.703 1 98.56 74 LEU B O 1
ATOM 2412 N N . THR B 1 75 ? 11.062 9.273 9.016 1 98.5 75 THR B N 1
ATOM 2413 C CA . THR B 1 75 ? 9.648 9.156 9.383 1 98.5 75 THR B CA 1
ATOM 2414 C C . THR B 1 75 ? 8.805 8.766 8.172 1 98.5 75 THR B C 1
ATOM 2416 O O . THR B 1 75 ? 7.656 8.359 8.32 1 98.5 75 THR B O 1
ATOM 2419 N N . TYR B 1 76 ? 9.297 8.898 6.934 1 98.62 76 TYR B N 1
ATOM 2420 C CA . TYR B 1 76 ? 8.656 8.438 5.707 1 98.62 76 TYR B CA 1
ATOM 2421 C C . TYR B 1 76 ? 9.484 7.355 5.023 1 98.62 76 TYR B C 1
ATOM 2423 O O . TYR B 1 76 ? 10.711 7.344 5.137 1 98.62 76 TYR B O 1
ATOM 2431 N N . PRO B 1 77 ? 8.883 6.488 4.27 1 98.69 77 PRO B N 1
ATOM 2432 C CA . PRO B 1 77 ? 9.625 5.41 3.615 1 98.69 77 P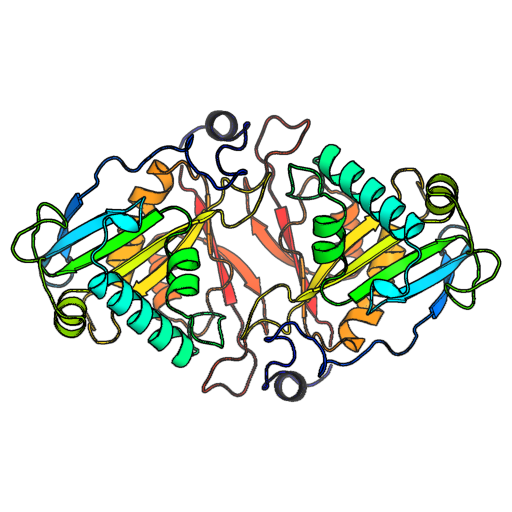RO B CA 1
ATOM 2433 C C . PRO B 1 77 ? 10.336 5.867 2.348 1 98.69 77 PRO B C 1
ATOM 2435 O O . PRO B 1 77 ? 11.148 5.121 1.786 1 98.69 77 PRO B O 1
ATOM 2438 N N . TYR B 1 78 ? 10.102 7.043 1.861 1 98.44 78 TYR B N 1
ATOM 2439 C CA . TYR B 1 78 ? 10.758 7.551 0.665 1 98.44 78 TYR B CA 1
ATOM 2440 C C . TYR B 1 78 ? 12.242 7.785 0.92 1 98.44 78 TYR B C 1
ATOM 2442 O O . TYR B 1 78 ? 12.625 8.266 1.991 1 98.44 78 TYR B O 1
ATOM 2450 N N . HIS B 1 79 ? 13.055 7.484 -0.094 1 97.5 79 HIS B N 1
ATOM 2451 C CA . HIS B 1 79 ? 14.492 7.691 0.038 1 97.5 79 HIS B CA 1
ATOM 2452 C C . HIS B 1 79 ? 14.984 8.789 -0.9 1 97.5 79 HIS B C 1
ATOM 2454 O O . HIS B 1 79 ? 16.094 9.289 -0.747 1 97.5 79 HIS B O 1
ATOM 2460 N N . GLU B 1 80 ? 14.148 9.141 -1.861 1 98 80 GLU B N 1
ATOM 2461 C CA . GLU B 1 80 ? 14.469 10.227 -2.785 1 98 80 GLU B CA 1
ATOM 2462 C C . GLU B 1 80 ? 13.438 11.352 -2.688 1 98 80 GLU B C 1
ATOM 2464 O O . GLU B 1 80 ? 12.242 11.094 -2.539 1 98 80 GLU B O 1
ATOM 2469 N N . THR B 1 81 ? 13.953 12.516 -2.844 1 98.69 81 THR B N 1
ATOM 2470 C CA . THR B 1 81 ? 13.062 13.672 -2.848 1 98.69 81 THR B CA 1
ATOM 2471 C C . THR B 1 81 ? 12.203 13.688 -4.109 1 98.69 81 THR B C 1
ATOM 2473 O O . THR B 1 81 ? 12.445 12.922 -5.043 1 98.69 81 THR B O 1
ATOM 2476 N N . LYS B 1 82 ? 11.188 14.539 -4.086 1 98.62 82 LYS B N 1
ATOM 2477 C CA . LYS B 1 82 ? 10.242 14.586 -5.195 1 98.62 82 LYS B CA 1
ATOM 2478 C C . LYS B 1 82 ? 10.391 15.883 -5.992 1 98.62 82 LYS B C 1
ATOM 2480 O O . LYS B 1 82 ? 10.602 16.953 -5.414 1 98.62 82 LYS B O 1
ATOM 2485 N N . SER B 1 83 ? 10.258 15.742 -7.266 1 98.75 83 SER B N 1
ATOM 2486 C CA . SER B 1 83 ? 10.07 16.922 -8.102 1 98.75 83 SER B CA 1
ATOM 2487 C C . SER B 1 83 ? 8.758 17.625 -7.785 1 98.75 83 SER B C 1
ATOM 2489 O O . SER B 1 83 ? 7.906 17.078 -7.082 1 98.75 83 SER B O 1
ATOM 2491 N N . PHE B 1 84 ? 8.633 18.828 -8.305 1 98.62 84 PHE B N 1
ATOM 2492 C CA . PHE B 1 84 ? 7.43 19.609 -8.047 1 98.62 84 PHE B CA 1
ATOM 2493 C C . PHE B 1 84 ? 6.191 18.859 -8.523 1 98.62 84 PHE B C 1
ATOM 2495 O O . PHE B 1 84 ? 5.227 18.703 -7.766 1 98.62 84 PHE B O 1
ATOM 2502 N N . GLU B 1 85 ? 6.203 18.328 -9.719 1 98.44 85 GLU B N 1
ATOM 2503 C CA . GLU B 1 85 ? 5.043 17.656 -10.289 1 98.44 85 GLU B CA 1
ATOM 2504 C C . GLU B 1 85 ? 4.715 16.375 -9.523 1 98.44 85 GLU B C 1
ATOM 2506 O O . GLU B 1 85 ? 3.545 16.062 -9.281 1 98.44 85 GLU B O 1
ATOM 2511 N N . ASN B 1 86 ? 5.75 15.609 -9.141 1 98.38 86 ASN B N 1
ATOM 2512 C CA . ASN B 1 86 ? 5.543 14.383 -8.383 1 98.38 86 ASN B CA 1
ATOM 2513 C C . ASN B 1 86 ? 4.973 14.656 -7 1 98.38 86 ASN B C 1
ATOM 2515 O O . ASN B 1 86 ? 4.082 13.945 -6.531 1 98.38 86 ASN B O 1
ATOM 2519 N N . PHE B 1 87 ? 5.527 15.734 -6.41 1 98.75 87 PHE B N 1
ATOM 2520 C CA . PHE B 1 87 ? 5.012 16.125 -5.102 1 98.75 87 PHE B CA 1
ATOM 2521 C C . PHE B 1 87 ? 3.545 16.516 -5.191 1 98.75 87 PHE B C 1
ATOM 2523 O O . PHE B 1 87 ? 2.713 16.031 -4.422 1 98.75 87 PHE B O 1
ATOM 2530 N N . LYS B 1 88 ? 3.275 17.359 -6.094 1 98.5 88 LYS B N 1
ATOM 2531 C CA . LYS B 1 88 ? 1.909 17.844 -6.254 1 98.5 88 LYS B CA 1
ATOM 2532 C C . LYS B 1 88 ? 0.939 16.688 -6.5 1 98.5 88 LYS B C 1
ATOM 2534 O O . LYS B 1 88 ? -0.124 16.625 -5.879 1 98.5 88 LYS B O 1
ATOM 2539 N N . SER B 1 89 ? 1.276 15.781 -7.391 1 97.56 89 SER B N 1
ATOM 2540 C CA . SER B 1 89 ? 0.43 14.633 -7.711 1 97.56 89 SER B CA 1
ATOM 2541 C C . SER B 1 89 ? 0.238 13.734 -6.496 1 97.56 89 SER B C 1
ATOM 2543 O O . SER B 1 89 ? -0.864 13.234 -6.25 1 97.56 89 SER B O 1
ATOM 2545 N N . TYR B 1 90 ? 1.297 13.586 -5.793 1 97.94 90 TYR B N 1
ATOM 2546 C CA . TYR B 1 90 ? 1.269 12.711 -4.625 1 97.94 90 TYR B CA 1
ATOM 2547 C C . TYR B 1 90 ? 0.456 13.344 -3.498 1 97.94 90 TYR B C 1
ATOM 2549 O O . TYR B 1 90 ? -0.497 12.734 -3 1 97.94 90 TYR B O 1
ATOM 2557 N N . TRP B 1 91 ? 0.783 14.539 -3.131 1 98.69 91 TRP B N 1
ATOM 2558 C CA . TRP B 1 91 ? 0.235 15.148 -1.924 1 98.69 91 TRP B CA 1
ATOM 2559 C C . TRP B 1 91 ? -1.208 15.594 -2.145 1 98.69 91 TRP B C 1
ATOM 2561 O O . TRP B 1 91 ? -2.014 15.594 -1.212 1 98.69 91 TRP B O 1
ATOM 2571 N N . PHE B 1 92 ? -1.611 15.945 -3.354 1 98.19 92 PHE B N 1
ATOM 2572 C CA . PHE B 1 92 ? -2.93 16.484 -3.646 1 98.19 92 PHE B CA 1
ATOM 2573 C C . PHE B 1 92 ? -3.768 15.492 -4.434 1 98.19 92 PHE B C 1
ATOM 2575 O O . PHE B 1 92 ? -4.57 15.883 -5.285 1 98.19 92 PHE B O 1
ATOM 2582 N N . HIS B 1 93 ? -3.586 14.25 -4.168 1 97.75 93 HIS B N 1
ATOM 2583 C CA . HIS B 1 93 ? -4.285 13.211 -4.918 1 97.75 93 HIS B CA 1
ATOM 2584 C C . HIS B 1 93 ? -5.793 13.297 -4.703 1 97.75 93 HIS B C 1
ATOM 2586 O O . HIS B 1 93 ? -6.566 13.188 -5.656 1 97.75 93 HIS B O 1
ATOM 2592 N N . HIS B 1 94 ? -6.266 13.469 -3.49 1 98.06 94 HIS B N 1
ATOM 2593 C CA . HIS B 1 94 ? -7.695 13.609 -3.232 1 98.06 94 HIS B CA 1
ATOM 2594 C C . HIS B 1 94 ? -7.992 14.898 -2.477 1 98.06 94 HIS B C 1
ATOM 2596 O O . HIS B 1 94 ? -8.703 15.773 -2.984 1 98.06 94 HIS B O 1
ATOM 2602 N N . PHE B 1 95 ? -7.441 15.039 -1.274 1 98.44 95 PHE B N 1
ATOM 2603 C CA . PHE B 1 95 ? -7.75 16.125 -0.359 1 98.44 95 PHE B CA 1
ATOM 2604 C C . PHE B 1 95 ? -6.512 16.562 0.418 1 98.44 95 PHE B C 1
ATOM 2606 O O . PHE B 1 95 ? -5.711 15.711 0.829 1 98.44 95 PHE B O 1
ATOM 2613 N N . VAL B 1 96 ? -6.359 17.844 0.691 1 98.88 96 VAL B N 1
ATOM 2614 C CA . VAL B 1 96 ? -5.262 18.359 1.508 1 98.88 96 VAL B CA 1
ATOM 2615 C C . VAL B 1 96 ? -5.773 19.438 2.447 1 98.88 96 VAL B C 1
ATOM 2617 O O . VAL B 1 96 ? -6.602 20.266 2.057 1 98.88 96 VAL B O 1
ATOM 2620 N N . ALA B 1 97 ? -5.254 19.438 3.631 1 98.94 97 ALA B N 1
ATOM 2621 C CA . ALA B 1 97 ? -5.414 20.531 4.57 1 98.94 97 ALA B CA 1
ATOM 2622 C C . ALA B 1 97 ? -4.086 21.25 4.82 1 98.94 97 ALA B C 1
ATOM 2624 O O . ALA B 1 97 ? -3.049 20.594 4.977 1 98.94 97 ALA B O 1
ATOM 2625 N N . ILE B 1 98 ? -4.102 22.516 4.812 1 98.94 98 ILE B N 1
ATOM 2626 C CA . ILE B 1 98 ? -2.916 23.328 5.078 1 98.94 98 ILE B CA 1
ATOM 2627 C C . ILE B 1 98 ? -3.189 24.266 6.246 1 98.94 98 ILE B C 1
ATOM 2629 O O . ILE B 1 98 ? -4.164 25.031 6.227 1 98.94 98 ILE B O 1
ATOM 2633 N N . LEU B 1 99 ? -2.33 24.188 7.207 1 98.94 99 LEU B N 1
ATOM 2634 C CA . LEU B 1 99 ? -2.451 25.016 8.406 1 98.94 99 LEU B CA 1
ATOM 2635 C C . LEU B 1 99 ? -1.497 26.203 8.352 1 98.94 99 LEU B C 1
ATOM 2637 O O . LEU B 1 99 ? -0.286 26.016 8.195 1 98.94 99 LEU B O 1
ATOM 2641 N N . LEU B 1 100 ? -2.018 27.375 8.469 1 98.88 100 LEU B N 1
ATOM 2642 C CA . LEU B 1 100 ? -1.231 28.609 8.422 1 98.88 100 LEU B CA 1
ATOM 2643 C C . LEU B 1 100 ? -1.356 29.391 9.727 1 98.88 100 LEU B C 1
ATOM 2645 O O . LEU B 1 100 ? -2.4 29.344 10.383 1 98.88 100 LEU B O 1
ATOM 2649 N N . ASP B 1 101 ? -0.303 30.094 10 1 98.62 101 ASP B N 1
ATOM 2650 C CA . ASP B 1 101 ? -0.293 31.031 11.125 1 98.62 101 ASP B CA 1
ATOM 2651 C C . ASP B 1 101 ? -1.102 32.281 10.805 1 98.62 101 ASP B C 1
ATOM 2653 O O . ASP B 1 101 ? -0.861 32.938 9.797 1 98.62 101 ASP B O 1
ATOM 2657 N N . GLY B 1 102 ? -2.076 32.594 11.664 1 98.25 102 GLY B N 1
ATOM 2658 C CA . GLY B 1 102 ? -2.906 33.75 11.477 1 98.25 102 GLY B CA 1
ATOM 2659 C C . GLY B 1 102 ? -4.348 33.438 11.133 1 98.25 102 GLY B C 1
ATOM 2660 O O . GLY B 1 102 ? -4.688 32.25 10.93 1 98.25 102 GLY B O 1
ATOM 2661 N N . LYS B 1 103 ? -5.172 34.438 11.156 1 98.25 103 LYS B N 1
ATOM 2662 C CA . LYS B 1 103 ? -6.586 34.312 10.805 1 98.25 103 LYS B CA 1
ATOM 2663 C C . LYS B 1 103 ? -6.859 34.844 9.406 1 98.25 103 LYS B C 1
ATOM 2665 O O . LYS B 1 103 ? -6.531 36 9.109 1 98.25 103 LYS B O 1
ATOM 2670 N N . PHE B 1 104 ? -7.391 34.031 8.555 1 98.25 104 PHE B N 1
ATOM 2671 C CA . PHE B 1 104 ? -7.68 34.406 7.172 1 98.25 104 PHE B CA 1
ATOM 2672 C C . PHE B 1 104 ? -9.039 33.875 6.742 1 98.25 104 PHE B C 1
ATOM 2674 O O . PHE B 1 104 ? -9.484 32.844 7.242 1 98.25 104 PHE B O 1
ATOM 2681 N N . ASP B 1 105 ? -9.641 34.531 5.777 1 96 105 ASP B N 1
ATOM 2682 C CA . ASP B 1 105 ? -10.961 34.125 5.312 1 96 105 ASP B CA 1
ATOM 2683 C C . ASP B 1 105 ? -10.852 33.25 4.066 1 96 105 ASP B C 1
ATOM 2685 O O . ASP B 1 105 ? -11.758 32.469 3.77 1 96 105 ASP B O 1
ATOM 2689 N N . SER B 1 106 ? -9.797 33.438 3.373 1 96.31 106 SER B N 1
ATOM 2690 C CA . SER B 1 106 ? -9.562 32.688 2.154 1 96.31 106 SER B CA 1
ATOM 2691 C C . SER B 1 106 ? -8.102 32.75 1.729 1 96.31 106 SER B C 1
ATOM 2693 O O . SER B 1 106 ? -7.336 33.562 2.25 1 96.31 106 SER B O 1
ATOM 2695 N N . LEU B 1 107 ? -7.75 31.906 0.793 1 95.44 107 LEU B N 1
ATOM 2696 C CA . LEU B 1 107 ? -6.391 31.922 0.261 1 95.44 107 LEU B CA 1
ATOM 2697 C C . LEU B 1 107 ? -6.176 33.125 -0.636 1 95.44 107 LEU B C 1
ATOM 2699 O O . LEU B 1 107 ? -5.039 33.469 -0.988 1 95.44 107 LEU B O 1
ATOM 2703 N N . SER B 1 108 ? -7.25 33.844 -0.92 1 93.56 108 SER B N 1
ATOM 2704 C CA . SER B 1 108 ? -7.164 35.062 -1.72 1 93.56 108 SER B CA 1
ATOM 2705 C C . SER B 1 108 ? -7.043 36.281 -0.833 1 93.56 108 SER B C 1
ATOM 2707 O O . SER B 1 108 ? -7.055 37.406 -1.329 1 93.56 108 SER B O 1
ATOM 2709 N N . ASP B 1 109 ? -6.961 36.031 0.41 1 94.94 109 ASP B N 1
ATOM 2710 C CA . ASP B 1 109 ? -6.727 37.156 1.324 1 94.94 109 ASP B CA 1
ATOM 2711 C C . ASP B 1 109 ? -5.562 38.031 0.849 1 94.94 109 ASP B C 1
ATOM 2713 O O . ASP B 1 109 ? -4.523 37.5 0.434 1 94.94 109 ASP B O 1
ATOM 2717 N N . PRO B 1 110 ? -5.699 39.344 0.925 1 94.75 110 PRO B N 1
ATOM 2718 C CA . PRO B 1 110 ? -4.637 40.25 0.474 1 94.75 110 PRO B CA 1
ATOM 2719 C C . PRO B 1 110 ? -3.307 39.969 1.179 1 94.75 110 PRO B C 1
ATOM 2721 O O . PRO B 1 110 ? -2.242 40.125 0.573 1 94.75 110 PRO B O 1
ATOM 2724 N N . GLN B 1 111 ? -3.355 39.531 2.406 1 95.25 111 GLN B N 1
ATOM 2725 C CA . GLN B 1 111 ? -2.146 39.281 3.184 1 95.25 111 GLN B CA 1
ATOM 2726 C C . GLN B 1 111 ? -1.415 38.031 2.67 1 95.25 111 GLN B C 1
ATOM 2728 O O . GLN B 1 111 ? -0.254 37.812 3.016 1 95.25 111 GLN B O 1
ATOM 2733 N N . LEU B 1 112 ? -2.129 37.219 1.883 1 96.81 112 LEU B N 1
ATOM 2734 C CA . LEU B 1 112 ? -1.561 35.938 1.409 1 96.81 112 LEU B CA 1
ATOM 2735 C C . LEU B 1 112 ? -1.193 36.031 -0.068 1 96.81 112 LEU B C 1
ATOM 2737 O O . LEU B 1 112 ? -0.979 35.031 -0.723 1 96.81 112 LEU B O 1
ATOM 2741 N N . GLN B 1 113 ? -1.153 37.219 -0.588 1 92.69 113 GLN B N 1
ATOM 2742 C CA . GLN B 1 113 ? -0.844 37.406 -2.002 1 92.69 113 GLN B CA 1
ATOM 2743 C C . GLN B 1 113 ? 0.621 37.812 -2.199 1 92.69 113 GLN B C 1
ATOM 2745 O O . GLN B 1 113 ? 1.193 38.531 -1.385 1 92.69 113 GLN B O 1
ATOM 2750 N N . ASN B 1 114 ? 1.231 37.281 -3.236 1 95.19 114 ASN B N 1
ATOM 2751 C CA . ASN B 1 114 ? 2.562 37.656 -3.707 1 95.19 114 ASN B CA 1
ATOM 2752 C C . ASN B 1 114 ? 3.627 37.375 -2.646 1 95.19 114 ASN B C 1
ATOM 2754 O O . ASN B 1 114 ? 4.559 38.188 -2.482 1 95.19 114 ASN B O 1
ATOM 2758 N N . LEU B 1 115 ? 3.408 36.438 -1.818 1 98 115 LEU B N 1
ATOM 2759 C CA . LEU B 1 115 ? 4.41 36.031 -0.833 1 98 115 LEU B CA 1
ATOM 2760 C C . LEU B 1 115 ? 5.508 35.188 -1.479 1 98 115 LEU B C 1
ATOM 2762 O O . LEU B 1 115 ? 5.227 34.375 -2.342 1 98 115 LEU B O 1
ATOM 2766 N N . SER B 1 116 ? 6.734 35.469 -1.064 1 98.56 116 SER B N 1
ATOM 2767 C CA . SER B 1 116 ? 7.844 34.594 -1.478 1 98.56 116 SER B CA 1
ATOM 2768 C C . SER B 1 116 ? 7.758 33.219 -0.827 1 98.56 116 SER B C 1
ATOM 2770 O O . SER B 1 116 ? 6.965 33.031 0.091 1 98.56 116 SER B O 1
ATOM 2772 N N . VAL B 1 117 ? 8.562 32.281 -1.304 1 98.69 117 VAL B N 1
ATOM 2773 C CA . VAL B 1 117 ? 8.617 30.938 -0.724 1 98.69 117 VAL B CA 1
ATOM 2774 C C . VAL B 1 117 ? 9.039 31.031 0.741 1 98.69 117 VAL B C 1
ATOM 2776 O O . VAL B 1 117 ? 8.484 30.328 1.595 1 98.69 117 VAL B O 1
ATOM 2779 N N . GLU B 1 118 ? 9.961 31.938 1.016 1 98.25 118 GLU B N 1
ATOM 2780 C CA . GLU B 1 118 ? 10.445 32.125 2.381 1 98.25 118 GLU B CA 1
ATOM 2781 C C . GLU B 1 118 ? 9.344 32.656 3.289 1 98.25 118 GLU B C 1
ATOM 2783 O O . GLU B 1 118 ? 9.195 32.219 4.43 1 98.25 118 GLU B O 1
ATOM 2788 N N . GLN B 1 119 ? 8.609 33.562 2.814 1 98.31 119 GLN B N 1
ATOM 2789 C CA . GLN B 1 119 ? 7.504 34.125 3.588 1 98.31 119 GLN B CA 1
ATOM 2790 C C . GLN B 1 119 ? 6.422 33.094 3.842 1 98.31 119 GLN B C 1
ATOM 2792 O O . GLN B 1 119 ? 5.852 33.031 4.934 1 98.31 119 GLN B O 1
ATOM 2797 N N . TRP B 1 120 ? 6.129 32.281 2.848 1 98.44 120 TRP B N 1
ATOM 2798 C CA . TRP B 1 120 ? 5.188 31.203 3.033 1 98.44 120 TRP B CA 1
ATOM 2799 C C . TRP B 1 120 ? 5.703 30.203 4.07 1 98.44 120 TRP B C 1
ATOM 2801 O O . TRP B 1 120 ? 4.934 29.703 4.891 1 98.44 120 TRP B O 1
ATOM 2811 N N . ASN B 1 121 ? 6.973 29.938 3.998 1 98.12 121 ASN B N 1
ATOM 2812 C CA . ASN B 1 121 ? 7.543 29.031 4.988 1 98.12 121 ASN B CA 1
ATOM 2813 C C . ASN B 1 121 ? 7.355 29.562 6.406 1 98.12 121 ASN B C 1
ATOM 2815 O O . ASN B 1 121 ? 7.145 28.781 7.34 1 98.12 121 ASN B O 1
ATOM 2819 N N . ASP B 1 122 ? 7.41 30.828 6.527 1 97.56 122 ASP B N 1
ATOM 2820 C CA . ASP B 1 122 ? 7.234 31.453 7.836 1 97.56 122 ASP B CA 1
ATOM 2821 C C . ASP B 1 122 ? 5.801 31.281 8.336 1 97.56 122 ASP B C 1
ATOM 2823 O O . ASP B 1 122 ? 5.57 31.125 9.539 1 97.56 122 ASP B O 1
ATOM 2827 N N . MET B 1 123 ? 4.871 31.281 7.488 1 97.62 123 MET B N 1
ATOM 2828 C CA . MET B 1 123 ? 3.459 31.219 7.852 1 97.62 123 MET B CA 1
ATOM 2829 C C . MET B 1 123 ? 2.99 29.781 7.961 1 97.62 123 MET B C 1
ATOM 2831 O O . MET B 1 123 ? 2.07 29.469 8.719 1 97.62 123 MET B O 1
AT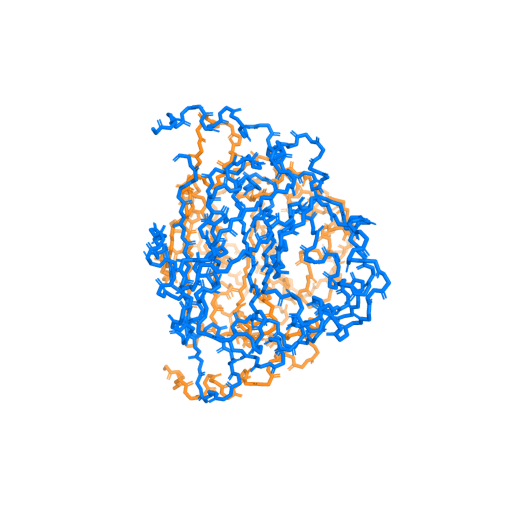OM 2835 N N . PHE B 1 124 ? 3.588 28.922 7.219 1 98.69 124 PHE B N 1
ATOM 2836 C CA . PHE B 1 124 ? 3.193 27.516 7.109 1 98.69 124 PHE B CA 1
ATOM 2837 C C . PHE B 1 124 ? 3.471 26.766 8.406 1 98.69 124 PHE B C 1
ATOM 2839 O O . PHE B 1 124 ? 4.594 26.797 8.914 1 98.69 124 PHE B O 1
ATOM 2846 N N . LEU B 1 125 ? 2.434 26.078 8.953 1 98.88 125 LEU B N 1
ATOM 2847 C CA . LEU B 1 125 ? 2.596 25.359 10.211 1 98.88 125 LEU B CA 1
ATOM 2848 C C . LEU B 1 125 ? 2.604 23.859 9.984 1 98.88 125 LEU B C 1
ATOM 2850 O O . LEU B 1 125 ? 3.346 23.125 10.648 1 98.88 125 LEU B O 1
ATOM 2854 N N . GLY B 1 126 ? 1.81 23.344 9.117 1 98.88 126 GLY B N 1
ATOM 2855 C CA . GLY B 1 126 ? 1.719 21.922 8.828 1 98.88 126 GLY B CA 1
ATOM 2856 C C . GLY B 1 126 ? 0.655 21.578 7.801 1 98.88 126 GLY B C 1
ATOM 2857 O O . GLY B 1 126 ? -0.075 22.469 7.344 1 98.88 126 GLY B O 1
ATOM 2858 N N . THR B 1 127 ? 0.635 20.406 7.363 1 98.94 127 THR B N 1
ATOM 2859 C CA . THR B 1 127 ? -0.289 19.938 6.332 1 98.94 127 THR B CA 1
ATOM 2860 C C . THR B 1 127 ? -0.512 18.422 6.449 1 98.94 127 THR B C 1
ATOM 2862 O O . THR B 1 127 ? 0.319 17.719 7.012 1 98.94 127 THR B O 1
ATOM 2865 N N . PHE B 1 128 ? -1.661 17.969 6 1 98.94 128 PHE B N 1
ATOM 2866 C CA . PHE B 1 128 ? -1.899 16.547 5.789 1 98.94 128 PHE B CA 1
ATOM 2867 C C . PHE B 1 128 ? -2.764 16.312 4.555 1 98.94 128 PHE B C 1
ATOM 2869 O O . PHE B 1 128 ? -3.512 17.203 4.141 1 98.94 128 PHE B O 1
ATOM 2876 N N . TYR B 1 129 ? -2.6 15.219 3.932 1 98.94 129 TYR B N 1
ATOM 2877 C CA . TYR B 1 129 ? -3.5 14.781 2.871 1 98.94 129 TYR B CA 1
ATOM 2878 C C . TYR B 1 129 ? -4.387 13.633 3.348 1 98.94 129 TYR B C 1
ATOM 2880 O O . TYR B 1 129 ? -4.121 13.023 4.383 1 98.94 129 TYR B O 1
ATOM 2888 N N . VAL B 1 130 ? -5.492 13.398 2.688 1 98.81 130 VAL B N 1
ATOM 2889 C CA . VAL B 1 130 ? -6.344 12.219 2.834 1 98.81 130 VAL B CA 1
ATOM 2890 C C . VAL B 1 130 ? -6.586 11.586 1.466 1 98.81 130 VAL B C 1
ATOM 2892 O O . VAL B 1 130 ? -6.953 12.273 0.512 1 98.81 130 VAL B O 1
ATOM 2895 N N . LYS B 1 131 ? -6.363 10.391 1.358 1 98.62 131 LYS B N 1
ATOM 2896 C CA . LYS B 1 131 ? -6.613 9.633 0.133 1 98.62 131 LYS B CA 1
ATOM 2897 C C . LYS B 1 131 ? -6.91 8.172 0.438 1 98.62 131 LYS B C 1
ATOM 2899 O O . LYS B 1 131 ? -6.68 7.703 1.556 1 98.62 131 LYS B O 1
ATOM 2904 N N . PRO B 1 132 ? -7.453 7.426 -0.521 1 98.69 132 PRO B N 1
ATOM 2905 C CA . PRO B 1 132 ? -7.605 5.988 -0.287 1 98.69 132 PRO B CA 1
ATOM 2906 C C . PRO B 1 132 ? -6.285 5.297 0.039 1 98.69 132 PRO B C 1
ATOM 2908 O O . PRO B 1 132 ? -5.262 5.594 -0.583 1 98.69 132 PRO B O 1
ATOM 2911 N N . ASN B 1 133 ? -6.34 4.484 1.04 1 98.69 133 ASN B N 1
ATOM 2912 C CA . ASN B 1 133 ? -5.172 3.68 1.391 1 98.69 133 ASN B CA 1
ATOM 2913 C C . ASN B 1 133 ? -5.008 2.49 0.449 1 98.69 133 ASN B C 1
ATOM 2915 O O . ASN B 1 133 ? -3.887 2.047 0.193 1 98.69 133 ASN B O 1
ATOM 2919 N N . TYR B 1 134 ? -6.156 1.929 0.066 1 98.56 134 TYR B N 1
ATOM 2920 C CA . TYR B 1 134 ? -6.203 0.758 -0.804 1 98.56 134 TYR B CA 1
ATOM 2921 C C . TYR B 1 134 ? -6.992 1.054 -2.074 1 98.56 134 TYR B C 1
ATOM 2923 O O . TYR B 1 134 ? -7.602 2.119 -2.199 1 98.56 134 TYR B O 1
ATOM 2931 N N . ILE B 1 135 ? -7.016 0.098 -2.975 1 98.06 135 ILE B N 1
ATOM 2932 C CA . ILE B 1 135 ? -7.645 0.327 -4.27 1 98.06 135 ILE B CA 1
ATOM 2933 C C . ILE B 1 135 ? -8.969 -0.436 -4.344 1 98.06 135 ILE B C 1
ATOM 2935 O O . ILE B 1 135 ? -9.219 -1.331 -3.535 1 98.06 135 ILE B O 1
ATOM 2939 N N . GLY B 1 136 ? -9.734 -0.069 -5.27 1 98.25 136 GLY B N 1
ATOM 2940 C CA . GLY B 1 136 ? -10.898 -0.832 -5.695 1 98.25 136 GLY B CA 1
ATOM 2941 C C . GLY B 1 136 ? -11.867 -1.117 -4.57 1 98.25 136 GLY B C 1
ATOM 2942 O O . GLY B 1 136 ? -12.352 -0.194 -3.914 1 98.25 136 GLY B O 1
ATOM 2943 N N . ARG B 1 137 ? -12 -2.375 -4.234 1 98.75 137 ARG B N 1
ATOM 2944 C CA . ARG B 1 137 ? -13.008 -2.881 -3.311 1 98.75 137 ARG B CA 1
ATOM 2945 C C . ARG B 1 137 ? -12.703 -2.447 -1.88 1 98.75 137 ARG B C 1
ATOM 2947 O O . ARG B 1 137 ? -13.547 -2.584 -0.994 1 98.75 137 ARG B O 1
ATOM 2954 N N . CYS B 1 138 ? -11.508 -1.853 -1.709 1 98.88 138 CYS B N 1
ATOM 2955 C CA . CYS B 1 138 ? -11.047 -1.477 -0.376 1 98.88 138 CYS B CA 1
ATOM 2956 C C . CYS B 1 138 ? -10.797 0.024 -0.287 1 98.88 138 CYS B C 1
ATOM 2958 O O . CYS B 1 138 ? -10.141 0.495 0.645 1 98.88 138 CYS B O 1
ATOM 2960 N N . SER B 1 139 ? -11.297 0.791 -1.218 1 98.56 139 SER B N 1
ATOM 2961 C CA . SER B 1 139 ? -10.898 2.18 -1.417 1 98.56 139 SER B CA 1
ATOM 2962 C C . SER B 1 139 ? -11.594 3.104 -0.42 1 98.56 139 SER B C 1
ATOM 2964 O O . SER B 1 139 ? -11.227 4.27 -0.284 1 98.56 139 SER B O 1
ATOM 2966 N N . HIS B 1 140 ? -12.57 2.604 0.385 1 98.31 140 HIS B N 1
ATOM 2967 C CA . HIS B 1 140 ? -13.273 3.416 1.368 1 98.31 140 HIS B CA 1
ATOM 2968 C C . HIS B 1 140 ? -12.477 3.539 2.66 1 98.31 140 HIS B C 1
ATOM 2970 O O . HIS B 1 140 ? -12.891 4.242 3.586 1 98.31 140 HIS B O 1
ATOM 2976 N N . VAL B 1 141 ? -11.32 2.838 2.771 1 98.81 141 VAL B N 1
ATOM 2977 C CA . VAL B 1 141 ? -10.352 2.975 3.854 1 98.81 141 VAL B CA 1
ATOM 2978 C C . VAL B 1 141 ? -9.305 4.016 3.475 1 98.81 141 VAL B C 1
ATOM 2980 O O . VAL B 1 141 ? -8.656 3.904 2.43 1 98.81 141 VAL B O 1
ATOM 2983 N N . CYS B 1 142 ? -9.156 5.016 4.305 1 98.75 142 CYS B N 1
ATOM 2984 C CA . CYS B 1 142 ? -8.258 6.094 3.908 1 98.75 142 CYS B CA 1
ATOM 2985 C C . CYS B 1 142 ? -6.922 5.992 4.641 1 98.75 142 CYS B C 1
ATOM 2987 O O . CYS B 1 142 ? -6.82 5.305 5.66 1 98.75 142 CYS B O 1
ATOM 2989 N N . ASN B 1 143 ? -5.965 6.578 4.055 1 98.75 143 ASN B N 1
ATOM 2990 C CA . ASN B 1 143 ? -4.664 6.934 4.621 1 98.75 143 ASN B CA 1
ATOM 2991 C C . ASN B 1 143 ? -4.504 8.445 4.738 1 98.75 143 ASN B C 1
ATOM 2993 O O . ASN B 1 143 ? -5.316 9.203 4.207 1 98.75 143 ASN B O 1
ATOM 2997 N N . ALA B 1 144 ? -3.504 8.797 5.457 1 98.88 144 ALA B N 1
ATOM 2998 C CA . ALA B 1 144 ? -3.094 10.195 5.531 1 98.88 144 ALA B CA 1
ATOM 2999 C C . ALA B 1 144 ? -1.591 10.312 5.773 1 98.88 144 ALA B C 1
ATOM 3001 O O . ALA B 1 144 ? -0.979 9.414 6.359 1 98.88 144 ALA B O 1
ATOM 3002 N N . GLY B 1 145 ? -1.033 11.281 5.273 1 98.75 145 GLY B N 1
ATOM 3003 C CA . GLY B 1 145 ? 0.312 11.727 5.605 1 98.75 145 GLY B CA 1
ATOM 3004 C C . GLY B 1 145 ? 0.349 13.117 6.207 1 98.75 145 GLY B C 1
ATOM 3005 O O . GLY B 1 145 ? -0.457 13.977 5.848 1 98.75 145 GLY B O 1
ATOM 3006 N N . PHE B 1 146 ? 1.285 13.32 7.098 1 98.88 146 PHE B N 1
ATOM 3007 C CA . PHE B 1 146 ? 1.377 14.57 7.84 1 98.88 146 PHE B CA 1
ATOM 3008 C C . PHE B 1 146 ? 2.787 15.141 7.766 1 98.88 146 PHE B C 1
ATOM 3010 O O . PHE B 1 146 ? 3.77 14.398 7.84 1 98.88 146 PHE B O 1
ATOM 3017 N N . VAL B 1 147 ? 2.828 16.406 7.664 1 98.69 147 VAL B N 1
ATOM 3018 C CA . VAL B 1 147 ? 4.086 17.141 7.766 1 98.69 147 VAL B CA 1
ATOM 3019 C C . VAL B 1 147 ? 3.887 18.391 8.625 1 98.69 147 VAL B C 1
ATOM 3021 O O . VAL B 1 147 ? 2.938 19.141 8.422 1 98.69 147 VAL B O 1
ATOM 3024 N N . VAL B 1 148 ? 4.695 18.5 9.57 1 98.62 148 VAL B N 1
ATOM 3025 C CA . VAL B 1 148 ? 4.785 19.734 10.359 1 98.62 148 VAL B CA 1
ATOM 3026 C C . VAL B 1 148 ? 6.043 20.5 9.969 1 98.62 148 VAL B C 1
ATOM 3028 O O . VAL B 1 148 ? 7.102 19.906 9.742 1 98.62 148 VAL B O 1
ATOM 3031 N N . ASN B 1 149 ? 5.871 21.812 9.859 1 98.62 149 ASN B N 1
ATOM 3032 C CA . ASN B 1 149 ? 7.047 22.625 9.594 1 98.62 149 ASN B CA 1
ATOM 3033 C C . ASN B 1 149 ? 8.172 22.344 10.586 1 98.62 149 ASN B C 1
ATOM 3035 O O . ASN B 1 149 ? 7.996 22.516 11.797 1 98.62 149 ASN B O 1
ATOM 3039 N N . HIS B 1 150 ? 9.352 21.938 10.07 1 97.81 150 HIS B N 1
ATOM 3040 C CA . HIS B 1 150 ? 10.414 21.422 10.922 1 97.81 150 HIS B CA 1
ATOM 3041 C C . HIS B 1 150 ? 11.031 22.531 11.766 1 97.81 150 HIS B C 1
ATOM 3043 O O . HIS B 1 150 ? 11.727 22.266 12.742 1 97.81 150 HIS B O 1
ATOM 3049 N N . VAL B 1 151 ? 10.75 23.797 11.383 1 96.94 151 VAL B N 1
ATOM 3050 C CA . VAL B 1 151 ? 11.359 24.891 12.125 1 96.94 151 VAL B CA 1
ATOM 3051 C C . VAL B 1 151 ? 10.391 25.375 13.203 1 96.94 151 VAL B C 1
ATOM 3053 O O . VAL B 1 151 ? 10.742 26.25 14.008 1 96.94 151 VAL B O 1
ATOM 3056 N N . LYS B 1 152 ? 9.141 24.906 13.133 1 96.38 152 LYS B N 1
ATOM 3057 C CA . LYS B 1 152 ? 8.148 25.234 14.148 1 96.38 152 LYS B CA 1
ATOM 3058 C C . LYS B 1 152 ? 8.086 24.156 15.234 1 96.38 152 LYS B C 1
ATOM 3060 O O . LYS B 1 152 ? 7.586 23.062 14.992 1 96.38 152 LYS B O 1
ATOM 3065 N N . ARG B 1 153 ? 8.633 24.375 16.406 1 89.56 153 ARG B N 1
ATOM 3066 C CA . ARG B 1 153 ? 8.727 23.359 17.453 1 89.56 153 ARG B CA 1
ATOM 3067 C C . ARG B 1 153 ? 7.93 23.766 18.688 1 89.56 153 ARG B C 1
ATOM 3069 O O . ARG B 1 153 ? 7.676 24.953 18.891 1 89.56 153 ARG B O 1
ATOM 3076 N N . GLY B 1 154 ? 7.449 22.703 19.391 1 92.31 154 GLY B N 1
ATOM 3077 C CA . GLY B 1 154 ? 6.859 22.906 20.703 1 92.31 154 GLY B CA 1
ATOM 3078 C C . GLY B 1 154 ? 5.465 23.5 20.641 1 92.31 154 GLY B C 1
ATOM 3079 O O . GLY B 1 154 ? 4.984 24.062 21.625 1 92.31 154 GLY B O 1
ATOM 3080 N N . LEU B 1 155 ? 4.762 23.406 19.547 1 96.56 155 LEU B N 1
ATOM 3081 C CA . LEU B 1 155 ? 3.465 24.047 19.391 1 96.56 155 LEU B CA 1
ATOM 3082 C C . LEU B 1 155 ? 2.34 23.016 19.375 1 96.56 155 LEU B C 1
ATOM 3084 O O . LEU B 1 155 ? 1.165 23.375 19.266 1 96.56 155 LEU B O 1
ATOM 3088 N N . GLY B 1 156 ? 2.672 21.719 19.453 1 97.56 156 GLY B N 1
ATOM 3089 C CA . GLY B 1 156 ? 1.649 20.672 19.438 1 97.56 156 GLY B CA 1
ATOM 3090 C C . GLY B 1 156 ? 0.972 20.531 18.094 1 97.56 156 GLY B C 1
ATOM 3091 O O . GLY B 1 156 ? -0.181 20.094 18.016 1 97.56 156 GLY B O 1
ATOM 3092 N N . LEU B 1 157 ? 1.637 20.891 17.031 1 98.62 157 LEU B N 1
ATOM 3093 C CA . LEU B 1 157 ? 1.048 20.969 15.703 1 98.62 157 LEU B CA 1
ATOM 3094 C C . LEU B 1 157 ? 0.625 19.578 15.219 1 98.62 157 LEU B C 1
ATOM 3096 O O . LEU B 1 157 ? -0.418 19.438 14.578 1 98.62 157 LEU B O 1
ATOM 3100 N N . GLY B 1 158 ? 1.413 18.547 15.5 1 98.38 158 GLY B N 1
ATOM 3101 C CA . GLY B 1 158 ? 1.041 17.188 15.102 1 98.38 158 GLY B CA 1
ATOM 3102 C C . GLY B 1 158 ? -0.296 16.75 15.664 1 98.38 158 GLY B C 1
ATOM 3103 O O . GLY B 1 158 ? -1.142 16.234 14.938 1 98.38 158 GLY B O 1
ATOM 3104 N N . LYS B 1 159 ? -0.46 16.984 16.891 1 98.19 159 LYS B N 1
ATOM 3105 C CA . LYS B 1 159 ? -1.71 16.625 17.547 1 98.19 159 LYS B CA 1
ATOM 3106 C C . LYS B 1 159 ? -2.879 17.438 17 1 98.19 159 LYS B C 1
ATOM 3108 O O . LYS B 1 159 ? -3.977 16.906 16.812 1 98.19 159 LYS B O 1
ATOM 3113 N N . GLU B 1 160 ? -2.689 18.75 16.812 1 98.62 160 GLU B N 1
ATOM 3114 C CA . GLU B 1 160 ? -3.719 19.609 16.219 1 98.62 160 GLU B CA 1
ATOM 3115 C C . GLU B 1 160 ? -4.152 19.078 14.852 1 98.62 160 GLU B C 1
ATOM 3117 O O . GLU B 1 160 ? -5.348 18.969 14.578 1 98.62 160 GLU B O 1
ATOM 3122 N N . LEU B 1 161 ? -3.174 18.766 14.016 1 98.88 161 LEU B N 1
ATOM 3123 C CA . LEU B 1 161 ? -3.467 18.266 12.672 1 98.88 161 LEU B CA 1
ATOM 3124 C C . LEU B 1 161 ? -4.176 16.906 12.75 1 98.88 161 LEU B C 1
ATOM 3126 O O . LEU B 1 161 ? -5.137 16.672 12.016 1 98.88 161 LEU B O 1
ATOM 3130 N N . GLY B 1 162 ? -3.699 16.016 13.594 1 98.88 162 GLY B N 1
ATOM 3131 C CA . GLY B 1 162 ? -4.355 14.734 13.773 1 98.88 162 GLY B CA 1
ATOM 3132 C C . GLY B 1 162 ? -5.809 14.859 14.188 1 98.88 162 GLY B C 1
ATOM 3133 O O . GLY B 1 162 ? -6.668 14.141 13.664 1 98.88 162 GLY B O 1
ATOM 3134 N N . ALA B 1 163 ? -6.066 15.75 15.117 1 98.81 163 ALA B N 1
ATOM 3135 C CA . ALA B 1 163 ? -7.438 15.969 15.57 1 98.81 163 ALA B CA 1
ATOM 3136 C C . ALA B 1 163 ? -8.32 16.469 14.43 1 98.81 163 ALA B C 1
ATOM 3138 O O . ALA B 1 163 ? -9.453 16.031 14.273 1 98.81 163 ALA B O 1
ATOM 3139 N N . LYS B 1 164 ? -7.836 17.406 13.672 1 98.81 164 LYS B N 1
ATOM 3140 C CA . LYS B 1 164 ? -8.594 17.922 12.531 1 98.81 164 LYS B CA 1
ATOM 3141 C C . LYS B 1 164 ? -8.82 16.828 11.484 1 98.81 164 LYS B C 1
ATOM 3143 O O . LYS B 1 164 ? -9.875 16.766 10.859 1 98.81 164 LYS B O 1
ATOM 3148 N N . TYR B 1 165 ? -7.793 15.969 11.297 1 98.88 165 TYR B N 1
ATOM 3149 C CA . TYR B 1 165 ? -7.93 14.82 10.398 1 98.88 165 TYR B CA 1
ATOM 3150 C C . TYR B 1 165 ? -9.125 13.961 10.789 1 98.88 165 TYR B C 1
ATOM 3152 O O . TYR B 1 165 ? -9.906 13.547 9.938 1 98.88 165 TYR B O 1
ATOM 3160 N N . LEU B 1 166 ? -9.312 13.703 12.031 1 98.75 166 LEU B N 1
ATOM 3161 C CA . LEU B 1 166 ? -10.383 12.844 12.516 1 98.75 166 LEU B CA 1
ATOM 3162 C C . LEU B 1 166 ? -11.75 13.492 12.32 1 98.75 166 LEU B C 1
ATOM 3164 O O . LEU B 1 166 ? -12.766 12.805 12.266 1 98.75 166 LEU B O 1
ATOM 3168 N N . ASP B 1 167 ? -11.773 14.836 12.234 1 98.38 167 ASP B N 1
ATOM 3169 C CA . ASP B 1 167 ? -13 15.555 11.922 1 98.38 167 ASP B CA 1
ATOM 3170 C C . ASP B 1 167 ? -13.281 15.539 10.414 1 98.38 167 ASP B C 1
ATOM 3172 O O . ASP B 1 167 ? -14.43 15.461 9.992 1 98.38 167 ASP B O 1
ATOM 3176 N N . ILE B 1 168 ? -12.305 15.562 9.625 1 98.5 168 ILE B N 1
ATOM 3177 C CA . ILE B 1 168 ? -12.406 15.82 8.195 1 98.5 168 ILE B CA 1
ATOM 3178 C C . ILE B 1 168 ? -12.609 14.508 7.445 1 98.5 168 ILE B C 1
ATOM 3180 O O . ILE B 1 168 ? -13.453 14.422 6.547 1 98.5 168 ILE B O 1
ATOM 3184 N N . ALA B 1 169 ? -11.867 13.43 7.762 1 98.62 169 ALA B N 1
ATOM 3185 C CA . ALA B 1 169 ? -11.859 12.18 7.016 1 98.62 169 ALA B CA 1
ATOM 3186 C C . ALA B 1 169 ? -13.266 11.594 6.906 1 98.62 169 ALA B C 1
ATOM 3188 O O . ALA B 1 169 ? -13.688 11.18 5.824 1 98.62 169 ALA B O 1
ATOM 3189 N N . PRO B 1 170 ? -14.086 11.617 8.008 1 98.06 170 PRO B N 1
ATOM 3190 C CA . PRO B 1 170 ? -15.453 11.117 7.867 1 98.06 170 PRO B CA 1
ATOM 3191 C C . PRO B 1 170 ? -16.297 11.969 6.93 1 98.06 170 PRO B C 1
ATOM 3193 O O . PRO B 1 170 ? -17.172 11.445 6.227 1 98.06 170 PRO B O 1
ATOM 3196 N N . GLN B 1 171 ? -16.062 13.258 6.91 1 98.12 171 GLN B N 1
ATOM 3197 C CA . GLN B 1 171 ? -16.812 14.141 6.027 1 98.12 171 GLN B CA 1
ATOM 3198 C C . GLN B 1 171 ? -16.516 13.836 4.562 1 98.12 171 GLN B C 1
ATOM 3200 O O . GLN B 1 171 ? -17.359 14.055 3.691 1 98.12 171 GLN B O 1
ATOM 3205 N N . LEU B 1 172 ? -15.359 13.305 4.32 1 98 172 LEU B N 1
ATOM 3206 C CA . LEU B 1 172 ? -14.969 12.945 2.963 1 98 172 LEU B CA 1
ATOM 3207 C C . LEU B 1 172 ? -15.602 11.625 2.547 1 98 172 LEU B C 1
ATOM 3209 O O . LEU B 1 172 ? -15.531 11.234 1.377 1 98 172 LEU B O 1
ATOM 3213 N N . GLY B 1 173 ? -16.156 10.898 3.5 1 97.31 173 GLY B N 1
ATOM 3214 C CA . GLY B 1 173 ? -16.906 9.688 3.176 1 97.31 173 GLY B CA 1
ATOM 3215 C C . GLY B 1 173 ? -16.172 8.414 3.549 1 97.31 173 GLY B C 1
ATOM 3216 O O . GLY B 1 173 ? -16.688 7.316 3.371 1 97.31 173 GLY B O 1
ATOM 3217 N N . TYR B 1 174 ? -14.984 8.531 4.059 1 98.12 174 TYR B N 1
ATOM 3218 C CA . TYR B 1 174 ? -14.227 7.348 4.461 1 98.12 174 TYR B CA 1
ATOM 3219 C C . TYR B 1 174 ? -14.805 6.738 5.73 1 98.12 174 TYR B C 1
ATOM 3221 O O . TYR B 1 174 ? -15.375 7.449 6.566 1 98.12 174 TYR B O 1
ATOM 3229 N N . VAL B 1 175 ? -14.594 5.426 5.918 1 97.88 175 VAL B N 1
ATOM 3230 C CA . VAL B 1 175 ? -15.281 4.797 7.043 1 97.88 175 VAL B CA 1
ATOM 3231 C C . VAL B 1 175 ? -14.258 4.223 8.016 1 97.88 175 VAL B C 1
ATOM 3233 O O . VAL B 1 175 ? -14.594 3.883 9.156 1 97.88 175 VAL B O 1
ATOM 3236 N N . TYR B 1 176 ? -13.008 4.07 7.578 1 98.62 176 TYR B N 1
ATOM 3237 C CA . TYR B 1 176 ? -11.906 3.574 8.391 1 98.62 176 TYR B CA 1
ATOM 3238 C C . TYR B 1 176 ? -10.586 4.199 7.953 1 98.62 176 TYR B C 1
ATOM 3240 O O . TYR B 1 176 ? -10.414 4.555 6.785 1 98.62 176 TYR B O 1
ATOM 3248 N N . SER B 1 177 ? -9.734 4.449 8.891 1 98.88 177 SER B N 1
ATOM 3249 C CA . SER B 1 177 ? -8.414 4.996 8.617 1 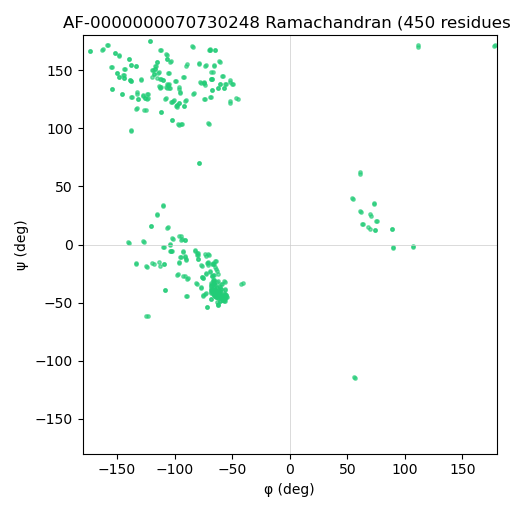98.88 177 SER B CA 1
ATOM 3250 C C . SER B 1 177 ? -7.316 3.986 8.953 1 98.88 177 SER B C 1
ATOM 3252 O O . SER B 1 177 ? -7.375 3.318 9.984 1 98.88 177 SER B O 1
ATOM 3254 N N . VAL B 1 178 ? -6.34 3.867 8.07 1 98.94 178 VAL B N 1
ATOM 3255 C CA . VAL B 1 178 ? -5.188 3.004 8.312 1 98.94 178 VAL B CA 1
ATOM 3256 C C . VAL B 1 178 ? -3.9 3.764 8.008 1 98.94 178 VAL B C 1
ATOM 3258 O O . VAL B 1 178 ? -3.775 4.398 6.961 1 98.94 178 VAL B O 1
ATOM 3261 N N . PHE B 1 179 ? -2.988 3.828 8.938 1 98.88 179 PHE B N 1
ATOM 3262 C CA . PHE B 1 179 ? -1.59 4.16 8.695 1 98.88 179 PHE B CA 1
ATOM 3263 C C . PHE B 1 179 ? -0.74 2.896 8.609 1 98.88 179 PHE B C 1
ATOM 3265 O O . PHE B 1 179 ? -0.623 2.154 9.586 1 98.88 179 PHE B O 1
ATOM 3272 N N . ASN B 1 180 ? -0.101 2.668 7.531 1 98.75 180 ASN B N 1
ATOM 3273 C CA . ASN B 1 180 ? 0.516 1.38 7.238 1 98.75 180 ASN B CA 1
ATOM 3274 C C . ASN B 1 180 ? 1.804 1.179 8.031 1 98.75 180 ASN B C 1
ATOM 3276 O O . ASN B 1 180 ? 2.074 0.079 8.516 1 98.75 180 ASN B O 1
ATOM 3280 N N . LEU B 1 181 ? 2.613 2.244 8.07 1 98.88 181 LEU B N 1
ATOM 3281 C CA . LEU B 1 181 ? 3.922 2.133 8.703 1 98.88 181 LEU B CA 1
ATOM 3282 C C . LEU B 1 181 ? 4.223 3.369 9.547 1 98.88 181 LEU B C 1
ATOM 3284 O O . LEU B 1 181 ? 4.582 4.418 9.016 1 98.88 181 LEU B O 1
ATOM 3288 N N . VAL B 1 182 ? 3.988 3.234 10.797 1 98.94 182 VAL B N 1
ATOM 3289 C CA . VAL B 1 182 ? 4.543 4.191 11.742 1 98.94 182 VAL B CA 1
ATOM 3290 C C . VAL B 1 182 ? 5.762 3.586 12.438 1 98.94 182 VAL B C 1
ATOM 3292 O O . VAL B 1 182 ? 5.625 2.682 13.266 1 98.94 182 VAL B O 1
ATOM 3295 N N . PHE B 1 183 ? 6.945 4.121 12.031 1 98.94 183 PHE B N 1
ATOM 3296 C CA . PHE B 1 183 ? 8.18 3.51 12.5 1 98.94 183 PHE B CA 1
ATOM 3297 C C . PHE B 1 183 ? 8.273 3.566 14.016 1 98.94 183 PHE B C 1
ATOM 3299 O O . PHE B 1 183 ? 7.926 4.582 14.625 1 98.94 183 PHE B O 1
ATOM 3306 N N . GLU B 1 184 ? 8.727 2.484 14.57 1 98.88 184 GLU B N 1
ATOM 3307 C CA . GLU B 1 184 ? 8.727 2.35 16.016 1 98.88 184 GLU B CA 1
ATOM 3308 C C . GLU B 1 184 ? 9.648 3.379 16.672 1 98.88 184 GLU B C 1
ATOM 3310 O O . GLU B 1 184 ? 9.555 3.635 17.875 1 98.88 184 GLU B O 1
ATOM 3315 N N . THR B 1 185 ? 10.531 4.043 15.922 1 98.75 185 THR B N 1
ATOM 3316 C CA . THR B 1 185 ? 11.414 5.078 16.438 1 98.75 185 THR B CA 1
ATOM 3317 C C . THR B 1 185 ? 10.758 6.453 16.328 1 98.75 185 THR B C 1
ATOM 3319 O O . THR B 1 185 ? 11.273 7.434 16.875 1 98.75 185 THR B O 1
ATOM 3322 N N . ASN B 1 186 ? 9.656 6.57 15.578 1 98.44 186 ASN B N 1
ATOM 3323 C CA . ASN B 1 186 ? 8.914 7.828 15.516 1 98.44 186 ASN B CA 1
ATOM 3324 C C . ASN B 1 186 ? 8.031 8.023 16.734 1 98.44 186 ASN B C 1
ATOM 3326 O O . ASN B 1 186 ? 6.805 7.98 16.641 1 98.44 186 ASN B O 1
ATOM 3330 N N . LEU B 1 187 ? 8.656 8.266 17.859 1 98.25 187 LEU B N 1
ATOM 3331 C CA . LEU B 1 187 ? 7.984 8.289 19.141 1 98.25 187 LEU B CA 1
ATOM 3332 C C . LEU B 1 187 ? 6.914 9.375 19.188 1 98.25 187 LEU B C 1
ATOM 3334 O O . LEU B 1 187 ? 5.867 9.203 19.812 1 98.25 187 LEU B O 1
ATOM 3338 N N . ALA B 1 188 ? 7.164 10.484 18.562 1 96.88 188 ALA B N 1
ATOM 3339 C CA . ALA B 1 188 ? 6.195 11.578 18.531 1 96.88 188 ALA B CA 1
ATOM 3340 C C . ALA B 1 188 ? 4.891 11.133 17.875 1 96.88 188 ALA B C 1
ATOM 3342 O O . ALA B 1 188 ? 3.807 11.352 18.438 1 96.88 188 ALA B O 1
ATOM 3343 N N . SER B 1 189 ? 4.961 10.492 16.719 1 98.25 189 SER B N 1
ATOM 3344 C CA . SER B 1 189 ? 3.771 10.016 16.016 1 98.25 189 SER B CA 1
ATOM 3345 C C . SER B 1 189 ? 3.053 8.938 16.828 1 98.25 189 SER B C 1
ATOM 3347 O O . SER B 1 189 ? 1.824 8.945 16.922 1 98.25 189 SER B O 1
ATOM 3349 N N . LEU B 1 190 ? 3.82 8 17.375 1 98.81 190 LEU B N 1
ATOM 3350 C CA . LEU B 1 190 ? 3.203 6.953 18.172 1 98.81 190 LEU B CA 1
ATOM 3351 C C . LEU B 1 190 ? 2.359 7.559 19.297 1 98.81 190 LEU B C 1
ATOM 3353 O O . LEU B 1 190 ? 1.218 7.145 19.516 1 98.81 190 LEU B O 1
ATOM 3357 N N . LYS B 1 191 ? 2.902 8.531 19.969 1 98.38 191 LYS B N 1
ATOM 3358 C CA . LYS B 1 191 ? 2.203 9.188 21.062 1 98.38 191 LYS B CA 1
ATOM 3359 C C . LYS B 1 191 ? 0.945 9.898 20.578 1 98.38 191 LYS B C 1
ATOM 3361 O O . LYS B 1 191 ? -0.105 9.82 21.219 1 98.38 191 LYS B O 1
ATOM 3366 N N . ILE B 1 192 ? 1.025 10.562 19.469 1 98.44 192 ILE B N 1
ATOM 3367 C CA . ILE B 1 192 ? -0.102 11.305 18.906 1 98.44 192 ILE B CA 1
ATOM 3368 C C . ILE B 1 192 ? -1.236 10.344 18.578 1 98.44 192 ILE B C 1
ATOM 3370 O O . ILE B 1 192 ? -2.379 10.547 18.984 1 98.44 192 ILE B O 1
ATOM 3374 N N . TRP B 1 193 ? -0.938 9.273 17.828 1 98.81 193 TRP B N 1
ATOM 3375 C CA . TRP B 1 193 ? -1.985 8.375 17.359 1 98.81 193 TRP B CA 1
ATOM 3376 C C . TRP B 1 193 ? -2.596 7.598 18.516 1 98.81 193 TRP B C 1
ATOM 3378 O O . TRP B 1 193 ? -3.809 7.387 18.562 1 98.81 193 TRP B O 1
ATOM 3388 N N . ASP B 1 194 ? -1.755 7.215 19.469 1 98.75 194 ASP B N 1
ATOM 3389 C CA . ASP B 1 194 ? -2.283 6.625 20.703 1 98.75 194 ASP B CA 1
ATOM 3390 C C . ASP B 1 194 ? -3.246 7.582 21.406 1 98.75 194 ASP B C 1
ATOM 3392 O O . ASP B 1 194 ? -4.352 7.191 21.781 1 98.75 194 ASP B O 1
ATOM 3396 N N . SER B 1 195 ? -2.836 8.812 21.547 1 98.56 195 SER B N 1
ATOM 3397 C CA . SER B 1 195 ? -3.615 9.789 22.297 1 98.56 195 SER B CA 1
ATOM 3398 C C . SER B 1 195 ? -4.922 10.117 21.578 1 98.56 195 SER B C 1
ATOM 3400 O O . SER B 1 195 ? -5.906 10.5 22.219 1 98.56 195 SER B O 1
ATOM 3402 N N . LEU B 1 196 ? -4.953 9.977 20.281 1 98.69 196 LEU B N 1
ATOM 3403 C CA . LEU B 1 196 ? -6.145 10.297 19.5 1 98.69 196 LEU B CA 1
ATOM 3404 C C . LEU B 1 196 ? -7.031 9.062 19.344 1 98.69 196 LEU B C 1
ATOM 3406 O O . LEU B 1 196 ? -8.016 9.102 18.594 1 98.69 196 LEU B O 1
ATOM 3410 N N . GLY B 1 197 ? -6.664 7.969 19.969 1 98.62 197 GLY B N 1
ATOM 3411 C CA . GLY B 1 197 ? -7.531 6.805 20.062 1 98.62 197 GLY B CA 1
ATOM 3412 C C . GLY B 1 197 ? -7.371 5.844 18.906 1 98.62 197 GLY B C 1
ATOM 3413 O O . GLY B 1 197 ? -8.25 5.016 18.656 1 98.62 197 GLY B O 1
ATOM 3414 N N . PHE B 1 198 ? -6.348 5.996 18.125 1 98.88 198 PHE B N 1
ATOM 3415 C CA . PHE B 1 198 ? -6.027 4.953 17.156 1 98.88 198 PHE B CA 1
ATOM 3416 C C . PHE B 1 198 ? -5.609 3.67 17.875 1 98.88 198 PHE B C 1
ATOM 3418 O O . PHE B 1 198 ? -5.094 3.709 18.984 1 98.88 198 PHE B O 1
ATOM 3425 N N . GLU B 1 199 ? -5.824 2.549 17.156 1 98.81 199 GLU B N 1
ATOM 3426 C CA . GLU B 1 199 ? -5.383 1.244 17.641 1 98.81 199 GLU B CA 1
ATOM 3427 C C . GLU B 1 199 ? -4.18 0.736 16.859 1 98.81 199 GLU B C 1
ATOM 3429 O O . GLU B 1 199 ? -4.129 0.89 15.633 1 98.81 199 GLU B O 1
ATOM 3434 N N . ARG B 1 200 ? -3.215 0.232 17.531 1 98.81 200 ARG B N 1
ATOM 3435 C CA . ARG B 1 200 ? -2.168 -0.517 16.844 1 98.81 200 ARG B CA 1
ATOM 3436 C C . ARG B 1 200 ? -2.695 -1.856 16.344 1 98.81 200 ARG B C 1
ATOM 3438 O O . ARG B 1 200 ? -2.811 -2.812 17.109 1 98.81 200 ARG B O 1
ATOM 3445 N N . ILE B 1 201 ? -2.918 -1.937 15.062 1 98.94 201 ILE B N 1
ATOM 3446 C CA . ILE B 1 201 ? -3.668 -3.066 14.531 1 98.94 201 ILE B CA 1
ATOM 3447 C C . ILE B 1 201 ? -2.713 -4.047 13.852 1 98.94 201 ILE B C 1
ATOM 3449 O O . ILE B 1 201 ? -3.141 -5.082 13.328 1 98.94 201 ILE B O 1
ATOM 3453 N N . GLY B 1 202 ? -1.413 -3.748 13.844 1 98.88 202 GLY B N 1
ATOM 3454 C CA . GLY B 1 202 ? -0.401 -4.613 13.266 1 98.88 202 GLY B CA 1
ATOM 3455 C C . GLY B 1 202 ? 1.015 -4.129 13.508 1 98.88 202 GLY B C 1
ATOM 3456 O O . GLY B 1 202 ? 1.219 -3.01 13.984 1 98.88 202 GLY B O 1
ATOM 3457 N N . TYR B 1 203 ? 1.94 -4.938 13.273 1 98.94 203 TYR B N 1
ATOM 3458 C CA . TYR B 1 203 ? 3.361 -4.637 13.406 1 98.94 203 TYR B CA 1
ATOM 3459 C C . TYR B 1 203 ? 4.176 -5.375 12.352 1 98.94 203 TYR B C 1
ATOM 3461 O O . TYR B 1 203 ? 4 -6.582 12.156 1 98.94 203 TYR B O 1
ATOM 3469 N N . VAL B 1 204 ? 5.008 -4.676 11.664 1 98.88 204 VAL B N 1
ATOM 3470 C CA . VAL B 1 204 ? 5.93 -5.254 10.695 1 98.88 204 VAL B CA 1
ATOM 3471 C C . VAL B 1 204 ? 7.367 -5.117 11.195 1 98.88 204 VAL B C 1
ATOM 3473 O O . VAL B 1 204 ? 7.898 -4.004 11.281 1 98.88 204 VAL B O 1
ATOM 3476 N N . LYS B 1 205 ? 7.984 -6.16 11.469 1 97.81 205 LYS B N 1
ATOM 3477 C CA . LYS B 1 205 ? 9.359 -6.102 11.953 1 97.81 205 LYS B CA 1
ATOM 3478 C C . LYS B 1 205 ? 10.336 -5.871 10.805 1 97.81 205 LYS B C 1
ATOM 3480 O O . LYS B 1 205 ? 10.023 -6.152 9.648 1 97.81 205 LYS B O 1
ATOM 3485 N N . ASN B 1 206 ? 11.492 -5.332 11.039 1 97.06 206 ASN B N 1
ATOM 3486 C CA . ASN B 1 206 ? 12.625 -5.227 10.125 1 97.06 206 ASN B CA 1
ATOM 3487 C C . ASN B 1 206 ? 12.227 -4.547 8.82 1 97.06 206 ASN B C 1
ATOM 3489 O O . ASN B 1 206 ? 12.719 -4.914 7.75 1 97.06 206 ASN B O 1
ATOM 3493 N N . VAL B 1 207 ? 11.383 -3.525 8.891 1 98.75 207 VAL B N 1
ATOM 3494 C CA . VAL B 1 207 ? 10.742 -3.07 7.66 1 98.75 207 VAL B CA 1
ATOM 3495 C C . VAL B 1 207 ? 11.523 -1.892 7.078 1 98.75 207 VAL B C 1
ATOM 3497 O O . VAL B 1 207 ? 11.398 -1.587 5.891 1 98.75 207 VAL B O 1
ATOM 3500 N N . ALA B 1 208 ? 12.43 -1.234 7.875 1 98.88 208 ALA B N 1
ATOM 3501 C CA . ALA B 1 208 ? 12.938 0.03 7.348 1 98.88 208 ALA B CA 1
ATOM 3502 C C . ALA B 1 208 ? 14.438 0.156 7.578 1 98.88 208 ALA B C 1
ATOM 3504 O O . ALA B 1 208 ? 14.938 -0.207 8.648 1 98.88 208 ALA B O 1
ATOM 3505 N N . VAL B 1 209 ? 15.109 0.682 6.605 1 98.81 209 VAL B N 1
ATOM 3506 C CA . VAL B 1 209 ? 16.453 1.224 6.727 1 98.81 209 VAL B CA 1
ATOM 3507 C C . VAL B 1 209 ? 16.391 2.734 6.934 1 98.81 209 VAL B C 1
ATOM 3509 O O . VAL B 1 209 ? 16.188 3.49 5.98 1 98.81 209 VAL B O 1
ATOM 3512 N N . LEU B 1 210 ? 16.594 3.168 8.156 1 98.81 210 LEU B N 1
ATOM 3513 C CA . LEU B 1 210 ? 16.484 4.59 8.461 1 98.81 210 LEU B CA 1
ATOM 3514 C C . LEU B 1 210 ? 17.859 5.219 8.656 1 98.81 210 LEU B C 1
ATOM 3516 O O . LEU B 1 210 ? 18.781 4.559 9.133 1 98.81 210 LEU B O 1
ATOM 3520 N N . LYS B 1 211 ? 18 6.488 8.289 1 98.31 211 LYS B N 1
ATOM 3521 C CA . LYS B 1 211 ? 19.25 7.199 8.5 1 98.31 211 LYS B CA 1
ATOM 3522 C C . LYS B 1 211 ? 19.594 7.301 9.984 1 98.31 211 LYS B C 1
ATOM 3524 O O . LYS B 1 211 ? 18.703 7.527 10.812 1 98.31 211 LYS B O 1
ATOM 3529 N N . GLY B 1 212 ? 20.844 7.012 10.234 1 97.5 212 GLY B N 1
ATOM 3530 C CA . GLY B 1 212 ? 21.312 7.133 11.609 1 97.5 212 GLY B CA 1
ATOM 3531 C C . GLY B 1 212 ? 21.141 5.859 12.406 1 97.5 212 GLY B C 1
ATOM 3532 O O . GLY B 1 212 ? 21.5 5.809 13.586 1 97.5 212 GLY B O 1
ATOM 3533 N N . HIS B 1 213 ? 20.594 4.84 11.844 1 97.81 213 HIS B N 1
ATOM 3534 C CA . HIS B 1 213 ? 20.438 3.541 12.492 1 97.81 213 HIS B CA 1
ATOM 3535 C C . HIS B 1 213 ? 21.281 2.473 11.789 1 97.81 213 HIS B C 1
ATOM 3537 O O . HIS B 1 213 ? 21.391 2.479 10.562 1 97.81 213 HIS B O 1
ATOM 3543 N N . ASP B 1 214 ? 21.797 1.478 12.523 1 96.88 214 ASP B N 1
ATOM 3544 C CA . ASP B 1 214 ? 22.609 0.401 11.969 1 96.88 214 ASP B CA 1
ATOM 3545 C C . ASP B 1 214 ? 21.906 -0.947 12.109 1 96.88 214 ASP B C 1
ATOM 3547 O O . ASP B 1 214 ? 22.562 -1.979 12.281 1 96.88 214 ASP B O 1
ATOM 3551 N N . LYS B 1 215 ? 20.688 -0.851 12.164 1 98.06 215 LYS B N 1
ATOM 3552 C CA . LYS B 1 215 ? 19.812 -2.016 12.219 1 98.06 215 LYS B CA 1
ATOM 3553 C C . LYS B 1 215 ? 18.484 -1.74 11.523 1 98.06 215 LYS B C 1
ATOM 3555 O O . LYS B 1 215 ? 18.141 -0.584 11.273 1 98.06 215 LYS B O 1
ATOM 3560 N N . LEU B 1 216 ? 17.766 -2.799 11.203 1 98.5 216 LEU B N 1
ATOM 3561 C CA . LEU B 1 216 ? 16.438 -2.645 10.641 1 98.5 216 LEU B CA 1
ATOM 3562 C C . LEU B 1 216 ? 15.438 -2.232 11.719 1 98.5 216 LEU B C 1
ATOM 3564 O O . LEU B 1 216 ? 15.484 -2.736 12.844 1 98.5 216 LEU B O 1
ATOM 3568 N N . ILE B 1 217 ? 14.555 -1.313 11.367 1 98.75 217 ILE B N 1
ATOM 3569 C CA . ILE B 1 217 ? 13.57 -0.757 12.289 1 98.75 217 ILE B CA 1
ATOM 3570 C C . ILE B 1 217 ? 12.188 -1.317 11.977 1 98.75 217 ILE B C 1
ATOM 3572 O O . ILE B 1 217 ? 11.82 -1.462 10.805 1 98.75 217 ILE B O 1
ATOM 3576 N N . GLY B 1 218 ? 11.438 -1.668 13.016 1 98.81 218 GLY B N 1
ATOM 3577 C CA . GLY B 1 218 ? 10.062 -2.1 12.852 1 98.81 218 GLY B CA 1
ATOM 3578 C C . GLY B 1 218 ? 9.078 -0.945 12.781 1 98.81 218 GLY B C 1
ATOM 3579 O O . GLY B 1 218 ? 9.453 0.208 13.008 1 98.81 218 GLY B O 1
ATOM 3580 N N . ALA B 1 219 ? 7.816 -1.239 12.43 1 98.94 219 ALA B N 1
ATOM 3581 C CA . ALA B 1 219 ? 6.773 -0.222 12.328 1 98.94 219 ALA B CA 1
ATOM 3582 C C . ALA B 1 219 ? 5.426 -0.773 12.789 1 98.94 219 ALA B C 1
ATOM 3584 O O . ALA B 1 219 ? 5.109 -1.94 12.539 1 98.94 219 ALA B O 1
ATOM 3585 N N . PHE B 1 220 ? 4.695 0.057 13.367 1 98.94 220 PHE B N 1
ATOM 3586 C CA . PHE B 1 220 ? 3.32 -0.248 13.742 1 98.94 220 PHE B CA 1
ATOM 3587 C C . PHE B 1 220 ? 2.352 0.169 12.641 1 98.94 220 PHE B C 1
ATOM 3589 O O . PHE B 1 220 ? 2.58 1.163 11.945 1 98.94 220 PHE B O 1
ATOM 3596 N N . MET B 1 221 ? 1.342 -0.62 12.484 1 98.94 221 MET B N 1
ATOM 3597 C CA . MET B 1 221 ? 0.152 -0.239 11.727 1 98.94 221 MET B CA 1
ATOM 3598 C C . MET B 1 221 ? -0.933 0.298 12.648 1 98.94 221 MET B C 1
ATOM 3600 O O . MET B 1 221 ? -1.247 -0.321 13.672 1 98.94 221 MET B O 1
ATOM 3604 N N . PHE B 1 222 ? -1.502 1.442 12.328 1 98.94 222 PHE B N 1
ATOM 3605 C CA . PHE B 1 222 ? -2.57 2.023 13.125 1 98.94 222 PHE B CA 1
ATOM 3606 C C . PHE B 1 222 ? -3.891 2.008 12.367 1 98.94 222 PHE B C 1
ATOM 3608 O O . PHE B 1 222 ? -3.914 2.197 11.148 1 98.94 222 PHE B O 1
ATOM 3615 N N . GLY B 1 223 ? -4.98 1.762 13.047 1 98.88 223 GLY B N 1
ATOM 3616 C CA . GLY B 1 223 ? -6.332 1.833 12.516 1 98.88 223 GLY B CA 1
ATOM 3617 C C . GLY B 1 223 ? -7.293 2.584 13.422 1 98.88 223 GLY B C 1
ATOM 3618 O O . GLY B 1 223 ? -7.094 2.639 14.633 1 98.88 223 GLY B O 1
ATOM 3619 N N . LYS B 1 224 ? -8.281 3.121 12.797 1 98.75 224 LYS B N 1
ATOM 3620 C CA . LYS B 1 224 ? -9.312 3.82 13.562 1 98.75 224 LYS B CA 1
ATOM 3621 C C . LYS B 1 224 ? -10.641 3.834 12.812 1 98.75 224 LYS B C 1
ATOM 3623 O O . LYS B 1 224 ? -10.68 4.133 11.617 1 98.75 224 LYS B O 1
ATOM 3628 N N . ASP B 1 225 ? -11.711 3.518 13.523 1 98.12 225 ASP B N 1
ATOM 3629 C CA . ASP B 1 225 ? -13.055 3.711 13 1 98.12 225 ASP B CA 1
ATOM 3630 C C . ASP B 1 225 ? -13.375 5.195 12.836 1 98.12 225 ASP B C 1
ATOM 3632 O O . ASP B 1 225 ? -13.125 5.992 13.75 1 98.12 225 ASP B O 1
ATOM 3636 N N . LEU B 1 226 ? -13.914 5.516 11.695 1 97.06 226 LEU B N 1
ATOM 3637 C CA . LEU B 1 226 ? -14.25 6.914 11.453 1 97.06 226 LEU B CA 1
ATOM 3638 C C . LEU B 1 226 ? -15.75 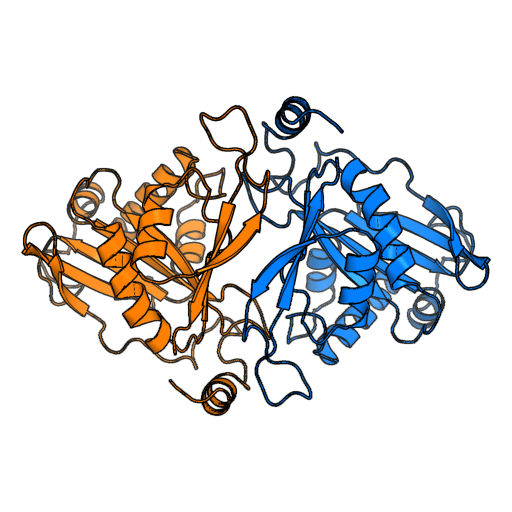7.152 11.594 1 97.06 226 LEU B C 1
ATOM 3640 O O . LEU B 1 226 ? -16.219 8.289 11.469 1 97.06 226 LEU B O 1
ATOM 3644 N N . GLN B 1 227 ? -16.484 6.078 11.789 1 85.56 227 GLN B N 1
ATOM 3645 C CA . GLN B 1 227 ? -17.922 6.203 11.961 1 85.56 227 GLN B CA 1
ATOM 3646 C C . GLN B 1 227 ? -18.328 6.062 13.422 1 85.56 227 GLN B C 1
ATOM 3648 O O . GLN B 1 227 ? -17.625 5.414 14.203 1 85.56 227 GLN B O 1
#

InterPro domains:
  IPR000182 GNAT domain [PF00583] (107-198)
  IPR000182 GNAT domain [PS51186] (74-227)
  IPR016181 Acyl-CoA N-acyltransferase [SSF55729] (66-212)
  IPR052742 Mitochondrial N-acetyltransferase [PTHR43138] (30-227)

Solvent-accessible surface area (backbone atoms only — not comparable to full-atom values): 24318 Å² total; per-residue (Å²): 119,73,51,70,60,59,55,29,66,75,45,67,81,40,56,45,44,80,67,72,52,79,80,39,53,61,64,89,60,54,59,45,77,49,56,42,85,70,79,55,49,52,23,22,37,39,50,40,71,52,72,86,75,52,56,66,40,48,54,50,32,53,45,51,52,50,34,49,49,26,69,59,22,65,76,53,48,47,68,65,68,64,53,71,69,56,37,49,54,63,53,50,60,47,27,30,38,41,31,32,64,38,78,68,86,49,78,78,34,77,90,61,52,92,55,50,41,68,55,37,48,71,32,41,46,31,38,35,29,43,38,59,62,43,54,24,34,20,15,51,27,24,25,64,52,79,48,61,34,87,86,66,72,92,54,59,58,66,50,53,50,52,54,50,44,70,61,42,47,38,42,41,60,30,50,31,39,43,42,77,65,44,41,68,82,36,54,67,59,53,52,42,41,51,73,70,64,38,39,80,39,25,54,44,72,64,38,28,57,36,64,96,54,91,46,54,37,32,22,35,17,36,34,37,76,49,93,118,72,52,70,59,58,56,29,67,76,46,67,81,40,58,44,43,80,68,71,49,81,80,39,51,61,63,88,62,54,59,45,75,49,55,42,86,70,78,55,48,51,24,22,37,38,51,41,71,53,72,85,73,51,56,66,40,48,53,49,32,52,46,50,54,50,34,47,48,26,69,62,21,65,74,52,48,45,69,64,68,65,53,72,68,56,36,48,54,61,53,49,59,48,26,30,37,42,32,31,64,37,78,68,86,49,80,76,33,77,90,62,52,92,54,51,41,69,56,36,48,71,33,43,47,32,36,36,28,43,38,59,60,43,53,23,34,21,15,53,28,22,25,64,51,76,48,62,35,88,88,66,72,92,53,58,56,68,50,54,51,52,55,50,45,69,62,42,47,38,41,40,58,31,50,33,38,42,40,78,64,45,40,65,81,36,55,69,57,53,52,41,42,49,74,72,62,39,39,78,37,25,54,44,72,64,39,29,55,37,64,96,53,90,45,54,37,34,22,33,17,36,33,36,77,49,92

Organism: Candida parapsilosis (strain CDC 317 / ATCC MYA-4646) (NCBI:txid578454)

Sequence (454 aa):
MVSGSATYESVKNLPFANETFESTPQVKDAVINFNLKKDERPVTLFNIHDASIVPQNLLIALQNEFNYVVEEGLTYPYHETKSFENFKSYWFHHFVAILLDGKFDSLSDPQLQNLSVEQWNDMFLGTFYVKPNYIGRCSHVCNAGFVVNHVKRGLGLGKELGAKYLDIAPQLGYVYSVFNLVFETNLASLKIWDSLGFERIGYVKNVAVLKGHDKLIGAFMFGKDLQMVSGSATYESVKNLPFANETFESTPQVKDAVINFNLKKDERPVTLFNIHDASIVPQNLLIALQNEFNYVVEEGLTYPYHETKSFENFKSYWFHHFVAILLDGKFDSLSDPQLQNLSVEQWNDMFLGTFYVKPNYIGRCSHVCNAGFVVNHVKRGLGLGKELGAKYLDIAPQLGYVYSVFNLVFETNLASLKIWDSLGFERIGYVKNVAVLKGHDKLIGAFMFGKDLQ